Protein AF-A0A0L7K496-F1 (afdb_monomer_lite)

pLDDT: mean 84.81, std 13.31, range [35.09, 98.31]

Sequence (394 aa):
MALLSISNDIDETVAIECHTFESPELCNKFLKSTNYNLKILSFNVRSIQCNFDKFAISLQRIDSDVDVIVLTECWLSEDSIIDCLPGYNAFRSVTQMNKSGGVVTYVKSTYTTVVSFPVIKDADSMLVTINENIAVLGIYRSPSTASIEPLINSLDIVLDSLRSISVLLVTGDLNIDICNPSKNQVPDYLCLMASHSLLPAISMPTRSKACYDHIFIKCPSKSSGLVCKSSITDHDIDDPIVTVKQGQLQGSILKLLNDSPYFSFKGIPYAQPPVGDLRFKAPLPPTPWSGIRNATEHGSYCTQYDMNTNQILNGSEDCLFLNVYTKSLHPHAKIPVMVYIHGGAFMSGSGDTDTYGPEFLIQHDVILVTMNYRLEVLGFLCLDTPEVPGNAGM

Foldseek 3Di:
DKKKFFDDDQDDDQDQAEAEDAALQVLLVVVVVDDTDAMEAEEAQQACPVRVVVVVVRVVNNVDPHFKYKYWQRQDDPPDDHDDDPQWDKDKFDDDDDSSGIMMMTGGPPWDWDKDFQDAPQWTWIWIQTPNQAIEIEIYHDLPDDDCVSRLVSVLVVLVVCLRRAKYKYWYFRVDFLLCCVDPCSVVSVVSCVVSVWDWSDPQPLAQRTNRTTITIRHSGHMYMYRYDGPSDQRDNVQDWDADPQGIEGWGWDAAPVRQTKTKFAQAAQFPQCDDLNFLAATHGDHRDPDYHYRHDHHWAAFAQDPVVRDGDPTDSRFWIKMKMASDPPPPDPAAEAEDEDDDPLGDDFQDCVPPNCNVVRVDHHMYMYTHFHGDCRQAPDPCDPGNNGRSRD

Structure (mmCIF, N/CA/C/O backbone):
data_AF-A0A0L7K496-F1
#
_entry.id   AF-A0A0L7K496-F1
#
loop_
_atom_site.group_PDB
_atom_site.id
_atom_site.type_symbol
_atom_site.label_atom_id
_atom_site.label_alt_id
_atom_site.label_comp_id
_atom_site.label_asym_id
_atom_site.label_entity_id
_atom_site.label_seq_id
_atom_site.pdbx_PDB_ins_code
_atom_site.Cartn_x
_atom_site.Cartn_y
_atom_site.Cartn_z
_atom_site.occupancy
_atom_site.B_iso_or_equiv
_atom_site.auth_seq_id
_atom_site.auth_comp_id
_atom_site.auth_asym_id
_atom_site.auth_atom_id
_atom_site.pdbx_PDB_model_num
ATOM 1 N N . MET A 1 1 ? -7.859 -4.265 8.421 1.00 49.25 1 MET A N 1
ATOM 2 C CA . MET A 1 1 ? -8.958 -3.912 9.349 1.00 49.25 1 MET A CA 1
ATOM 3 C C . MET A 1 1 ? -8.599 -4.397 10.736 1.00 49.25 1 MET A C 1
ATOM 5 O O . MET A 1 1 ? -8.204 -5.549 10.875 1.00 49.25 1 MET A O 1
ATOM 9 N N . ALA A 1 2 ? -8.742 -3.549 11.742 1.00 49.16 2 ALA A N 1
ATOM 10 C CA . ALA A 1 2 ? -8.391 -3.866 13.115 1.00 49.16 2 ALA A CA 1
ATOM 11 C C . ALA A 1 2 ? -9.584 -3.578 14.037 1.00 49.16 2 ALA A C 1
ATOM 13 O O . ALA A 1 2 ? -10.164 -2.503 13.957 1.00 49.16 2 ALA A O 1
ATOM 14 N N . LEU A 1 3 ? -9.988 -4.524 14.881 1.00 50.53 3 LEU A N 1
ATOM 15 C CA . LEU A 1 3 ? -11.113 -4.376 15.804 1.00 50.53 3 LEU A CA 1
ATOM 16 C C . LEU A 1 3 ? -10.629 -4.616 17.240 1.00 50.53 3 LEU A C 1
ATOM 18 O O . LEU A 1 3 ? -9.829 -5.510 17.489 1.00 50.53 3 LEU A O 1
ATOM 22 N N . LEU A 1 4 ? -11.106 -3.815 18.185 1.00 47.22 4 LEU A N 1
ATOM 23 C CA . LEU A 1 4 ? -10.797 -3.916 19.606 1.00 47.22 4 LEU A CA 1
ATOM 24 C C . LEU A 1 4 ? -12.086 -4.122 20.397 1.00 47.22 4 LEU A C 1
ATOM 26 O O . LEU A 1 4 ? -13.086 -3.453 20.132 1.00 47.22 4 LEU A O 1
ATOM 30 N N . SER A 1 5 ? -12.045 -4.993 21.400 1.00 50.50 5 SER A N 1
ATOM 31 C CA . SER A 1 5 ? -13.168 -5.230 22.304 1.00 50.50 5 SER A CA 1
ATOM 32 C C . SER A 1 5 ? -12.735 -5.250 23.777 1.00 50.50 5 SER A C 1
ATOM 34 O O . SER A 1 5 ? -11.666 -5.768 24.095 1.00 50.50 5 SER A O 1
ATOM 36 N N . ILE A 1 6 ? -13.540 -4.669 24.679 1.00 55.00 6 ILE A N 1
ATOM 37 C CA . ILE A 1 6 ? -13.213 -4.497 26.118 1.00 55.00 6 ILE A CA 1
ATOM 38 C C . ILE A 1 6 ? -14.268 -5.176 27.012 1.00 55.00 6 ILE A C 1
ATOM 40 O O . ILE A 1 6 ? -15.461 -4.974 26.784 1.00 55.00 6 ILE A O 1
ATOM 44 N N . SER A 1 7 ? -13.865 -5.975 28.014 1.00 47.59 7 SER A N 1
ATOM 45 C CA . SER A 1 7 ? -14.756 -6.665 28.979 1.00 47.59 7 SER A CA 1
ATOM 46 C C . SER A 1 7 ? -14.462 -6.251 30.426 1.00 47.59 7 SER A C 1
ATOM 48 O O . SER A 1 7 ? -13.314 -6.003 30.771 1.00 47.59 7 SER A O 1
ATOM 50 N N . ASN A 1 8 ? -15.488 -6.208 31.287 1.00 45.75 8 ASN A N 1
ATOM 51 C CA . ASN A 1 8 ? -15.400 -5.665 32.658 1.00 45.75 8 ASN A CA 1
ATOM 52 C C . ASN A 1 8 ? -15.035 -6.687 33.759 1.00 45.75 8 ASN A C 1
ATOM 54 O O . ASN A 1 8 ? -15.217 -6.371 34.933 1.00 45.75 8 ASN A O 1
ATOM 58 N N . ASP A 1 9 ? -14.559 -7.893 33.442 1.00 40.94 9 ASP A N 1
ATOM 59 C CA . ASP A 1 9 ? -14.262 -8.892 34.483 1.00 40.94 9 ASP A CA 1
ATOM 60 C C . ASP A 1 9 ? -13.019 -8.488 35.305 1.00 40.94 9 ASP A C 1
ATOM 62 O O . ASP A 1 9 ? -11.981 -8.135 34.745 1.00 40.94 9 ASP A O 1
ATOM 66 N N . ILE A 1 10 ? -13.170 -8.467 36.638 1.00 42.53 10 ILE A N 1
ATOM 67 C CA . ILE A 1 10 ? -12.255 -7.826 37.611 1.00 42.53 10 ILE A CA 1
ATOM 68 C C . ILE A 1 10 ? -11.128 -8.750 38.101 1.00 42.53 10 ILE A C 1
ATOM 70 O O . ILE A 1 10 ? -10.194 -8.280 38.747 1.00 42.53 10 ILE A O 1
ATOM 74 N N . ASP A 1 11 ? -11.141 -10.032 37.757 1.00 35.09 11 ASP A N 1
ATOM 75 C CA . ASP A 1 11 ? -10.096 -10.959 38.183 1.00 35.09 11 ASP A CA 1
ATOM 76 C C . ASP A 1 11 ? -9.189 -11.326 37.001 1.00 35.09 11 ASP A C 1
ATOM 78 O O . ASP A 1 11 ? -9.657 -11.853 35.997 1.00 35.09 11 ASP A O 1
ATOM 82 N N . GLU A 1 12 ? -7.887 -11.071 37.180 1.00 35.47 12 GLU A N 1
ATOM 83 C CA . GLU A 1 12 ? -6.728 -11.439 36.343 1.00 35.47 12 GLU A CA 1
ATOM 84 C C . GLU A 1 12 ? -6.065 -10.308 35.526 1.00 35.47 12 GLU A C 1
ATOM 86 O O . GLU A 1 12 ? -6.676 -9.369 35.025 1.00 35.47 12 GLU A O 1
ATOM 91 N N . THR A 1 13 ? -4.732 -10.400 35.458 1.00 36.22 13 THR A N 1
ATOM 92 C CA . THR A 1 13 ? -3.770 -9.511 34.781 1.00 36.22 13 THR A CA 1
ATOM 93 C C . THR A 1 13 ? -4.243 -8.991 33.420 1.00 36.22 13 THR A C 1
ATOM 95 O O . THR A 1 13 ? -4.781 -9.767 32.635 1.00 36.22 13 THR A O 1
ATOM 98 N N . VAL A 1 14 ? -3.952 -7.715 33.108 1.00 48.44 14 VAL A N 1
ATOM 99 C CA . VAL A 1 14 ? -4.203 -7.060 31.804 1.00 48.44 14 VAL A CA 1
ATOM 100 C C . VAL A 1 14 ? -3.526 -7.852 30.678 1.00 48.44 14 VAL A C 1
ATOM 102 O O . VAL A 1 14 ? -2.377 -7.607 30.319 1.00 48.44 14 VAL A O 1
ATOM 105 N N . ALA A 1 15 ? -4.228 -8.847 30.147 1.00 46.66 15 ALA A N 1
ATOM 106 C CA . ALA A 1 15 ? -3.791 -9.662 29.028 1.00 46.66 15 ALA A CA 1
ATOM 107 C C . ALA A 1 15 ? -4.508 -9.158 27.779 1.00 46.66 15 ALA A C 1
ATOM 109 O O . ALA A 1 15 ? -5.725 -9.300 27.652 1.00 46.66 15 ALA A O 1
ATOM 110 N N . ILE A 1 16 ? -3.743 -8.552 26.872 1.00 59.59 16 ILE A N 1
ATOM 111 C CA . ILE A 1 16 ? -4.217 -8.249 25.528 1.00 59.59 16 ILE A CA 1
ATOM 112 C C . ILE A 1 16 ? -3.948 -9.479 24.669 1.00 59.59 16 ILE A C 1
ATOM 114 O O . ILE A 1 16 ? -2.803 -9.796 24.350 1.00 59.59 16 ILE A O 1
ATOM 118 N N . GLU A 1 17 ? -5.013 -10.174 24.295 1.00 63.59 17 GLU A N 1
ATOM 119 C CA . GLU A 1 17 ? -4.938 -11.254 23.316 1.00 63.59 17 GLU A CA 1
ATOM 120 C C . GLU A 1 17 ? -5.113 -10.672 21.909 1.00 63.59 17 GLU A C 1
ATOM 122 O O . GLU A 1 17 ? -6.062 -9.924 21.666 1.00 63.59 17 GLU A O 1
ATOM 127 N N . CYS A 1 18 ? -4.203 -11.007 20.988 1.00 65.06 18 CYS A N 1
ATOM 128 C CA . CYS A 1 18 ? -4.288 -10.611 19.584 1.00 65.06 18 CYS A CA 1
ATOM 129 C C . CYS A 1 18 ? -4.649 -11.826 18.721 1.00 65.06 18 CYS A C 1
ATOM 131 O O . CYS A 1 18 ? -3.923 -12.821 18.726 1.00 65.06 18 CYS A O 1
ATOM 133 N N . HIS A 1 19 ? -5.747 -11.739 17.969 1.00 70.50 19 HIS A N 1
ATOM 134 C CA . HIS A 1 19 ? -6.219 -12.807 17.081 1.00 70.50 19 HIS A CA 1
ATOM 135 C C . HIS A 1 19 ? -6.264 -12.329 15.627 1.00 70.50 19 HIS A C 1
ATOM 137 O O . HIS A 1 19 ? -6.521 -11.155 15.357 1.00 70.50 19 HIS A O 1
ATOM 143 N N . THR A 1 20 ? -6.043 -13.231 14.670 1.00 63.84 20 THR A N 1
ATOM 144 C CA . THR A 1 20 ? -6.114 -12.924 13.232 1.00 63.84 20 THR A CA 1
ATOM 145 C C . THR A 1 20 ? -7.184 -13.772 12.556 1.00 63.84 20 THR A C 1
ATOM 147 O O . THR A 1 20 ? -7.223 -14.986 12.740 1.00 63.84 20 THR A O 1
ATOM 150 N N . PHE A 1 21 ? -8.029 -13.137 11.742 1.00 69.50 21 PHE A N 1
ATOM 151 C CA . PHE A 1 21 ? -9.102 -13.793 11.000 1.00 69.50 21 PHE A CA 1
ATOM 152 C C . PHE A 1 21 ? -8.978 -13.555 9.498 1.00 69.50 21 PHE A C 1
ATOM 154 O O . PHE A 1 21 ? -8.729 -12.440 9.034 1.00 69.50 21 PHE A O 1
ATOM 161 N N . GLU A 1 22 ? -9.204 -14.620 8.730 1.00 66.12 22 GLU A N 1
ATOM 162 C CA . GLU A 1 22 ? -9.150 -14.589 7.265 1.00 66.12 22 GLU A CA 1
ATOM 163 C C . GLU A 1 22 ? -10.358 -13.899 6.627 1.00 66.12 22 GLU A C 1
ATOM 165 O O . GLU A 1 22 ? -10.301 -13.529 5.459 1.00 66.12 22 GLU A O 1
ATOM 170 N N . SER A 1 23 ? -11.447 -13.716 7.375 1.00 68.44 23 SER A N 1
ATOM 171 C CA . SER A 1 23 ? -12.658 -13.072 6.877 1.00 68.44 23 SER A CA 1
ATOM 172 C C . SER A 1 23 ? -13.456 -12.373 7.987 1.00 68.44 23 SER A C 1
ATOM 174 O O . SER A 1 23 ? -13.396 -12.798 9.151 1.00 68.44 23 SER A O 1
ATOM 176 N N . PRO A 1 24 ? -14.239 -11.330 7.641 1.00 71.31 24 PRO A N 1
ATOM 177 C CA . PRO A 1 24 ? -15.139 -10.649 8.573 1.00 71.31 24 PRO A CA 1
ATOM 178 C C . PRO A 1 24 ? -16.128 -11.581 9.285 1.00 71.31 24 PRO A C 1
ATOM 180 O O . PRO A 1 24 ? -16.419 -11.385 10.464 1.00 71.31 24 PRO A O 1
ATOM 183 N N . GLU A 1 25 ? -16.601 -12.634 8.615 1.00 74.56 25 GLU A N 1
ATOM 184 C CA . GLU A 1 25 ? -17.563 -13.591 9.173 1.00 74.56 25 GLU A CA 1
ATOM 185 C C . GLU A 1 25 ? -16.979 -14.394 10.343 1.00 74.56 25 GLU A C 1
ATOM 187 O O . GLU A 1 25 ? -17.661 -14.652 11.339 1.00 74.56 25 GLU A O 1
ATOM 192 N N . LEU A 1 26 ? -15.704 -14.785 10.243 1.00 73.25 26 LEU A N 1
ATOM 193 C CA . LEU A 1 26 ? -15.011 -15.496 11.320 1.00 73.25 26 LEU A CA 1
ATOM 194 C C . LEU A 1 26 ? -14.768 -14.580 12.521 1.00 73.25 26 LEU A C 1
ATOM 196 O O . LEU A 1 26 ? -14.953 -15.008 13.661 1.00 73.25 26 LEU A O 1
ATOM 200 N N . CYS A 1 27 ? -14.432 -13.314 12.257 1.00 73.50 27 CYS A N 1
ATOM 201 C CA . CYS A 1 27 ? -14.308 -12.287 13.288 1.00 73.50 27 CYS A CA 1
ATOM 202 C C . CYS A 1 27 ? -15.636 -12.100 14.044 1.00 73.50 27 CYS A C 1
ATOM 204 O O . CYS A 1 27 ? -15.662 -12.133 15.275 1.00 73.50 27 CYS A O 1
ATOM 206 N N . ASN A 1 28 ? -16.762 -12.021 13.325 1.00 75.19 28 ASN A N 1
ATOM 207 C CA . ASN A 1 28 ? -18.093 -11.934 13.931 1.00 75.19 28 ASN A CA 1
ATOM 208 C C . ASN A 1 28 ? -18.390 -13.115 14.870 1.00 75.19 28 ASN A C 1
ATOM 210 O O . ASN A 1 28 ? -18.868 -12.941 15.992 1.00 75.19 28 ASN A O 1
ATOM 214 N N . LYS A 1 29 ? -18.072 -14.341 14.437 1.00 75.81 29 LYS A N 1
ATOM 215 C CA . LYS A 1 29 ? -18.296 -15.541 15.253 1.00 75.81 29 LYS A CA 1
ATOM 216 C C . LYS A 1 29 ? -17.554 -15.471 16.591 1.00 75.81 29 LYS A C 1
ATOM 218 O O . LYS A 1 29 ? -18.125 -15.859 17.609 1.00 75.81 29 LYS A O 1
ATOM 223 N N . PHE A 1 30 ? -16.324 -14.954 16.592 1.00 75.56 30 PHE A N 1
ATOM 224 C CA . PHE A 1 30 ? -15.564 -14.712 17.818 1.00 75.56 30 PHE A CA 1
ATOM 225 C C . PHE A 1 30 ? -16.256 -13.662 18.696 1.00 75.56 30 PHE A C 1
ATOM 227 O O . PHE A 1 30 ? -16.566 -13.946 19.850 1.00 75.56 30 PHE A O 1
ATOM 234 N N . LEU A 1 31 ? -16.617 -12.507 18.129 1.00 74.62 31 LEU A N 1
ATOM 235 C CA . LEU A 1 31 ? -17.273 -11.414 18.859 1.00 74.62 31 LEU A CA 1
ATOM 236 C C . LEU A 1 31 ? -18.608 -11.806 19.498 1.00 74.62 31 LEU A C 1
ATOM 238 O O . LEU A 1 31 ? -18.932 -11.308 20.572 1.00 74.62 31 LEU A O 1
ATOM 242 N N . LYS A 1 32 ? -19.395 -12.675 18.852 1.00 73.38 32 LYS A N 1
ATOM 243 C CA . LYS A 1 32 ? -20.665 -13.187 19.397 1.00 73.38 32 LYS A CA 1
ATOM 244 C C . LYS A 1 32 ? -20.470 -14.175 20.544 1.00 73.38 32 LYS A C 1
ATOM 246 O O . LYS A 1 32 ? -21.365 -14.323 21.369 1.00 73.38 32 LYS A O 1
ATOM 251 N N . SER A 1 33 ? -19.330 -14.862 20.589 1.00 64.94 33 SER A N 1
ATOM 252 C CA . SER A 1 33 ? -19.015 -15.827 21.650 1.00 64.94 33 SER A CA 1
ATOM 253 C C . SER A 1 33 ? -18.525 -15.175 22.947 1.00 64.94 33 SER A C 1
ATOM 255 O O . SER A 1 33 ? -18.394 -15.844 23.968 1.00 64.94 33 SER A O 1
ATOM 257 N N . THR A 1 34 ? -18.285 -13.867 22.914 1.00 63.12 34 THR A N 1
ATOM 258 C CA . THR A 1 34 ? -17.634 -13.092 23.972 1.00 63.12 34 THR A CA 1
ATOM 259 C C . THR A 1 34 ? -18.497 -11.906 24.401 1.00 63.12 34 THR A C 1
ATOM 261 O O . THR A 1 34 ? -19.076 -11.227 23.554 1.00 63.12 34 THR A O 1
ATOM 264 N N . ASN A 1 35 ? -18.562 -11.609 25.700 1.00 67.12 35 ASN A N 1
ATOM 265 C CA . ASN A 1 35 ? -19.370 -10.506 26.224 1.00 67.12 35 ASN A CA 1
ATOM 266 C C . ASN A 1 35 ? -18.511 -9.247 26.449 1.00 67.12 35 ASN A C 1
ATOM 268 O O . ASN A 1 35 ? -17.926 -9.063 27.515 1.00 67.12 35 ASN A O 1
ATOM 272 N N . TYR A 1 36 ? -18.400 -8.401 25.422 1.00 69.19 36 TYR A N 1
ATOM 273 C CA . TYR A 1 36 ? -17.636 -7.149 25.470 1.00 69.19 36 TYR A CA 1
ATOM 274 C C . TYR A 1 36 ? -18.560 -5.924 25.495 1.00 69.19 36 TYR A C 1
ATOM 276 O O . TYR A 1 36 ? -19.548 -5.879 24.763 1.00 69.19 36 TYR A O 1
ATOM 284 N N . ASN A 1 37 ? -18.191 -4.915 26.286 1.00 75.88 37 ASN A N 1
ATOM 285 C CA . ASN A 1 37 ? -18.982 -3.710 26.558 1.00 75.88 37 ASN A CA 1
ATOM 286 C C . ASN A 1 37 ? -18.673 -2.524 25.633 1.00 75.88 37 ASN A C 1
ATOM 288 O O . ASN A 1 37 ? -19.462 -1.585 25.578 1.00 75.88 37 ASN A O 1
ATOM 292 N N . LEU A 1 38 ? -17.523 -2.534 24.954 1.00 83.81 38 LEU A N 1
ATOM 293 C CA . LEU A 1 38 ? -17.143 -1.508 23.983 1.00 83.81 38 LEU A CA 1
ATOM 294 C C . LEU A 1 38 ? -16.412 -2.163 22.813 1.00 83.81 38 LEU A C 1
ATOM 296 O O . LEU A 1 38 ? -15.443 -2.895 23.034 1.00 83.81 38 LEU A O 1
ATOM 300 N N . LYS A 1 39 ? -16.868 -1.894 21.589 1.00 88.12 39 LYS A N 1
ATOM 301 C CA . LYS A 1 39 ? -16.290 -2.391 20.336 1.00 88.12 39 LYS A CA 1
ATOM 302 C C . LYS A 1 39 ? -15.831 -1.223 19.473 1.00 88.12 39 LYS A C 1
ATOM 304 O O . LYS A 1 39 ? -16.628 -0.348 19.139 1.00 88.12 39 LYS A O 1
ATOM 309 N N . ILE A 1 40 ? -14.559 -1.226 19.088 1.00 89.25 40 ILE A N 1
ATOM 310 C CA . ILE A 1 40 ? -13.951 -0.155 18.293 1.00 89.25 40 ILE A CA 1
ATOM 311 C C . ILE A 1 40 ? -13.330 -0.741 17.033 1.00 89.25 40 ILE A C 1
ATOM 313 O O . ILE A 1 40 ? -12.526 -1.663 17.118 1.00 89.25 40 ILE A O 1
ATOM 317 N N . LEU A 1 41 ? -13.678 -0.192 15.874 1.00 90.81 41 LEU A N 1
ATOM 318 C CA . LEU A 1 41 ? -13.147 -0.572 14.569 1.00 90.81 41 LEU A CA 1
ATOM 319 C C . LEU A 1 41 ? -12.193 0.502 14.060 1.00 90.81 41 LEU A C 1
ATOM 321 O O . LEU A 1 41 ? -12.569 1.662 13.979 1.00 90.81 41 LEU A O 1
ATOM 325 N N . SER A 1 42 ? -10.987 0.112 13.672 1.00 90.62 42 SER A N 1
ATOM 326 C CA . SER A 1 42 ? -10.028 0.947 12.955 1.00 90.62 42 SER A CA 1
ATOM 327 C C . SER A 1 42 ? -9.818 0.406 11.543 1.00 90.62 42 SER A C 1
ATOM 329 O O . SER A 1 42 ? -9.619 -0.802 11.335 1.00 90.62 42 SER A O 1
ATOM 331 N N . PHE A 1 43 ? -9.927 1.287 10.552 1.00 89.25 43 PHE A N 1
ATOM 332 C CA . PHE A 1 43 ? -9.944 0.900 9.151 1.00 89.25 43 PHE A CA 1
ATOM 333 C C . PHE A 1 43 ? -9.318 1.966 8.247 1.00 89.25 43 PHE A C 1
ATOM 335 O O . PHE A 1 43 ? -9.891 3.033 8.045 1.00 89.25 43 PHE A O 1
ATOM 342 N N . ASN A 1 44 ? -8.178 1.660 7.631 1.00 87.81 44 ASN A N 1
ATOM 343 C CA . ASN A 1 44 ? -7.688 2.457 6.513 1.00 87.81 44 ASN A CA 1
ATOM 344 C C . ASN A 1 44 ? -8.641 2.267 5.311 1.00 87.81 44 ASN A C 1
ATOM 346 O O . ASN A 1 44 ? -8.848 1.140 4.866 1.00 87.81 44 ASN A O 1
ATOM 350 N N . VAL A 1 45 ? -9.266 3.349 4.827 1.00 84.94 45 VAL A N 1
ATOM 351 C CA . VAL A 1 45 ? -10.299 3.298 3.770 1.00 84.94 45 VAL A CA 1
ATOM 352 C C . VAL A 1 45 ? -9.796 3.733 2.387 1.00 84.94 45 VAL A C 1
ATOM 354 O O . VAL A 1 45 ? -10.475 3.462 1.397 1.00 84.94 45 VAL A O 1
ATOM 357 N N . ARG A 1 46 ? -8.625 4.383 2.306 1.00 80.25 46 ARG A N 1
ATOM 358 C CA . ARG A 1 46 ? -8.029 4.948 1.078 1.00 80.25 46 ARG A CA 1
ATOM 359 C C . ARG A 1 46 ? -9.039 5.682 0.190 1.00 80.25 46 ARG A C 1
ATOM 361 O O . ARG A 1 46 ? -9.501 5.144 -0.811 1.00 80.25 46 ARG A O 1
ATOM 368 N N . SER A 1 47 ? -9.358 6.925 0.532 1.00 84.31 47 SER A N 1
ATOM 369 C CA . SER A 1 47 ? -10.483 7.702 -0.011 1.00 84.31 47 SER A CA 1
ATOM 370 C C . SER A 1 47 ? -11.842 7.203 0.457 1.00 84.31 47 SER A C 1
ATOM 372 O O . SER A 1 47 ? -12.389 6.216 -0.038 1.00 84.31 47 SER A O 1
ATOM 374 N N . ILE A 1 48 ? -12.439 7.962 1.374 1.00 84.69 48 ILE A N 1
ATOM 375 C CA . ILE A 1 48 ? -13.791 7.670 1.839 1.00 84.69 48 ILE A CA 1
ATOM 376 C C . ILE A 1 48 ? -14.807 7.790 0.695 1.00 84.69 48 ILE A C 1
ATOM 378 O O . ILE A 1 48 ? -15.649 6.917 0.547 1.00 84.69 48 ILE A O 1
ATOM 382 N N . GLN A 1 49 ? -14.665 8.789 -0.182 1.00 81.75 49 GLN A N 1
ATOM 383 C CA . GLN A 1 49 ? -15.596 9.033 -1.292 1.00 81.75 49 GLN A CA 1
ATOM 384 C C . GLN A 1 49 ? -15.643 7.873 -2.294 1.00 81.75 49 GLN A C 1
ATOM 386 O O . GLN A 1 49 ? -16.707 7.528 -2.796 1.00 81.75 49 GLN A O 1
ATOM 391 N N . CYS A 1 50 ? -14.497 7.252 -2.583 1.00 80.31 50 CYS A N 1
ATOM 392 C CA . CYS A 1 50 ? -14.425 6.160 -3.553 1.00 80.31 50 CYS A CA 1
ATOM 393 C C . CYS A 1 50 ? -14.812 4.798 -2.962 1.00 80.31 50 CYS A C 1
ATOM 395 O O . CYS A 1 50 ? -15.215 3.901 -3.704 1.00 80.31 50 CYS A O 1
ATOM 397 N N . ASN A 1 51 ? -14.639 4.609 -1.650 1.00 83.88 51 ASN A N 1
ATOM 398 C CA . ASN A 1 51 ? -14.717 3.290 -1.021 1.00 83.88 51 ASN A CA 1
ATOM 399 C C . ASN A 1 51 ? -15.786 3.166 0.077 1.00 83.88 51 ASN A C 1
ATOM 401 O O . ASN A 1 51 ? -15.884 2.095 0.680 1.00 83.88 51 ASN A O 1
ATOM 405 N N . PHE A 1 52 ? -16.617 4.189 0.312 1.00 85.06 52 PHE A N 1
ATOM 406 C CA . PHE A 1 52 ? -17.649 4.163 1.356 1.00 85.06 52 PHE A CA 1
ATOM 407 C C . PHE A 1 52 ? -18.615 2.980 1.218 1.00 85.06 52 PHE A C 1
ATOM 409 O O . PHE A 1 52 ? -18.799 2.242 2.181 1.00 85.06 52 PHE A O 1
ATOM 416 N N . ASP A 1 53 ? -19.164 2.729 0.025 1.00 82.31 53 ASP A N 1
ATOM 417 C CA . ASP A 1 53 ? -20.112 1.624 -0.197 1.00 82.31 53 ASP A CA 1
ATOM 418 C C . ASP A 1 53 ? -19.496 0.264 0.136 1.00 82.31 53 ASP A C 1
ATOM 420 O O . ASP A 1 53 ? -20.098 -0.576 0.811 1.00 82.31 53 ASP A O 1
ATOM 424 N N . LYS A 1 54 ? -18.249 0.052 -0.295 1.00 82.12 54 LYS A N 1
ATOM 425 C CA . LYS A 1 54 ? -17.511 -1.170 0.025 1.00 82.12 54 LYS A CA 1
ATOM 426 C C . LYS A 1 54 ? -17.311 -1.279 1.533 1.00 82.12 54 LYS A C 1
ATOM 428 O O . LYS A 1 54 ? -17.545 -2.346 2.104 1.00 82.12 54 LYS A O 1
ATOM 433 N N . PHE A 1 55 ? -16.889 -0.190 2.176 1.00 86.38 55 PHE A N 1
ATOM 434 C CA . PHE A 1 55 ? -16.687 -0.139 3.621 1.00 86.38 55 PHE A CA 1
ATOM 435 C C . PHE A 1 55 ? -17.985 -0.471 4.369 1.00 86.38 55 PHE A C 1
ATOM 437 O O . PHE A 1 55 ? -17.966 -1.331 5.248 1.00 86.38 55 PHE A O 1
ATOM 444 N N . ALA A 1 56 ? -19.115 0.111 3.965 1.00 85.19 56 ALA A N 1
ATOM 445 C CA . ALA A 1 56 ? -20.427 -0.157 4.541 1.00 85.19 56 ALA A CA 1
ATOM 446 C C . ALA A 1 56 ? -20.821 -1.639 4.410 1.00 85.19 56 ALA A C 1
ATOM 448 O O . ALA A 1 56 ? -21.274 -2.242 5.383 1.00 85.19 56 ALA A O 1
ATOM 449 N N . ILE A 1 57 ? -20.571 -2.264 3.253 1.00 82.62 57 ILE A N 1
ATOM 450 C CA . ILE A 1 57 ? -20.780 -3.710 3.059 1.00 82.62 57 ILE A CA 1
ATOM 451 C C . ILE A 1 57 ? -19.886 -4.524 4.005 1.00 82.62 57 ILE A C 1
ATOM 453 O O . ILE A 1 57 ? -20.345 -5.488 4.615 1.00 82.62 57 ILE A O 1
ATOM 457 N N . SER A 1 58 ? -18.613 -4.152 4.166 1.00 81.19 58 SER A N 1
ATOM 458 C CA . SER A 1 58 ? -17.723 -4.854 5.101 1.00 81.19 58 SER A CA 1
ATOM 459 C C . SER A 1 58 ? -18.162 -4.700 6.549 1.00 81.19 58 SER A C 1
ATOM 461 O O . SER A 1 58 ? -18.160 -5.686 7.280 1.00 81.19 58 SER A O 1
ATOM 463 N N . LEU A 1 59 ? -18.599 -3.508 6.954 1.00 85.50 59 LEU A N 1
ATOM 464 C CA . LEU A 1 59 ? -19.149 -3.268 8.285 1.00 85.50 59 LEU A CA 1
ATOM 465 C C . LEU A 1 59 ? -20.374 -4.159 8.547 1.00 85.50 59 LEU A C 1
ATOM 467 O O . LEU A 1 59 ? -20.454 -4.789 9.600 1.00 85.50 59 LEU A O 1
ATOM 471 N N . GLN A 1 60 ? -21.273 -4.293 7.565 1.00 82.62 60 GLN A N 1
ATOM 472 C CA . GLN A 1 60 ? -22.421 -5.203 7.651 1.00 82.62 60 GLN A CA 1
ATOM 473 C C . GLN A 1 60 ? -22.007 -6.673 7.789 1.00 82.62 60 GLN A C 1
ATOM 475 O O . GLN A 1 60 ? -22.656 -7.413 8.518 1.00 82.62 60 GLN A O 1
ATOM 480 N N . ARG A 1 61 ? -20.921 -7.109 7.138 1.00 79.69 61 ARG A N 1
ATOM 481 C CA . ARG A 1 61 ? -20.423 -8.497 7.222 1.00 79.69 61 ARG A CA 1
ATOM 482 C C . ARG A 1 61 ? -19.798 -8.844 8.570 1.00 79.69 61 ARG A C 1
ATOM 484 O O . ARG A 1 61 ? -19.888 -9.992 9.002 1.00 79.69 61 ARG A O 1
ATOM 491 N N . ILE A 1 62 ? -19.176 -7.871 9.239 1.00 74.75 62 ILE A N 1
ATOM 492 C CA . ILE A 1 62 ? -18.707 -8.052 10.620 1.00 74.75 62 ILE A CA 1
ATOM 493 C C . ILE A 1 62 ? -19.913 -8.246 11.552 1.00 74.75 62 ILE A C 1
ATOM 495 O O . ILE A 1 62 ? -19.746 -8.864 12.596 1.00 74.75 62 ILE A O 1
ATOM 499 N N . ASP A 1 63 ? -21.111 -7.763 11.172 1.00 65.31 63 ASP A N 1
ATOM 500 C CA . ASP A 1 63 ? -22.394 -7.980 11.868 1.00 65.31 63 ASP A CA 1
ATOM 501 C C . ASP A 1 63 ? -22.233 -7.860 13.392 1.00 65.31 63 ASP A C 1
ATOM 503 O O . ASP A 1 63 ? -22.620 -8.703 14.204 1.00 65.31 63 ASP A O 1
ATOM 507 N N . SER A 1 64 ? -21.549 -6.783 13.765 1.00 60.22 64 SER A N 1
ATOM 508 C CA . SER A 1 64 ? -21.298 -6.432 15.144 1.00 60.22 64 SER A CA 1
ATOM 509 C C . SER A 1 64 ? -21.748 -5.000 15.347 1.00 60.22 64 SER A C 1
ATOM 511 O O . SER A 1 64 ? -21.492 -4.124 14.525 1.00 60.22 64 SER A O 1
ATOM 513 N N . ASP A 1 65 ? -22.461 -4.792 16.443 1.00 78.12 65 ASP A N 1
ATOM 514 C CA . ASP A 1 65 ? -22.939 -3.500 16.905 1.00 78.12 65 ASP A CA 1
ATOM 515 C C . ASP A 1 65 ? -21.738 -2.645 17.371 1.00 78.12 65 ASP A C 1
ATOM 517 O O . ASP A 1 65 ? -21.515 -2.482 18.568 1.00 78.12 65 ASP A O 1
ATOM 521 N N . VAL A 1 66 ? -20.889 -2.194 16.435 1.00 88.88 66 VAL A N 1
ATOM 522 C CA . VAL A 1 66 ? -19.631 -1.467 16.702 1.00 88.88 66 VAL A CA 1
ATOM 523 C C . VAL A 1 66 ? -19.934 -0.087 17.271 1.00 88.88 66 VAL A C 1
ATOM 525 O O . VAL A 1 66 ? -20.662 0.682 16.656 1.00 88.88 66 VAL A O 1
ATOM 528 N N . ASP A 1 67 ? -19.354 0.274 18.407 1.00 90.94 67 ASP A N 1
ATOM 529 C CA . ASP A 1 67 ? -19.653 1.539 19.086 1.00 90.94 67 ASP A CA 1
ATOM 530 C C . ASP A 1 67 ? -18.928 2.735 18.466 1.00 90.94 67 ASP A C 1
ATOM 532 O O . ASP A 1 67 ? -19.503 3.820 18.342 1.00 90.94 67 ASP A O 1
ATOM 536 N N . VAL A 1 68 ? -17.672 2.524 18.060 1.00 93.25 68 VAL A N 1
ATOM 537 C CA . VAL A 1 68 ? -16.802 3.553 17.479 1.00 93.25 68 VAL A CA 1
ATOM 538 C C . VAL A 1 68 ? -16.088 3.005 16.252 1.00 93.25 68 VAL A C 1
ATOM 540 O O . VAL A 1 68 ? -15.516 1.921 16.294 1.00 93.25 68 VAL A O 1
ATOM 543 N N . ILE A 1 69 ? -16.073 3.767 15.167 1.00 94.25 69 ILE A N 1
ATOM 544 C CA . ILE A 1 69 ? -15.372 3.431 13.928 1.00 94.25 69 ILE A CA 1
ATOM 545 C C . ILE A 1 69 ? -14.420 4.579 13.619 1.00 94.25 69 ILE A C 1
ATOM 547 O O . ILE A 1 69 ? -14.865 5.712 13.498 1.00 94.25 69 ILE A O 1
ATOM 551 N N . VAL A 1 70 ? -13.134 4.293 13.465 1.00 94.75 70 VAL A N 1
ATOM 552 C CA . VAL A 1 70 ? -12.095 5.238 13.055 1.00 94.75 70 VAL A CA 1
ATOM 553 C C . VAL A 1 70 ? -11.619 4.847 11.662 1.00 94.75 70 VAL A C 1
ATOM 555 O O . VAL A 1 70 ? -11.114 3.745 11.455 1.00 94.75 70 VAL A O 1
ATOM 558 N N . LEU A 1 71 ? -11.788 5.752 10.707 1.00 93.19 71 LEU A N 1
ATOM 559 C CA . LEU A 1 71 ? -11.295 5.630 9.346 1.00 93.19 71 LEU A CA 1
ATOM 560 C C . LEU A 1 71 ? -10.063 6.510 9.151 1.00 93.19 71 LEU A C 1
ATOM 562 O O . LEU A 1 71 ? -10.067 7.679 9.541 1.00 93.19 71 LEU A O 1
ATOM 566 N N . THR A 1 72 ? -9.031 5.967 8.514 1.00 91.81 72 THR A N 1
ATOM 567 C CA . THR A 1 72 ? -7.791 6.680 8.165 1.00 91.81 72 THR A CA 1
ATOM 568 C C . THR A 1 72 ? -7.552 6.682 6.658 1.00 91.81 72 THR A C 1
ATOM 570 O O . THR A 1 72 ? -8.223 5.962 5.917 1.00 91.81 72 THR A O 1
ATOM 573 N N . GLU A 1 73 ? -6.637 7.545 6.199 1.00 88.06 73 GLU A N 1
ATOM 574 C CA . GLU A 1 73 ? -6.359 7.776 4.773 1.00 88.06 73 GLU A CA 1
ATOM 575 C C . GLU A 1 73 ? -7.638 8.165 3.996 1.00 88.06 73 GLU A C 1
ATOM 577 O O . GLU A 1 73 ? -7.927 7.677 2.904 1.00 88.06 73 GLU A O 1
ATOM 582 N N . CYS A 1 74 ? -8.462 9.040 4.583 1.00 86.81 74 CYS A N 1
ATOM 583 C CA . CYS A 1 74 ? -9.794 9.353 4.049 1.00 86.81 74 CYS A CA 1
ATOM 584 C C . CYS A 1 74 ? -9.787 10.270 2.812 1.00 86.81 74 CYS A C 1
ATOM 586 O O . CYS A 1 74 ? -10.817 10.369 2.147 1.00 86.81 74 CYS A O 1
ATOM 588 N N . TRP A 1 75 ? -8.655 10.908 2.496 1.00 84.94 75 TRP A N 1
ATOM 589 C CA . TRP A 1 75 ? -8.468 11.864 1.392 1.00 84.94 75 TRP A CA 1
ATOM 590 C C . TRP A 1 75 ? -9.468 13.023 1.457 1.00 84.94 75 TRP A C 1
ATOM 592 O O . TRP A 1 75 ? -10.201 13.305 0.509 1.00 84.94 75 TRP A O 1
ATOM 602 N N . LEU A 1 76 ? -9.536 13.662 2.625 1.00 83.00 76 LEU A N 1
ATOM 603 C CA . LEU A 1 76 ? -10.483 14.741 2.879 1.00 83.00 76 LEU A CA 1
ATOM 604 C C . LEU A 1 76 ? -10.038 16.055 2.215 1.00 83.00 76 LEU A C 1
ATOM 606 O O . LEU A 1 76 ? -8.862 16.412 2.192 1.00 83.00 76 LEU A O 1
ATOM 610 N N . SER A 1 77 ? -11.021 16.800 1.724 1.00 75.06 77 SER A N 1
ATOM 611 C CA . SER A 1 77 ? -10.940 18.185 1.250 1.00 75.06 77 SER A CA 1
ATOM 612 C C . SER A 1 77 ? -11.895 19.076 2.055 1.00 75.06 77 SER A C 1
ATOM 614 O O . SER A 1 77 ? -12.790 18.566 2.735 1.00 75.06 77 SER A O 1
ATOM 616 N N . GLU A 1 78 ? -11.755 20.404 1.967 1.00 67.75 78 GLU A N 1
ATOM 617 C CA . GLU A 1 78 ? -12.642 21.352 2.672 1.00 67.75 78 GLU A CA 1
ATOM 618 C C . GLU A 1 78 ? -14.135 21.069 2.394 1.00 67.75 78 GLU A C 1
ATOM 620 O O . GLU A 1 78 ? -14.942 20.993 3.331 1.00 67.75 78 GLU A O 1
ATOM 625 N N . ASP A 1 79 ? -14.463 20.758 1.136 1.00 66.06 79 ASP A N 1
ATOM 626 C CA . ASP A 1 79 ? -15.817 20.460 0.646 1.00 66.06 79 ASP A CA 1
ATOM 627 C C . ASP A 1 79 ? -16.246 18.990 0.799 1.00 66.06 79 ASP A C 1
ATOM 629 O O . ASP A 1 79 ? -17.324 18.607 0.347 1.00 66.06 79 ASP A O 1
ATOM 633 N N . SER A 1 80 ? -15.420 18.128 1.401 1.00 67.19 80 SER A N 1
ATOM 634 C CA . SER A 1 80 ? -15.737 16.699 1.498 1.00 67.19 80 SER A CA 1
ATOM 635 C C . SER A 1 80 ? -16.983 16.444 2.343 1.00 67.19 80 SER A C 1
ATOM 637 O O . SER A 1 80 ? -16.947 16.541 3.571 1.00 67.19 80 SER A O 1
ATOM 639 N N . ILE A 1 81 ? -18.077 16.068 1.687 1.00 70.56 81 ILE A N 1
ATOM 640 C CA . ILE A 1 81 ? -19.274 15.551 2.348 1.00 70.56 81 ILE A CA 1
ATOM 641 C C . ILE A 1 81 ? -18.943 14.154 2.875 1.00 70.56 81 ILE A C 1
ATOM 643 O O . ILE A 1 81 ? -18.343 13.346 2.169 1.00 70.56 81 ILE A O 1
ATOM 647 N N . ILE A 1 82 ? -19.295 13.898 4.132 1.00 77.81 82 ILE A N 1
ATOM 648 C CA . ILE A 1 82 ? -19.120 12.589 4.756 1.00 77.81 82 ILE A CA 1
ATOM 649 C C . ILE A 1 82 ? -20.478 11.930 4.816 1.00 77.81 82 ILE A C 1
ATOM 651 O O . ILE A 1 82 ? -21.404 12.468 5.428 1.00 77.81 82 ILE A O 1
ATOM 655 N N . ASP A 1 83 ? -20.574 10.778 4.167 1.00 75.44 83 ASP A N 1
ATOM 656 C CA . ASP A 1 83 ? -21.796 9.999 4.127 1.00 75.44 83 ASP A CA 1
ATOM 657 C C . ASP A 1 83 ? -22.202 9.554 5.534 1.00 75.44 83 ASP A C 1
ATOM 659 O O . ASP A 1 83 ? -21.391 9.129 6.360 1.00 75.44 83 ASP A O 1
ATOM 663 N N . CYS A 1 84 ? -23.491 9.685 5.835 1.00 76.94 84 CYS A N 1
ATOM 664 C CA . CYS A 1 84 ? -24.014 9.325 7.142 1.00 76.94 84 CYS A CA 1
ATOM 665 C C . CYS A 1 84 ? -24.174 7.805 7.252 1.00 76.94 84 CYS A C 1
ATOM 667 O O . CYS A 1 84 ? -24.881 7.186 6.458 1.00 76.94 84 CYS A O 1
ATOM 669 N N . LEU A 1 85 ? -23.602 7.214 8.301 1.00 86.25 85 LEU A N 1
ATOM 670 C CA . LEU A 1 85 ? -23.964 5.867 8.733 1.00 86.25 85 LEU A CA 1
ATOM 671 C C . LEU A 1 85 ? -25.202 5.948 9.642 1.00 86.25 85 LEU A C 1
ATOM 673 O O . LEU A 1 85 ? -25.169 6.675 10.641 1.00 86.25 85 LEU A O 1
ATOM 677 N N . PRO A 1 86 ? -26.296 5.223 9.343 1.00 86.94 86 PRO A N 1
ATOM 678 C CA . PRO A 1 86 ? -27.490 5.235 10.183 1.00 86.94 86 PRO A CA 1
ATOM 679 C C . PRO A 1 86 ? -27.171 4.861 11.636 1.00 86.94 86 PRO A C 1
ATOM 681 O O . PRO A 1 86 ? -26.562 3.827 11.892 1.00 86.94 86 PRO A O 1
ATOM 684 N N . GLY A 1 87 ? -27.593 5.699 12.588 1.00 88.38 87 GLY A N 1
ATOM 685 C CA . GLY A 1 87 ? -27.345 5.484 14.019 1.00 88.38 87 GLY A CA 1
ATOM 686 C C . GLY A 1 87 ? -25.982 5.967 14.527 1.00 88.38 87 GLY A C 1
ATOM 687 O O . GLY A 1 87 ? -25.675 5.742 15.696 1.00 88.38 87 GLY A O 1
ATOM 688 N N . TYR A 1 88 ? -25.183 6.652 13.700 1.00 93.12 88 TYR A N 1
ATOM 689 C CA . TYR A 1 88 ? -23.890 7.216 14.092 1.00 93.12 88 TYR A CA 1
ATOM 690 C C . TYR A 1 88 ? -23.832 8.733 13.897 1.00 93.12 88 TYR A C 1
ATOM 692 O O . TYR A 1 88 ? -24.338 9.279 12.919 1.00 93.12 88 TYR A O 1
ATOM 700 N N . ASN A 1 89 ? -23.126 9.397 14.806 1.00 92.62 89 ASN A N 1
ATOM 701 C CA . ASN A 1 89 ? -22.610 10.745 14.623 1.00 92.62 89 ASN A CA 1
ATOM 702 C C . ASN A 1 89 ? -21.247 10.651 13.927 1.00 92.62 89 ASN A C 1
ATOM 704 O O . ASN A 1 89 ? -20.383 9.898 14.379 1.00 92.62 89 ASN A O 1
ATOM 708 N N . ALA A 1 90 ? -21.059 11.399 12.840 1.00 92.69 90 ALA A N 1
ATOM 709 C CA . ALA A 1 90 ? -19.829 11.405 12.052 1.00 92.69 90 ALA A CA 1
ATOM 710 C C . ALA A 1 90 ? -19.011 12.678 12.310 1.00 92.69 90 ALA A C 1
ATOM 712 O O . ALA A 1 90 ? -19.552 13.785 12.316 1.00 92.69 90 ALA A O 1
ATOM 713 N N . PHE A 1 91 ? -17.700 12.521 12.473 1.00 92.56 91 PHE A N 1
ATOM 714 C CA . PHE A 1 91 ? -16.755 13.609 12.720 1.00 92.56 91 PHE A CA 1
ATOM 715 C C . PHE A 1 91 ? -15.547 13.492 11.795 1.00 92.56 91 PHE A C 1
ATOM 717 O O . PHE A 1 91 ? -15.155 12.384 11.431 1.00 92.56 91 PHE A O 1
ATOM 724 N N . ARG A 1 92 ? -14.934 14.626 11.440 1.00 90.50 92 ARG A N 1
ATOM 725 C CA . ARG A 1 92 ? -13.745 14.672 10.579 1.00 90.50 92 ARG A CA 1
ATOM 726 C C . ARG A 1 92 ? -12.649 15.548 11.130 1.00 90.50 92 ARG A C 1
ATOM 728 O O . ARG A 1 92 ? -12.935 16.625 11.647 1.00 90.50 92 ARG A O 1
ATOM 735 N N . SER A 1 93 ? -11.410 15.113 10.941 1.00 87.88 93 SER A N 1
ATOM 736 C CA . SER A 1 93 ? -10.233 15.935 11.194 1.00 87.88 93 SER A CA 1
ATOM 737 C C . SER A 1 93 ? -10.203 17.149 10.268 1.00 87.88 93 SER A C 1
ATOM 739 O O . SER A 1 93 ? -10.586 17.064 9.098 1.00 87.88 93 SER A O 1
ATOM 741 N N . VAL A 1 94 ? -9.649 18.251 10.760 1.00 77.88 94 VAL A N 1
ATOM 742 C CA . VAL A 1 94 ? -9.246 19.380 9.920 1.00 77.88 94 VAL A CA 1
ATOM 743 C C . VAL A 1 94 ? -7.896 19.021 9.296 1.00 77.88 94 VAL A C 1
ATOM 745 O O . VAL A 1 94 ? -6.911 18.887 10.019 1.00 77.88 94 VAL A O 1
ATOM 748 N N . THR A 1 95 ? -7.856 18.794 7.981 1.00 63.97 95 THR A N 1
ATOM 749 C CA . THR A 1 95 ? -6.635 18.383 7.265 1.00 63.97 95 THR A CA 1
ATOM 750 C C . THR A 1 95 ? -5.572 19.469 7.333 1.00 63.97 95 THR A C 1
ATOM 752 O O . THR A 1 95 ? -5.852 20.613 6.973 1.00 63.97 95 THR A O 1
ATOM 755 N N . GLN A 1 96 ? -4.353 19.119 7.753 1.00 57.00 96 GLN A N 1
ATOM 756 C CA . GLN A 1 96 ? -3.285 20.109 7.942 1.00 57.00 96 GLN A CA 1
ATOM 757 C C . GLN A 1 96 ? -2.232 20.126 6.826 1.00 57.00 96 GLN A C 1
ATOM 759 O O . GLN A 1 96 ? -1.532 21.129 6.701 1.00 57.00 96 GLN A O 1
ATOM 764 N N . MET A 1 97 ? -2.079 19.053 6.031 1.00 55.12 97 MET A N 1
ATOM 765 C CA . MET A 1 97 ? -0.879 18.913 5.181 1.00 55.12 97 MET A CA 1
ATOM 766 C C . MET A 1 97 ? -1.100 18.413 3.746 1.00 55.12 97 MET A C 1
ATOM 768 O O . MET A 1 97 ? -0.554 19.025 2.832 1.00 55.12 97 MET A O 1
ATOM 772 N N . ASN A 1 98 ? -1.873 17.343 3.504 1.00 59.88 98 ASN A N 1
ATOM 773 C CA . ASN A 1 98 ? -1.871 16.641 2.206 1.00 59.88 98 ASN A CA 1
ATOM 774 C C . ASN A 1 98 ? -3.277 16.258 1.709 1.00 59.88 98 ASN A C 1
ATOM 776 O O . ASN A 1 98 ? -4.148 15.912 2.499 1.00 59.88 98 ASN A O 1
ATOM 780 N N . LYS A 1 99 ? -3.465 16.211 0.377 1.00 62.34 99 LYS A N 1
ATOM 781 C CA . LYS A 1 99 ? -4.723 15.780 -0.279 1.00 62.34 99 LYS A CA 1
ATOM 782 C C . LYS A 1 99 ? -5.121 14.324 0.015 1.00 62.34 99 LYS A C 1
ATOM 784 O O . LYS A 1 99 ? -6.282 13.974 -0.144 1.00 62.34 99 LYS A O 1
ATOM 789 N N . SER A 1 100 ? -4.167 13.483 0.418 1.00 67.62 100 SER A N 1
ATOM 790 C CA . SER A 1 100 ? -4.388 12.079 0.799 1.00 67.62 100 SER A CA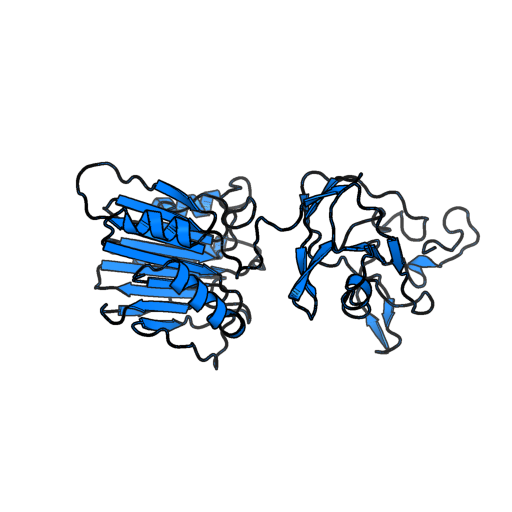 1
ATOM 791 C C . SER A 1 100 ? -4.595 11.880 2.308 1.00 67.62 100 SER A C 1
ATOM 793 O O . SER A 1 100 ? -4.634 10.750 2.789 1.00 67.62 100 SER A O 1
ATOM 795 N N . GLY A 1 101 ? -4.689 12.971 3.069 1.00 78.44 101 GLY A N 1
ATOM 796 C CA . GLY A 1 101 ? -4.834 12.961 4.519 1.00 78.44 101 GLY A CA 1
ATOM 797 C C . GLY A 1 101 ? -6.261 12.757 5.015 1.00 78.44 101 GLY A C 1
ATOM 798 O O . GLY A 1 101 ? -7.217 12.675 4.243 1.00 78.44 101 GLY A O 1
ATOM 799 N N . GLY A 1 102 ? -6.403 12.719 6.333 1.00 87.50 102 GLY A N 1
ATOM 800 C CA . GLY A 1 102 ? -7.692 12.794 7.004 1.00 87.50 102 GLY A CA 1
ATOM 801 C C . GLY A 1 102 ? -8.079 11.559 7.810 1.00 87.50 102 GLY A C 1
ATOM 802 O O . GLY A 1 102 ? -7.857 10.412 7.413 1.00 87.50 102 GLY A O 1
ATOM 803 N N . VAL A 1 103 ? -8.723 11.847 8.936 1.00 92.56 103 VAL A N 1
ATOM 804 C CA . VAL A 1 103 ? -9.318 10.888 9.861 1.00 92.56 103 VAL A CA 1
ATOM 805 C C . VAL A 1 103 ? -10.812 11.181 9.957 1.00 92.56 103 VAL A C 1
ATOM 807 O O . VAL A 1 103 ? -11.211 12.330 10.166 1.00 92.56 103 VAL A O 1
ATOM 810 N N . VAL A 1 104 ? -11.640 10.149 9.827 1.00 93.81 104 VAL A N 1
ATOM 811 C CA . VAL A 1 104 ? -13.091 10.230 10.044 1.00 93.81 104 VAL A CA 1
ATOM 812 C C . VAL A 1 104 ? -13.468 9.273 11.161 1.00 93.81 104 VAL A C 1
ATOM 814 O O . VAL A 1 104 ? -13.087 8.112 11.122 1.00 93.81 104 VAL A O 1
ATOM 817 N N . THR A 1 105 ? -14.239 9.733 12.140 1.00 95.00 105 THR A N 1
ATOM 818 C CA . THR A 1 105 ? -14.687 8.901 13.259 1.00 95.00 105 THR A CA 1
ATOM 819 C C . THR A 1 105 ? -16.200 8.912 13.330 1.00 95.00 105 THR A C 1
ATOM 821 O O . THR A 1 105 ? -16.813 9.976 13.412 1.00 95.00 105 THR A O 1
ATOM 824 N N . TYR A 1 106 ? -16.794 7.725 13.335 1.00 94.44 106 TYR A N 1
ATOM 825 C CA . TYR A 1 106 ? -18.208 7.510 13.603 1.00 94.44 106 TYR A CA 1
ATOM 826 C C . TYR A 1 106 ? -18.376 6.994 15.028 1.00 94.44 106 TYR A C 1
ATOM 828 O O . TYR A 1 106 ? -17.697 6.052 15.431 1.00 94.44 106 TYR A O 1
ATOM 836 N N . VAL A 1 107 ? -19.301 7.577 15.784 1.00 94.19 107 VAL A N 1
ATOM 837 C CA . VAL A 1 107 ? -19.676 7.101 17.125 1.00 94.19 107 VAL A CA 1
ATOM 838 C C . VAL A 1 107 ? -21.177 6.897 17.170 1.00 94.19 107 VAL A C 1
ATOM 840 O O . VAL A 1 107 ? -21.908 7.761 16.687 1.00 94.19 107 VAL A O 1
ATOM 843 N N . LYS A 1 108 ? -21.658 5.788 17.743 1.00 92.62 108 LYS A N 1
ATOM 844 C CA . LYS A 1 108 ? -23.105 5.571 17.898 1.00 92.62 108 LYS A CA 1
ATOM 845 C C . LYS A 1 108 ? -23.774 6.773 18.559 1.00 92.62 108 LYS A C 1
ATOM 847 O O . LYS A 1 108 ? -23.289 7.297 19.563 1.00 92.62 108 LYS A O 1
ATOM 852 N N . SER A 1 109 ? -24.932 7.165 18.039 1.00 90.94 109 SER A N 1
ATOM 853 C CA . SER A 1 109 ? -25.669 8.356 18.473 1.00 90.94 109 SER A CA 1
ATOM 854 C C . SER A 1 109 ? -26.176 8.289 19.918 1.00 90.94 109 SER A C 1
ATOM 856 O O . SER A 1 109 ? -26.625 9.295 20.456 1.00 90.94 109 SER A O 1
ATOM 858 N N . THR A 1 110 ? -26.125 7.113 20.550 1.00 90.69 110 THR A N 1
ATOM 859 C CA . THR A 1 110 ? -26.470 6.895 21.963 1.00 90.69 110 THR A CA 1
ATOM 860 C C . THR A 1 110 ? -25.409 7.405 22.937 1.00 90.69 110 THR A C 1
ATOM 862 O O . THR A 1 110 ? -25.699 7.533 24.124 1.00 90.69 110 THR A O 1
ATOM 865 N N . TYR A 1 111 ? -24.186 7.666 22.470 1.00 91.00 111 TYR A N 1
ATOM 866 C CA . TYR A 1 111 ? -23.094 8.160 23.303 1.00 91.00 111 TYR A CA 1
ATOM 867 C C . TYR A 1 111 ? -23.015 9.685 23.305 1.00 91.00 111 TYR A C 1
ATOM 869 O O . TYR A 1 111 ? -23.189 10.337 22.275 1.00 91.00 111 TYR A O 1
ATOM 877 N N . THR A 1 112 ? -22.654 10.251 24.457 1.00 92.06 112 THR A N 1
ATOM 878 C CA . THR A 1 112 ? -22.299 11.669 24.556 1.00 92.06 112 THR A CA 1
ATOM 879 C C . THR A 1 112 ? -20.841 11.843 24.152 1.00 92.06 112 THR A C 1
ATOM 881 O O . THR A 1 112 ? -19.950 11.260 24.775 1.00 92.06 112 THR A O 1
ATOM 884 N N . THR A 1 113 ? -20.598 12.650 23.117 1.00 94.88 113 THR A N 1
ATOM 885 C CA . THR A 1 113 ? -19.271 12.829 22.515 1.00 94.88 113 THR A CA 1
ATOM 886 C C . THR A 1 113 ? -18.802 14.276 22.558 1.00 94.88 113 THR A C 1
ATOM 888 O O . THR A 1 113 ? -19.550 15.181 22.189 1.00 94.88 113 THR A O 1
ATOM 891 N N . VAL A 1 114 ? -17.534 14.483 22.906 1.00 95.06 114 VAL A N 1
ATOM 892 C CA . VAL A 1 114 ? -16.815 15.753 22.744 1.00 95.06 114 VAL A CA 1
ATOM 893 C C . VAL A 1 114 ? -15.665 15.524 21.773 1.00 95.06 114 VAL A C 1
ATOM 895 O O . VAL A 1 114 ? -14.908 14.571 21.935 1.00 95.06 114 VAL A O 1
ATOM 898 N N . VAL A 1 115 ? -15.532 16.383 20.764 1.00 94.56 115 VAL A N 1
ATOM 899 C CA . VAL A 1 115 ? -14.501 16.250 19.726 1.00 94.56 115 VAL A CA 1
ATOM 900 C C . VAL A 1 115 ? -13.512 17.399 19.821 1.00 94.56 115 VAL A C 1
ATOM 902 O O . VAL A 1 115 ? -13.904 18.553 19.990 1.00 94.56 115 VAL A O 1
ATOM 905 N N . SER A 1 116 ? -12.228 17.084 19.694 1.00 94.19 116 SER A N 1
ATOM 906 C CA . SER A 1 116 ? -11.156 18.067 19.581 1.00 94.19 116 SER A CA 1
ATOM 907 C C . SER A 1 116 ? -10.106 17.626 18.559 1.00 94.19 116 SER A C 1
ATOM 909 O O . SER A 1 116 ? -10.056 16.472 18.132 1.00 94.19 116 SER A O 1
ATOM 911 N N . PHE A 1 117 ? -9.275 18.575 18.133 1.00 93.50 117 PHE A N 1
ATOM 912 C CA . PHE A 1 117 ? -8.289 18.383 17.068 1.00 93.50 117 PHE A CA 1
ATOM 913 C C . PHE A 1 117 ? -6.897 18.715 17.608 1.00 93.50 117 PHE A C 1
ATOM 915 O O . PHE A 1 117 ? -6.427 19.842 17.431 1.00 93.50 117 PHE A O 1
ATOM 922 N N . PRO A 1 118 ? -6.259 17.791 18.348 1.00 93.06 118 PRO A N 1
ATOM 923 C CA . PRO A 1 118 ? -4.917 18.031 18.851 1.00 93.06 118 PRO A CA 1
ATOM 924 C C . PRO A 1 118 ? -3.933 18.234 17.691 1.00 93.06 118 PRO A C 1
ATOM 926 O O . PRO A 1 118 ? -4.065 17.655 16.614 1.00 93.06 118 PRO A O 1
ATOM 929 N N . VAL A 1 119 ? -2.935 19.090 17.898 1.00 91.06 119 VAL A N 1
ATOM 930 C CA . VAL A 1 119 ? -1.909 19.343 16.882 1.00 91.06 119 VAL A CA 1
ATOM 931 C C . VAL A 1 119 ? -0.801 18.316 17.053 1.00 91.06 119 VAL A C 1
ATOM 933 O O . VAL A 1 119 ? -0.021 18.390 18.000 1.00 91.06 119 VAL A O 1
ATOM 936 N N . ILE A 1 120 ? -0.729 17.375 16.117 1.00 91.88 120 ILE A N 1
ATOM 937 C CA . ILE 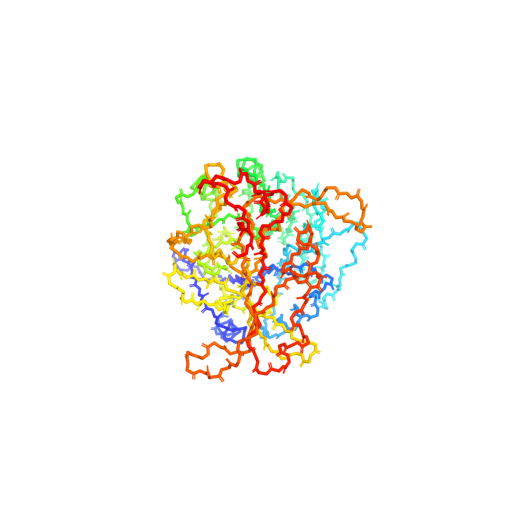A 1 120 ? 0.336 16.381 16.027 1.00 91.88 120 ILE A CA 1
ATOM 938 C C . ILE A 1 120 ? 1.136 16.691 14.763 1.00 91.88 120 ILE A C 1
ATOM 940 O O . ILE A 1 120 ? 0.578 16.826 13.678 1.00 91.88 120 ILE A O 1
ATOM 944 N N . LYS A 1 121 ? 2.451 16.862 14.898 1.00 89.75 121 LYS A N 1
ATOM 945 C CA . LYS A 1 121 ? 3.305 17.185 13.753 1.00 89.75 121 LYS A CA 1
ATOM 946 C C . LYS A 1 121 ? 3.365 16.007 12.788 1.00 89.75 121 LYS A C 1
ATOM 948 O O . LYS A 1 121 ? 3.425 14.854 13.203 1.00 89.75 121 LYS A O 1
ATOM 953 N N . ASP A 1 122 ? 3.382 16.336 11.501 1.00 87.62 122 ASP A N 1
ATOM 954 C CA . ASP A 1 122 ? 3.445 15.407 10.370 1.00 87.62 122 ASP A CA 1
ATOM 955 C C . ASP A 1 122 ? 2.277 14.407 10.271 1.00 87.62 122 ASP A C 1
ATOM 957 O O . ASP A 1 122 ? 2.357 13.436 9.515 1.00 87.62 122 ASP A O 1
ATOM 961 N N . ALA A 1 123 ? 1.180 14.643 10.997 1.00 90.06 123 ALA A N 1
ATOM 962 C CA . ALA A 1 123 ? 0.011 13.775 10.999 1.00 90.06 123 ALA A CA 1
ATOM 963 C C . ALA A 1 123 ? -1.303 14.564 11.080 1.00 90.06 123 ALA A C 1
ATOM 965 O O . ALA A 1 123 ? -1.388 15.602 11.733 1.00 90.06 123 ALA A O 1
ATOM 966 N N . ASP A 1 124 ? -2.351 14.026 10.464 1.00 91.38 124 ASP A N 1
ATOM 967 C CA . ASP A 1 124 ? -3.719 14.436 10.759 1.00 91.38 124 ASP A CA 1
ATOM 968 C C . ASP A 1 124 ? -4.186 13.699 12.011 1.00 91.38 124 ASP A C 1
ATOM 970 O O . ASP A 1 124 ? -3.911 12.508 12.183 1.00 91.38 124 ASP A O 1
ATOM 974 N N . SER A 1 125 ? -4.908 14.389 12.891 1.00 93.00 125 SER A N 1
ATOM 975 C CA . SER A 1 125 ? -5.423 13.755 14.098 1.00 93.00 125 SER A CA 1
ATOM 976 C C . SER A 1 125 ? -6.796 14.264 14.504 1.00 93.00 125 SER A C 1
ATOM 978 O O . SER A 1 125 ? -7.213 15.374 14.159 1.00 93.00 125 SER A O 1
ATOM 980 N N . MET A 1 126 ? -7.515 13.420 15.235 1.00 94.38 126 MET A N 1
ATOM 981 C CA . MET A 1 126 ? -8.803 13.751 15.821 1.00 94.38 126 MET A CA 1
ATOM 982 C C . MET A 1 126 ? -8.988 12.979 17.121 1.00 94.38 126 MET A C 1
ATOM 984 O O . MET A 1 126 ? -8.803 11.763 17.164 1.00 94.38 126 MET A O 1
ATOM 988 N N . LEU A 1 127 ? -9.381 13.692 18.170 1.00 96.25 127 LEU A N 1
ATOM 989 C CA . LEU A 1 127 ? -9.685 13.125 19.472 1.00 96.25 127 LEU A CA 1
ATOM 990 C C . LEU A 1 127 ? -11.193 13.154 19.695 1.00 96.25 127 LEU A C 1
ATOM 992 O O . LEU A 1 127 ? -11.822 14.208 19.607 1.00 96.25 127 LEU A O 1
ATOM 996 N N . VAL A 1 128 ? -11.760 11.999 20.023 1.00 96.25 128 VAL A N 1
ATOM 997 C CA . VAL A 1 128 ? -13.165 11.871 20.407 1.00 96.25 128 VAL A CA 1
ATOM 998 C C . VAL A 1 128 ? -13.243 11.330 21.827 1.00 96.25 128 VAL A C 1
ATOM 1000 O O . VAL A 1 128 ? -12.841 10.198 22.091 1.00 96.25 128 VAL A O 1
ATOM 1003 N N . THR A 1 129 ? -13.768 12.138 22.742 1.00 95.19 129 THR A N 1
ATOM 1004 C CA . THR A 1 129 ? -14.022 11.756 24.132 1.00 95.19 129 THR A CA 1
ATOM 1005 C C . THR A 1 129 ? -15.474 11.321 24.284 1.00 95.19 129 THR A C 1
ATOM 1007 O O . THR A 1 129 ? -16.386 12.058 23.916 1.00 95.19 129 THR A O 1
ATOM 1010 N N . ILE A 1 130 ? -15.690 10.133 24.840 1.00 93.00 130 ILE A N 1
ATOM 1011 C CA . ILE A 1 130 ? -16.986 9.486 25.033 1.00 93.00 130 ILE A CA 1
ATOM 1012 C C . ILE A 1 130 ? -17.254 9.361 26.532 1.00 93.00 130 ILE A C 1
ATOM 1014 O O . ILE A 1 130 ? -16.434 8.804 27.266 1.00 93.00 130 ILE A O 1
ATOM 1018 N N . ASN A 1 131 ? -18.413 9.850 26.985 1.00 86.62 131 ASN A N 1
ATOM 1019 C CA . ASN A 1 131 ? -18.854 9.766 28.386 1.00 86.62 131 ASN A CA 1
ATOM 1020 C C . ASN A 1 131 ? -17.776 10.217 29.403 1.00 86.62 131 ASN A C 1
ATOM 1022 O O . ASN A 1 131 ? -17.646 9.624 30.472 1.00 86.62 131 ASN A O 1
ATOM 1026 N N . GLU A 1 132 ? -16.967 11.218 29.032 1.00 81.94 132 GLU A N 1
ATOM 1027 C CA . GLU A 1 132 ? -15.877 11.845 29.813 1.00 81.94 132 GLU A CA 1
ATOM 1028 C C . GLU A 1 132 ? -14.664 10.958 30.164 1.00 81.94 132 GLU A C 1
ATOM 1030 O O . GLU A 1 132 ? -13.569 11.482 30.351 1.00 81.94 132 GLU A O 1
ATOM 1035 N N . ASN A 1 133 ? -14.814 9.632 30.194 1.00 86.12 133 ASN A N 1
ATOM 1036 C CA . ASN A 1 133 ? -13.791 8.709 30.704 1.00 86.12 133 ASN A CA 1
ATOM 1037 C C . ASN A 1 133 ? -13.116 7.839 29.635 1.00 86.12 133 ASN A C 1
ATOM 1039 O O . ASN A 1 133 ? -12.139 7.148 29.944 1.00 86.12 133 ASN A O 1
ATOM 1043 N N . ILE A 1 134 ? -13.634 7.853 28.404 1.00 92.56 134 ILE A N 1
ATOM 1044 C CA . ILE A 1 134 ? -13.084 7.119 27.263 1.00 92.56 134 ILE A CA 1
ATOM 1045 C C . ILE A 1 134 ? -12.616 8.139 26.230 1.00 92.56 134 ILE A C 1
ATOM 1047 O O . ILE A 1 134 ? -13.390 9.009 25.847 1.00 92.56 134 ILE A O 1
ATOM 1051 N N . ALA A 1 135 ? -11.385 8.028 25.747 1.00 95.50 135 ALA A N 1
ATOM 1052 C CA . ALA A 1 135 ? -10.877 8.875 24.676 1.00 95.50 135 ALA A CA 1
ATOM 1053 C C . ALA A 1 135 ? -10.308 8.028 23.536 1.00 95.50 135 ALA A C 1
ATOM 1055 O O . ALA A 1 135 ? -9.547 7.089 23.766 1.00 95.50 135 ALA A O 1
ATOM 1056 N N . VAL A 1 136 ? -10.682 8.372 22.305 1.00 96.44 136 VAL A N 1
ATOM 1057 C CA . VAL A 1 136 ? -10.231 7.716 21.077 1.00 96.44 136 VAL A CA 1
ATOM 1058 C C . VAL A 1 136 ? -9.496 8.739 20.222 1.00 96.44 136 VAL A C 1
ATOM 1060 O O . VAL A 1 136 ? -10.108 9.656 19.676 1.00 96.44 136 VAL A O 1
ATOM 1063 N N . LEU A 1 137 ? -8.177 8.586 20.130 1.00 96.94 137 LEU A N 1
ATOM 1064 C CA . LEU A 1 137 ? -7.290 9.405 19.315 1.00 96.94 137 LEU A CA 1
ATOM 1065 C C . LEU A 1 137 ? -7.007 8.684 17.992 1.00 96.94 137 LEU A C 1
ATOM 1067 O O . LEU A 1 137 ? -6.250 7.713 17.955 1.00 96.94 137 LEU A O 1
ATOM 1071 N N . GLY A 1 138 ? -7.629 9.162 16.917 1.00 96.00 138 GLY A N 1
ATOM 1072 C CA . GLY A 1 138 ? -7.363 8.721 15.552 1.00 96.00 138 GLY A CA 1
ATOM 1073 C C . GLY A 1 138 ? -6.225 9.529 14.930 1.00 96.00 138 GLY A C 1
ATOM 1074 O O . GLY A 1 138 ? -6.249 10.758 15.011 1.00 96.00 138 GLY A O 1
ATOM 1075 N N . ILE A 1 139 ? -5.243 8.864 14.319 1.00 94.56 139 ILE A N 1
ATOM 1076 C CA . ILE A 1 139 ? -4.059 9.495 13.715 1.00 94.56 139 ILE A CA 1
ATOM 1077 C C . ILE A 1 139 ? -3.815 8.925 12.316 1.00 94.56 139 ILE A C 1
ATOM 1079 O O . ILE A 1 139 ? -3.817 7.713 12.125 1.00 94.56 139 ILE A O 1
ATOM 1083 N N . TYR A 1 140 ? -3.544 9.791 11.343 1.00 92.81 140 TYR A N 1
ATOM 1084 C CA . TYR A 1 140 ? -3.017 9.398 10.039 1.00 92.81 140 TYR A CA 1
ATOM 1085 C C . TYR A 1 140 ? -1.714 10.145 9.750 1.00 92.81 140 TYR A C 1
ATOM 1087 O O . TYR A 1 140 ? -1.697 11.374 9.746 1.00 92.81 140 TYR A O 1
ATOM 1095 N N . ARG A 1 141 ? -0.625 9.421 9.475 1.00 89.56 141 ARG A N 1
ATOM 1096 C CA . ARG A 1 141 ? 0.678 9.996 9.103 1.00 89.56 141 ARG A CA 1
ATOM 1097 C C . ARG A 1 141 ? 1.080 9.513 7.718 1.00 89.56 141 ARG A C 1
ATOM 1099 O O . ARG A 1 141 ? 1.183 8.316 7.487 1.00 89.56 141 ARG A O 1
ATOM 1106 N N . SER A 1 142 ? 1.372 10.450 6.817 1.00 83.25 142 SER A N 1
ATOM 1107 C CA . SER A 1 142 ? 1.818 10.145 5.451 1.00 83.25 142 SER A CA 1
ATOM 1108 C C . SER A 1 142 ? 3.182 9.432 5.440 1.00 83.25 142 SER A C 1
ATOM 1110 O O . SER A 1 142 ? 4.081 9.853 6.177 1.00 83.25 142 SER A O 1
ATOM 1112 N N . PRO A 1 143 ? 3.415 8.449 4.547 1.00 78.31 143 PRO A N 1
ATOM 1113 C CA . PRO A 1 143 ? 4.713 7.781 4.411 1.00 78.31 143 PRO A CA 1
ATOM 1114 C C . PRO A 1 143 ? 5.822 8.704 3.879 1.00 78.31 143 PRO A C 1
ATOM 1116 O O . PRO A 1 143 ? 7.002 8.397 4.017 1.00 78.31 143 PRO A O 1
ATOM 1119 N N . SER A 1 144 ? 5.470 9.856 3.296 1.00 67.19 144 SER A N 1
ATOM 1120 C CA . SER A 1 144 ? 6.411 10.836 2.728 1.00 67.19 144 SER A CA 1
ATOM 1121 C C . SER A 1 144 ? 7.250 11.599 3.766 1.00 67.19 144 SER A C 1
ATOM 1123 O O . SER A 1 144 ? 8.017 12.491 3.409 1.00 67.19 144 SER A O 1
ATOM 1125 N N . THR A 1 145 ? 7.072 11.315 5.055 1.00 66.56 145 THR A N 1
ATOM 1126 C CA . THR A 1 145 ? 7.657 12.077 6.163 1.00 66.56 145 THR A CA 1
ATOM 1127 C C . THR A 1 145 ? 8.956 11.418 6.639 1.00 66.56 145 THR A C 1
ATOM 1129 O O . THR A 1 145 ? 8.973 10.279 7.107 1.00 66.56 145 THR A O 1
ATOM 1132 N N . ALA A 1 146 ? 10.073 12.141 6.496 1.00 64.31 146 ALA A N 1
ATOM 1133 C CA . ALA A 1 146 ? 11.422 11.577 6.617 1.00 64.31 146 ALA A CA 1
ATOM 1134 C C . ALA A 1 146 ? 11.865 11.239 8.056 1.00 64.31 146 ALA A C 1
ATOM 1136 O O . ALA A 1 146 ? 12.730 10.384 8.231 1.00 64.31 146 ALA A O 1
ATOM 1137 N N . SER A 1 147 ? 11.298 11.893 9.077 1.00 81.75 147 SER A N 1
ATOM 1138 C CA . SER A 1 147 ? 11.633 11.677 10.495 1.00 81.75 147 SER A CA 1
ATOM 1139 C C . SER A 1 147 ? 10.377 11.402 11.324 1.00 81.75 147 SER A C 1
ATOM 1141 O O . SER A 1 147 ? 9.294 11.899 11.005 1.00 81.75 147 SER A O 1
ATOM 1143 N N . ILE A 1 148 ? 10.516 10.592 12.378 1.00 86.94 148 ILE A N 1
ATOM 1144 C CA . ILE A 1 148 ? 9.442 10.269 13.333 1.00 86.94 148 ILE A CA 1
ATOM 1145 C C . ILE A 1 148 ? 9.553 11.162 14.587 1.00 86.94 148 ILE A C 1
ATOM 1147 O O . ILE A 1 148 ? 8.593 11.328 15.331 1.00 86.94 148 ILE A O 1
ATOM 1151 N N . GLU A 1 149 ? 10.691 11.819 14.807 1.00 89.19 149 GLU A N 1
ATOM 1152 C CA . GLU A 1 149 ? 10.944 12.652 15.991 1.00 89.19 149 GLU A CA 1
ATOM 1153 C C . GLU A 1 149 ? 9.927 13.798 16.208 1.00 89.19 149 GLU A C 1
ATOM 1155 O O . GLU A 1 149 ? 9.448 13.951 17.336 1.00 89.19 149 GLU A O 1
ATOM 1160 N N . PRO A 1 150 ? 9.507 14.579 15.184 1.00 90.06 150 PRO A N 1
ATOM 1161 C CA . PRO A 1 150 ? 8.488 15.615 15.381 1.00 90.06 150 PRO A CA 1
ATOM 1162 C C . PRO A 1 150 ? 7.141 15.039 15.837 1.00 90.06 150 PRO A C 1
ATOM 1164 O O . PRO A 1 150 ? 6.459 15.641 16.674 1.00 90.06 150 PRO A O 1
ATOM 1167 N N . LEU A 1 151 ? 6.780 13.863 15.312 1.00 91.81 151 LEU A N 1
ATOM 1168 C CA . LEU A 1 151 ? 5.588 13.125 15.713 1.00 91.81 151 LEU A CA 1
ATOM 1169 C C . LEU A 1 151 ? 5.689 12.717 17.185 1.00 91.81 151 LEU A C 1
ATOM 1171 O O . LEU A 1 151 ? 4.783 13.034 17.944 1.00 91.81 151 LEU A O 1
ATOM 1175 N N . ILE A 1 152 ? 6.788 12.075 17.599 1.00 93.19 152 ILE A N 1
ATOM 1176 C CA . ILE A 1 152 ? 7.001 11.613 18.984 1.00 93.19 152 ILE A CA 1
ATOM 1177 C C . ILE A 1 152 ? 6.850 12.778 19.967 1.00 93.19 152 ILE A C 1
ATOM 1179 O O . ILE A 1 152 ? 6.043 12.698 20.888 1.00 93.19 152 ILE A O 1
ATOM 1183 N N . ASN A 1 153 ? 7.551 13.889 19.730 1.00 93.94 153 ASN A N 1
ATOM 1184 C CA . ASN A 1 153 ? 7.538 15.040 20.638 1.00 93.94 153 ASN A CA 1
ATOM 1185 C C . ASN A 1 153 ? 6.152 15.693 20.756 1.00 93.94 153 ASN A C 1
ATOM 1187 O O . ASN A 1 153 ? 5.751 16.120 21.835 1.00 93.94 153 ASN A O 1
ATOM 1191 N N . SER A 1 154 ? 5.415 15.801 19.647 1.00 95.19 154 SER A N 1
ATOM 1192 C CA . SER A 1 154 ? 4.067 16.386 19.671 1.00 95.19 154 SER A CA 1
ATOM 1193 C C . SER A 1 154 ? 3.016 15.426 20.230 1.00 95.19 154 SER A C 1
ATOM 1195 O O . SER A 1 154 ? 2.114 15.866 20.941 1.00 95.19 154 SER A O 1
ATOM 1197 N N . LEU A 1 155 ? 3.156 14.124 19.972 1.00 95.88 155 LEU A N 1
ATOM 1198 C CA . LEU A 1 155 ? 2.295 13.089 20.531 1.00 95.88 155 LEU A CA 1
ATOM 1199 C C . LEU A 1 155 ? 2.452 12.998 22.053 1.00 95.88 155 LEU A C 1
ATOM 1201 O O . LEU A 1 155 ? 1.443 12.898 22.739 1.00 95.88 155 LEU A O 1
ATOM 1205 N N . ASP A 1 156 ? 3.672 13.109 22.584 1.00 96.75 156 ASP A N 1
ATOM 1206 C CA . ASP A 1 156 ? 3.939 13.099 24.030 1.00 96.75 156 ASP A CA 1
ATOM 1207 C C . ASP A 1 156 ? 3.140 14.177 24.778 1.00 96.75 156 ASP A C 1
ATOM 1209 O O . ASP A 1 156 ? 2.421 13.882 25.730 1.00 96.75 156 ASP A O 1
ATOM 1213 N N . ILE A 1 157 ? 3.150 15.411 24.259 1.00 96.56 157 ILE A N 1
ATOM 1214 C CA . ILE A 1 157 ? 2.386 16.540 24.815 1.00 96.56 157 ILE A CA 1
ATOM 1215 C C . ILE A 1 157 ? 0.881 16.236 24.833 1.00 96.56 157 ILE A C 1
ATOM 1217 O O . ILE A 1 157 ? 0.184 16.533 25.808 1.00 96.56 157 ILE A O 1
ATOM 1221 N N . VAL A 1 158 ? 0.362 15.647 23.750 1.00 96.44 158 VAL A N 1
ATOM 1222 C CA . VAL A 1 158 ? -1.056 15.280 23.647 1.00 96.44 158 VAL A CA 1
ATOM 1223 C C . VAL A 1 158 ? -1.391 14.174 24.645 1.00 96.44 158 VAL A C 1
ATOM 1225 O O . VAL A 1 158 ? -2.386 14.291 25.359 1.00 96.44 158 VAL A O 1
ATOM 1228 N N . LEU A 1 159 ? -0.567 13.132 24.747 1.00 96.75 159 LEU A N 1
ATOM 1229 C CA . LEU A 1 159 ? -0.786 12.019 25.671 1.00 96.75 159 LEU A CA 1
ATOM 1230 C C . LEU A 1 159 ? -0.712 12.459 27.139 1.00 96.75 159 LEU A C 1
ATOM 1232 O O . LEU A 1 159 ? -1.560 12.050 27.936 1.00 96.75 159 LEU A O 1
ATOM 1236 N N . ASP A 1 160 ? 0.201 13.369 27.486 1.00 96.12 160 ASP A N 1
ATOM 1237 C CA . ASP A 1 160 ? 0.283 13.950 28.829 1.00 96.12 160 ASP A CA 1
ATOM 1238 C C . ASP A 1 160 ? -1.006 14.691 29.213 1.00 96.12 160 ASP A C 1
ATOM 1240 O O . ASP A 1 160 ? -1.486 14.564 30.345 1.00 96.12 160 ASP A O 1
ATOM 1244 N N . SER A 1 161 ? -1.632 15.395 28.262 1.00 95.12 161 SER A N 1
ATOM 1245 C CA . SER A 1 161 ? -2.926 16.058 28.488 1.00 95.12 161 SER A CA 1
ATOM 1246 C C . SER A 1 161 ? -4.082 15.077 28.743 1.00 95.12 161 SER A C 1
ATOM 1248 O O . SER A 1 161 ? -5.095 15.454 29.330 1.00 95.12 161 SER A O 1
ATOM 1250 N N . LEU A 1 162 ? -3.918 13.806 28.356 1.00 94.44 162 LEU A N 1
ATOM 1251 C CA . LEU A 1 162 ? -4.911 12.735 28.487 1.00 94.44 162 LEU A CA 1
ATOM 1252 C C . LEU A 1 162 ? -4.606 11.774 29.644 1.00 94.44 162 LEU A C 1
ATOM 1254 O O . LEU A 1 162 ? -5.271 10.747 29.793 1.00 94.44 162 LEU A O 1
ATOM 1258 N N . ARG A 1 163 ? -3.635 12.097 30.508 1.00 91.81 163 ARG A N 1
ATOM 1259 C CA . ARG A 1 163 ? -3.203 11.215 31.604 1.00 91.81 163 ARG A CA 1
ATOM 1260 C C . ARG A 1 163 ? -4.339 10.825 32.560 1.00 91.81 163 ARG A C 1
ATOM 1262 O O . ARG A 1 163 ? -4.336 9.699 33.063 1.00 91.81 163 ARG A O 1
ATOM 1269 N N . SER A 1 164 ? -5.304 11.718 32.796 1.00 91.06 164 SER A N 1
ATOM 1270 C CA . SER A 1 164 ? -6.465 11.483 33.672 1.00 91.06 164 SER A CA 1
ATOM 1271 C C . SER A 1 164 ? -7.528 10.559 33.070 1.00 91.06 164 SER A C 1
ATOM 1273 O O . SER A 1 164 ? -8.353 10.027 33.811 1.00 91.06 164 SER A O 1
ATOM 1275 N N . ILE A 1 165 ? -7.510 10.336 31.752 1.00 91.69 165 ILE A N 1
ATOM 1276 C CA . ILE A 1 165 ? -8.474 9.471 31.073 1.00 91.69 165 ILE A CA 1
ATOM 1277 C C . ILE A 1 165 ? -8.233 8.013 31.477 1.00 91.69 165 ILE A C 1
ATOM 1279 O O . ILE A 1 165 ? -7.098 7.519 31.458 1.00 91.69 165 ILE A O 1
ATOM 1283 N N . SER A 1 166 ? -9.319 7.327 31.844 1.00 88.25 166 SER A N 1
ATOM 1284 C CA . SER A 1 166 ? -9.282 5.938 32.317 1.00 88.25 166 SER A CA 1
ATOM 1285 C C . SER A 1 166 ? -9.079 4.948 31.173 1.00 88.25 166 SER A C 1
ATOM 1287 O O . SER A 1 166 ? -8.268 4.032 31.299 1.00 88.25 166 SER A O 1
ATOM 1289 N N . VAL A 1 167 ? -9.788 5.146 30.055 1.00 91.12 167 VAL A N 1
ATOM 1290 C CA . VAL A 1 167 ? -9.651 4.326 28.845 1.00 91.12 167 VAL A CA 1
ATOM 1291 C C . VAL A 1 167 ? -9.185 5.207 27.694 1.00 91.12 167 VAL A C 1
ATOM 1293 O O . VAL A 1 167 ? -9.953 6.021 27.188 1.00 91.12 167 VAL A O 1
ATOM 1296 N N . LEU A 1 168 ? -7.931 5.053 27.280 1.00 94.44 168 LEU A N 1
ATOM 1297 C CA . LEU A 1 168 ? -7.358 5.794 26.157 1.00 94.44 168 LEU A CA 1
ATOM 1298 C C . LEU A 1 168 ? -6.997 4.824 25.037 1.00 94.44 168 LEU A C 1
ATOM 1300 O O . LEU A 1 168 ? -6.259 3.864 25.259 1.00 94.44 168 LEU A O 1
ATOM 1304 N N . LEU A 1 169 ? -7.504 5.104 23.841 1.00 94.44 169 LEU A N 1
ATOM 1305 C CA . LEU A 1 169 ? -7.153 4.406 22.616 1.00 94.44 169 LEU A CA 1
ATOM 1306 C C . LEU A 1 169 ? -6.399 5.348 21.683 1.00 94.44 169 LEU A C 1
ATOM 1308 O O . LEU A 1 169 ? -6.890 6.430 21.374 1.00 94.44 169 LEU A O 1
ATOM 1312 N N . VAL A 1 170 ? -5.255 4.902 21.179 1.00 95.69 170 VAL A N 1
ATOM 1313 C CA . VAL A 1 170 ? -4.548 5.546 20.070 1.00 95.69 170 VAL A CA 1
ATOM 1314 C C . VAL A 1 170 ? -4.586 4.598 18.886 1.00 95.69 170 VAL A C 1
ATOM 1316 O O . VAL A 1 170 ? -4.131 3.457 18.991 1.00 95.69 170 VAL A O 1
ATOM 1319 N N . THR A 1 171 ? -5.151 5.040 17.766 1.00 94.75 171 THR A N 1
ATOM 1320 C CA . THR A 1 171 ? -5.295 4.191 16.586 1.00 94.75 171 THR A CA 1
ATOM 1321 C C . THR A 1 171 ? -5.130 4.940 15.273 1.00 94.75 171 THR A C 1
ATOM 1323 O O . THR A 1 171 ? -5.396 6.136 15.188 1.00 94.75 171 THR A O 1
ATOM 1326 N N . GLY A 1 172 ? -4.718 4.217 14.237 1.00 91.75 172 GLY A N 1
ATOM 1327 C CA . GLY A 1 172 ? -4.766 4.670 12.857 1.00 91.75 172 GLY A CA 1
ATOM 1328 C C . GLY A 1 172 ? -3.586 4.158 12.046 1.00 91.75 172 GLY A C 1
ATOM 1329 O O . GLY A 1 172 ? -2.896 3.240 12.485 1.00 91.75 172 GLY A O 1
ATOM 1330 N N . ASP A 1 173 ? -3.355 4.759 10.882 1.00 89.75 173 ASP A N 1
ATOM 1331 C CA . ASP A 1 173 ? -2.232 4.420 10.008 1.00 89.75 173 ASP A CA 1
ATOM 1332 C C . ASP A 1 173 ? -1.115 5.448 10.194 1.00 89.75 173 ASP A C 1
ATOM 1334 O O . ASP A 1 173 ? -1.196 6.588 9.726 1.00 89.75 173 ASP A O 1
ATOM 1338 N N . LEU A 1 174 ? -0.085 5.051 10.942 1.00 88.69 174 LEU A N 1
ATOM 1339 C CA . LEU A 1 174 ? 1.037 5.926 11.265 1.00 88.69 174 LEU A CA 1
ATOM 1340 C C . LEU A 1 174 ? 2.219 5.746 10.301 1.00 88.69 174 LEU A C 1
ATOM 1342 O O . LEU A 1 174 ? 3.192 6.505 10.384 1.00 88.69 174 LEU A O 1
ATOM 1346 N N . ASN A 1 175 ? 2.164 4.754 9.404 1.00 86.38 175 ASN A N 1
ATOM 1347 C CA . ASN A 1 175 ? 3.280 4.382 8.533 1.00 86.38 175 ASN A CA 1
ATOM 1348 C C . ASN A 1 175 ? 4.614 4.169 9.299 1.00 86.38 175 ASN A C 1
ATOM 1350 O O . ASN A 1 175 ? 5.691 4.533 8.821 1.00 86.38 175 ASN A O 1
ATOM 1354 N N . ILE A 1 176 ? 4.553 3.580 10.501 1.00 87.25 176 ILE A N 1
ATOM 1355 C CA . ILE A 1 176 ? 5.710 3.183 11.326 1.00 87.25 176 ILE A CA 1
ATOM 1356 C C . ILE A 1 176 ? 5.685 1.659 11.464 1.00 87.25 176 ILE A C 1
ATOM 1358 O O . ILE A 1 176 ? 4.731 1.134 12.002 1.00 87.25 176 ILE A O 1
ATOM 1362 N N . ASP A 1 177 ? 6.706 0.939 10.995 1.00 86.31 177 ASP A N 1
ATOM 1363 C CA . ASP A 1 177 ? 6.704 -0.534 11.040 1.00 86.31 177 ASP A CA 1
ATOM 1364 C C . ASP A 1 177 ? 7.162 -1.072 12.407 1.00 86.31 177 ASP A C 1
ATOM 1366 O O . ASP A 1 177 ? 8.362 -1.245 12.641 1.00 86.31 177 ASP A O 1
ATOM 1370 N N . ILE A 1 178 ? 6.220 -1.381 13.302 1.00 85.06 178 ILE A N 1
ATOM 1371 C CA . ILE A 1 178 ? 6.554 -1.927 14.632 1.00 85.06 178 ILE A CA 1
ATOM 1372 C C . ILE A 1 178 ? 7.009 -3.396 14.601 1.00 85.06 178 ILE A C 1
ATOM 1374 O O . ILE A 1 178 ? 7.587 -3.872 15.579 1.00 85.06 178 ILE A O 1
ATOM 1378 N N . CYS A 1 179 ? 6.822 -4.116 13.486 1.00 80.81 179 CYS A N 1
ATOM 1379 C CA . CYS A 1 179 ? 7.360 -5.472 13.319 1.00 80.81 179 CYS A CA 1
ATOM 1380 C C . CYS A 1 179 ? 8.866 -5.473 13.007 1.00 80.81 179 CYS A C 1
ATOM 1382 O O . CYS A 1 179 ? 9.511 -6.520 13.102 1.00 80.81 179 CYS A O 1
ATOM 1384 N N . ASN A 1 180 ? 9.449 -4.318 12.668 1.00 78.56 180 ASN A N 1
ATOM 1385 C CA . ASN A 1 180 ? 10.876 -4.165 12.410 1.00 78.56 180 ASN A CA 1
ATOM 1386 C C . ASN A 1 180 ? 11.527 -3.145 13.367 1.00 78.56 180 ASN A C 1
ATOM 1388 O O . ASN A 1 180 ? 11.904 -2.046 12.949 1.00 78.56 180 ASN A O 1
ATOM 1392 N N . PRO A 1 181 ? 11.738 -3.512 14.646 1.00 68.38 181 PRO A N 1
ATOM 1393 C CA . PRO A 1 181 ? 12.230 -2.591 15.674 1.00 68.38 181 PRO A CA 1
ATOM 1394 C C . PRO A 1 181 ? 13.677 -2.122 15.450 1.00 68.38 181 PRO A C 1
ATOM 1396 O O . PRO A 1 181 ? 14.146 -1.229 16.146 1.00 68.38 181 PRO A O 1
ATOM 1399 N N . SER A 1 182 ? 14.397 -2.716 14.490 1.00 65.25 182 SER A N 1
ATOM 1400 C CA . SER A 1 182 ? 15.766 -2.320 14.136 1.00 65.25 182 SER A CA 1
ATOM 1401 C C . SER A 1 182 ? 15.844 -1.069 13.252 1.00 65.25 182 SER A C 1
ATOM 1403 O O . SER A 1 182 ? 16.931 -0.518 13.075 1.00 65.25 182 SER A O 1
ATOM 1405 N N . LYS A 1 183 ? 14.717 -0.601 12.696 1.00 69.25 183 LYS A N 1
ATOM 1406 C CA . LYS A 1 183 ? 14.665 0.641 11.917 1.00 69.25 183 LYS A CA 1
ATOM 1407 C C . LYS A 1 183 ? 14.541 1.866 12.827 1.00 69.25 183 LYS A C 1
ATOM 1409 O O . LYS A 1 183 ? 13.803 1.855 13.809 1.00 69.25 183 LYS A O 1
ATOM 1414 N N . ASN A 1 184 ? 15.275 2.917 12.452 1.00 62.19 184 ASN A N 1
ATOM 1415 C CA . ASN A 1 184 ? 15.431 4.187 13.167 1.00 62.19 184 ASN A CA 1
ATOM 1416 C C . ASN A 1 184 ? 14.156 4.654 13.894 1.00 62.19 184 ASN A C 1
ATOM 1418 O O . ASN A 1 184 ? 13.116 4.832 13.266 1.00 62.19 184 ASN A O 1
ATOM 1422 N N . GLN A 1 185 ? 14.294 4.914 15.200 1.00 76.62 185 GLN A N 1
ATOM 1423 C CA . GLN A 1 185 ? 13.310 5.558 16.089 1.00 76.62 185 GLN A CA 1
ATOM 1424 C C . GLN A 1 185 ? 12.032 4.757 16.412 1.00 76.62 185 GLN A C 1
ATOM 1426 O O . GLN A 1 185 ? 11.212 5.227 17.199 1.00 76.62 185 GLN A O 1
ATOM 1431 N N . VAL A 1 186 ? 11.871 3.525 15.907 1.00 86.31 186 VAL A N 1
ATOM 1432 C CA . VAL A 1 186 ? 10.788 2.625 16.358 1.00 86.31 186 VAL A CA 1
ATOM 1433 C C . VAL A 1 186 ? 10.874 2.334 17.867 1.00 86.31 186 VAL A C 1
ATOM 1435 O O . VAL A 1 186 ? 9.838 2.411 18.530 1.00 86.31 186 VAL A O 1
ATOM 1438 N N . PRO A 1 187 ? 12.059 2.061 18.460 1.00 89.44 187 PRO A N 1
ATOM 1439 C CA . PRO A 1 187 ? 12.167 1.881 19.908 1.00 89.44 187 PRO A CA 1
ATOM 1440 C C . PRO A 1 187 ? 11.727 3.115 20.699 1.00 89.44 187 PRO A C 1
ATOM 1442 O O . PRO A 1 187 ? 11.025 2.966 21.692 1.00 89.44 187 PRO A O 1
ATOM 1445 N N . ASP A 1 188 ? 12.072 4.321 20.240 1.00 90.56 188 ASP A N 1
ATOM 1446 C CA . ASP A 1 188 ? 11.690 5.573 20.905 1.00 90.56 188 ASP A CA 1
ATOM 1447 C C . ASP A 1 188 ? 10.169 5.771 20.875 1.00 90.56 188 ASP A C 1
ATOM 1449 O O . ASP A 1 188 ? 9.565 6.111 21.892 1.00 90.56 188 ASP A O 1
ATOM 1453 N N . TYR A 1 189 ? 9.534 5.471 19.737 1.00 92.31 189 TYR A N 1
ATOM 1454 C CA . TYR A 1 189 ? 8.077 5.468 19.605 1.00 92.31 189 TYR A CA 1
ATOM 1455 C C . TYR A 1 189 ? 7.414 4.462 20.559 1.00 92.31 189 TYR A C 1
ATOM 1457 O O . TYR A 1 189 ? 6.478 4.814 21.275 1.00 92.31 189 TYR A O 1
ATOM 1465 N N . LEU A 1 190 ? 7.906 3.222 20.622 1.00 91.62 190 LEU A N 1
ATOM 1466 C CA . LEU A 1 190 ? 7.359 2.204 21.526 1.00 91.62 190 LEU A CA 1
ATOM 1467 C C . LEU A 1 190 ? 7.571 2.570 23.004 1.00 91.62 190 LEU A C 1
ATOM 1469 O O . LEU A 1 190 ? 6.668 2.368 23.816 1.00 91.62 190 LEU A O 1
ATOM 1473 N N . CYS A 1 191 ? 8.728 3.144 23.347 1.00 92.19 191 CYS A N 1
ATOM 1474 C CA . CYS A 1 191 ? 9.018 3.660 24.683 1.00 92.19 191 CYS A CA 1
ATOM 1475 C C . CYS A 1 191 ? 8.074 4.803 25.072 1.00 92.19 191 CYS A C 1
ATOM 1477 O O . CYS A 1 191 ? 7.596 4.816 26.205 1.00 92.19 191 CYS A O 1
ATOM 1479 N N . LEU A 1 192 ? 7.767 5.720 24.146 1.00 94.81 192 LEU A N 1
ATOM 1480 C CA . LE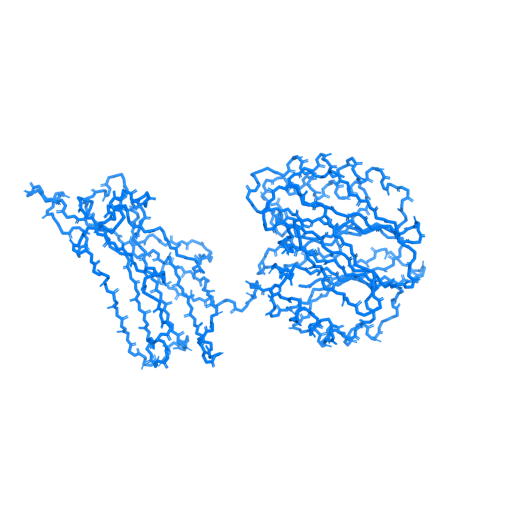U A 1 192 ? 6.775 6.774 24.359 1.00 94.81 192 LEU A CA 1
ATOM 1481 C C . LEU A 1 192 ? 5.391 6.183 24.660 1.00 94.81 192 LEU A C 1
ATOM 1483 O O . LEU A 1 192 ? 4.752 6.562 25.634 1.00 94.81 192 LEU A O 1
ATOM 1487 N N . MET A 1 193 ? 4.911 5.234 23.854 1.00 94.56 193 MET A N 1
ATOM 1488 C CA . MET A 1 193 ? 3.600 4.624 24.109 1.00 94.56 193 MET A CA 1
ATOM 1489 C C . MET A 1 193 ? 3.581 3.940 25.488 1.00 94.56 193 MET A C 1
ATOM 1491 O O . MET A 1 193 ? 2.679 4.164 26.300 1.00 94.56 193 MET A O 1
ATOM 1495 N N . ALA A 1 194 ? 4.630 3.180 25.806 1.00 93.06 194 ALA A N 1
ATOM 1496 C CA . ALA A 1 194 ? 4.751 2.496 27.088 1.00 93.06 194 ALA A CA 1
ATOM 1497 C C . ALA A 1 194 ? 4.820 3.461 28.289 1.00 93.06 194 ALA A C 1
ATOM 1499 O O . ALA A 1 194 ? 4.220 3.167 29.325 1.00 93.06 194 ALA A O 1
ATOM 1500 N N . SER A 1 195 ? 5.492 4.616 28.172 1.00 94.25 195 SER A N 1
ATOM 1501 C CA . SER A 1 195 ? 5.586 5.605 29.261 1.00 94.25 195 SER A CA 1
ATOM 1502 C C . SER A 1 195 ? 4.219 6.189 29.645 1.00 94.25 195 SER A C 1
ATOM 1504 O O . SER A 1 195 ? 3.993 6.513 30.812 1.00 94.25 195 SER A O 1
ATOM 1506 N N . HIS A 1 196 ? 3.273 6.213 28.702 1.00 94.50 196 HIS A N 1
ATOM 1507 C CA . HIS A 1 196 ? 1.874 6.610 28.909 1.00 94.50 196 HIS A CA 1
ATOM 1508 C C . HIS A 1 196 ? 0.935 5.444 29.249 1.00 94.50 196 HIS A C 1
ATOM 1510 O O . HIS A 1 196 ? -0.287 5.600 29.239 1.00 94.50 196 HIS A O 1
ATOM 1516 N N . SER A 1 197 ? 1.485 4.276 29.603 1.00 91.88 197 SER A N 1
ATOM 1517 C CA . SER A 1 197 ? 0.727 3.048 29.906 1.00 91.88 197 SER A CA 1
ATOM 1518 C C . SER A 1 197 ? -0.132 2.545 28.739 1.00 91.88 197 SER A C 1
ATOM 1520 O O . SER A 1 197 ? -1.155 1.893 28.954 1.00 91.88 197 SER A O 1
ATOM 1522 N N . LEU A 1 198 ? 0.268 2.856 27.505 1.00 92.06 198 LEU A N 1
ATOM 1523 C CA . LEU A 1 198 ? -0.373 2.367 26.293 1.00 92.06 198 LEU A CA 1
ATOM 1524 C C . LEU A 1 198 ? 0.334 1.096 25.823 1.00 92.06 198 LEU A C 1
ATOM 1526 O O . LEU A 1 198 ? 1.506 1.117 25.448 1.00 92.06 198 LEU A O 1
ATOM 1530 N N . LEU A 1 199 ? -0.396 -0.014 25.820 1.00 89.00 199 LEU A N 1
ATOM 1531 C CA . LEU A 1 199 ? 0.092 -1.300 25.332 1.00 89.00 199 LEU A CA 1
ATOM 1532 C C . LEU A 1 199 ? -0.449 -1.566 23.923 1.00 89.00 199 LEU A C 1
ATOM 1534 O O . LEU A 1 199 ? -1.594 -1.202 23.638 1.00 89.00 199 LEU A O 1
ATOM 1538 N N . PRO A 1 200 ? 0.334 -2.193 23.028 1.00 87.50 200 PRO A N 1
ATOM 1539 C CA . PRO A 1 200 ? -0.148 -2.536 21.699 1.00 87.50 200 PRO A CA 1
ATOM 1540 C C . PRO A 1 200 ? -1.269 -3.568 21.823 1.00 87.50 200 PRO A C 1
ATOM 1542 O O . PRO A 1 200 ? -1.048 -4.697 22.256 1.00 87.50 200 PRO A O 1
ATOM 1545 N N . ALA A 1 201 ? -2.478 -3.182 21.419 1.00 84.44 201 ALA A N 1
ATOM 1546 C CA . ALA A 1 201 ? -3.582 -4.115 21.270 1.00 84.44 201 ALA A CA 1
ATOM 1547 C C . ALA A 1 201 ? -3.362 -5.059 20.080 1.00 84.44 201 ALA A C 1
ATOM 1549 O O . ALA A 1 201 ? -3.848 -6.189 20.056 1.00 84.44 201 ALA A O 1
ATOM 1550 N N . ILE A 1 202 ? -2.627 -4.571 19.079 1.00 79.75 202 ILE A N 1
ATOM 1551 C CA . ILE A 1 202 ? -2.246 -5.303 17.879 1.00 79.75 202 ILE A CA 1
ATOM 1552 C C . ILE A 1 202 ? -0.754 -5.097 17.658 1.00 79.75 202 ILE A C 1
ATOM 1554 O O . ILE A 1 202 ? -0.276 -3.969 17.580 1.00 79.75 202 ILE A O 1
ATOM 1558 N N . SER A 1 203 ? -0.033 -6.207 17.555 1.00 74.69 203 SER A N 1
ATOM 1559 C CA . SER A 1 203 ? 1.397 -6.263 17.228 1.00 74.69 203 SER A CA 1
ATOM 1560 C C . SER A 1 203 ? 1.688 -7.181 16.036 1.00 74.69 203 SER A C 1
ATOM 1562 O O . SER A 1 203 ? 2.845 -7.413 15.687 1.00 74.69 203 SER A O 1
ATOM 1564 N N . MET A 1 204 ? 0.633 -7.721 15.422 1.00 72.81 204 MET A N 1
ATOM 1565 C CA . MET A 1 204 ? 0.715 -8.601 14.261 1.00 72.81 204 MET A CA 1
ATOM 1566 C C . MET A 1 204 ? 0.744 -7.787 12.964 1.00 72.81 204 MET A C 1
ATOM 1568 O O . MET A 1 204 ? 0.228 -6.665 12.943 1.00 72.81 204 MET A O 1
ATOM 1572 N N . PRO A 1 205 ? 1.298 -8.341 11.871 1.00 70.56 205 PRO A N 1
ATOM 1573 C CA . PRO A 1 205 ? 1.317 -7.662 10.586 1.00 70.56 205 PRO A CA 1
ATOM 1574 C C . PRO A 1 205 ? -0.086 -7.254 10.133 1.00 70.56 205 PRO A C 1
ATOM 1576 O O . PRO A 1 205 ? -0.987 -8.085 10.011 1.00 70.56 205 PRO A O 1
ATOM 1579 N N . THR A 1 206 ? -0.248 -5.965 9.861 1.00 71.75 206 THR A N 1
ATOM 1580 C CA . THR A 1 206 ? -1.455 -5.382 9.264 1.00 71.75 206 THR A CA 1
ATOM 1581 C C . THR A 1 206 ? -1.289 -5.179 7.757 1.00 71.75 206 THR A C 1
ATOM 1583 O O . THR A 1 206 ? -2.283 -5.108 7.040 1.00 71.75 206 THR A O 1
ATOM 1586 N N . ARG A 1 207 ? -0.040 -5.217 7.260 1.00 69.00 207 ARG A N 1
ATOM 1587 C CA . ARG A 1 207 ? 0.320 -5.169 5.838 1.00 69.00 207 ARG A CA 1
ATOM 1588 C C . ARG A 1 207 ? 1.468 -6.130 5.523 1.00 69.00 207 ARG A C 1
ATOM 1590 O O . ARG A 1 207 ? 2.628 -5.851 5.821 1.00 69.00 207 ARG A O 1
ATOM 1597 N N . SER A 1 208 ? 1.181 -7.250 4.858 1.00 68.25 208 SER A N 1
ATOM 1598 C CA . SER A 1 208 ? 2.183 -8.286 4.539 1.00 68.25 208 SER A CA 1
ATOM 1599 C C . SER A 1 208 ? 2.959 -8.773 5.781 1.00 68.25 208 SER A C 1
ATOM 1601 O O . SER A 1 208 ? 2.443 -9.583 6.544 1.00 68.25 208 SER A O 1
ATOM 1603 N N . LYS A 1 209 ? 4.195 -8.293 5.992 1.00 71.00 209 LYS A N 1
ATOM 1604 C CA . LYS A 1 209 ? 5.041 -8.585 7.168 1.00 71.00 209 LYS A CA 1
ATOM 1605 C C . LYS A 1 209 ? 5.239 -7.377 8.093 1.00 71.00 209 LYS A C 1
ATOM 1607 O O . LYS A 1 209 ? 5.889 -7.523 9.122 1.00 71.00 209 LYS A O 1
ATOM 1612 N N . ALA A 1 210 ? 4.719 -6.214 7.709 1.00 76.06 210 ALA A N 1
ATOM 1613 C CA . ALA A 1 210 ? 4.820 -4.969 8.452 1.00 76.06 210 ALA A CA 1
ATOM 1614 C C . ALA A 1 210 ? 3.530 -4.697 9.231 1.00 76.06 210 ALA A C 1
ATOM 1616 O O . ALA A 1 210 ? 2.437 -5.115 8.832 1.00 76.06 210 ALA A O 1
ATOM 1617 N N . CYS A 1 211 ? 3.654 -3.967 10.332 1.00 83.25 211 CYS A N 1
ATOM 1618 C CA . CYS A 1 211 ? 2.517 -3.468 11.097 1.00 83.25 211 CYS A CA 1
ATOM 1619 C C . CYS A 1 211 ? 2.559 -1.941 11.064 1.00 83.25 211 CYS A C 1
ATOM 1621 O O . CYS A 1 211 ? 3.406 -1.362 11.732 1.00 83.25 211 CYS A O 1
ATOM 1623 N N . TYR A 1 212 ? 1.706 -1.334 10.229 1.00 85.25 212 TYR A N 1
ATOM 1624 C CA . TYR A 1 212 ? 1.598 0.124 10.042 1.00 85.25 212 TYR A CA 1
ATOM 1625 C C . TYR A 1 212 ? 0.313 0.697 10.647 1.00 85.25 212 TYR A C 1
ATOM 1627 O O . TYR A 1 212 ? 0.314 1.811 11.173 1.00 85.25 212 TYR A O 1
ATOM 1635 N N . ASP A 1 213 ? -0.772 -0.083 10.601 1.00 87.06 213 ASP A N 1
ATOM 1636 C CA . ASP A 1 213 ? -1.998 0.216 11.333 1.00 87.06 213 ASP A CA 1
ATOM 1637 C C . ASP A 1 213 ? -1.829 -0.151 12.802 1.00 87.06 213 ASP A C 1
ATOM 1639 O O . ASP A 1 213 ? -1.645 -1.322 13.151 1.00 87.06 213 ASP A O 1
ATOM 1643 N N . HIS A 1 214 ? -1.903 0.848 13.670 1.00 89.62 214 HIS A N 1
ATOM 1644 C CA . HIS A 1 214 ? -1.686 0.672 15.095 1.00 89.62 214 HIS A CA 1
ATOM 1645 C C . HIS A 1 214 ? -3.003 0.723 15.861 1.00 89.62 214 HIS A C 1
ATOM 1647 O O . HIS A 1 214 ? -3.907 1.511 15.563 1.00 89.62 214 HIS A O 1
ATOM 1653 N N . ILE A 1 215 ? -3.072 -0.083 16.918 1.00 90.81 215 ILE A N 1
ATOM 1654 C CA . ILE A 1 215 ? -4.019 0.097 18.012 1.00 90.81 215 ILE A CA 1
ATOM 1655 C C . ILE A 1 215 ? -3.234 -0.053 19.308 1.00 90.81 215 ILE A C 1
ATOM 1657 O O . ILE A 1 215 ? -2.722 -1.130 19.600 1.00 90.81 215 ILE A O 1
ATOM 1661 N N . PHE A 1 216 ? -3.163 1.018 20.086 1.00 92.62 216 PHE A N 1
ATOM 1662 C CA . PHE A 1 216 ? -2.592 1.033 21.424 1.00 92.62 216 PHE A CA 1
ATOM 1663 C C . PHE A 1 216 ? -3.660 1.418 22.435 1.00 92.62 216 PHE A C 1
ATOM 1665 O O . PHE A 1 216 ? -4.403 2.373 22.212 1.00 92.62 216 PHE A O 1
ATOM 1672 N N . ILE A 1 217 ? -3.723 0.694 23.547 1.00 91.81 217 ILE A N 1
ATOM 1673 C CA . ILE A 1 217 ? -4.758 0.863 24.561 1.00 91.81 217 ILE A CA 1
ATOM 1674 C C . ILE A 1 217 ? -4.163 0.990 25.962 1.00 91.81 217 ILE A C 1
ATOM 1676 O O . ILE A 1 217 ? -3.272 0.245 26.362 1.00 91.81 217 ILE A O 1
ATOM 1680 N N . LYS A 1 218 ? -4.711 1.941 26.714 1.00 92.19 218 LYS A N 1
ATOM 1681 C CA . LYS A 1 218 ? -4.604 2.063 28.163 1.00 92.19 218 LYS A CA 1
ATOM 1682 C C . LYS A 1 218 ? -5.992 1.751 28.693 1.00 92.19 218 LYS A C 1
ATOM 1684 O O . LYS A 1 218 ? -6.931 2.496 28.418 1.00 92.19 218 LYS A O 1
ATOM 1689 N N . CYS A 1 219 ? -6.141 0.640 29.400 1.00 86.56 219 CYS A N 1
ATOM 1690 C CA . CYS A 1 219 ? -7.421 0.215 29.953 1.00 86.56 219 CYS A CA 1
ATOM 1691 C C . CYS A 1 219 ? -7.187 -0.553 31.260 1.00 86.56 219 CYS A C 1
ATOM 1693 O O . CYS A 1 219 ? -6.269 -1.372 31.312 1.00 86.56 219 CYS A O 1
ATOM 1695 N N . PRO A 1 220 ? -7.997 -0.314 32.307 1.00 80.81 220 PRO A N 1
ATOM 1696 C CA . PRO A 1 220 ? -7.921 -1.075 33.551 1.00 80.81 220 PRO A CA 1
ATOM 1697 C C . PRO A 1 220 ? -8.535 -2.481 33.443 1.00 80.81 220 PRO A C 1
ATOM 1699 O O . PRO A 1 220 ? -8.461 -3.242 34.402 1.00 80.81 220 PRO A O 1
ATOM 1702 N N . SER A 1 221 ? -9.166 -2.821 32.316 1.00 79.88 221 SER A N 1
ATOM 1703 C CA . SER A 1 221 ? -9.935 -4.055 32.129 1.00 79.88 221 SER A CA 1
ATOM 1704 C C . SER A 1 221 ? -9.386 -4.904 30.978 1.00 79.88 221 SER A C 1
ATOM 1706 O O . SER A 1 221 ? -8.578 -4.433 30.171 1.00 79.88 221 SER A O 1
ATOM 1708 N N . LYS A 1 222 ? -9.820 -6.169 30.890 1.00 79.31 222 LYS A N 1
ATOM 1709 C CA . LYS A 1 222 ? -9.381 -7.079 29.826 1.00 79.31 222 LYS A CA 1
ATOM 1710 C C . LYS A 1 222 ? -9.808 -6.537 28.458 1.00 79.31 222 LYS A C 1
ATOM 1712 O O . LYS A 1 222 ? -10.943 -6.097 28.265 1.00 79.31 222 LYS A O 1
ATOM 1717 N N . SER A 1 223 ? -8.887 -6.580 27.501 1.00 80.50 223 SER A N 1
ATOM 1718 C CA . SER A 1 223 ? -9.143 -6.175 26.120 1.00 80.50 223 SER A CA 1
ATOM 1719 C C . SER A 1 223 ? -8.589 -7.202 25.141 1.00 80.50 223 SER A C 1
ATOM 1721 O O . SER A 1 223 ? -7.688 -7.976 25.464 1.00 80.50 223 SER A O 1
ATOM 1723 N N . SER A 1 224 ? -9.163 -7.258 23.945 1.00 81.06 224 SER A N 1
ATOM 1724 C CA . SER A 1 224 ? -8.726 -8.173 22.891 1.00 81.06 224 SER A CA 1
ATOM 1725 C C . SER A 1 224 ? -8.627 -7.424 21.571 1.00 81.06 224 SER A C 1
ATOM 1727 O O . SER A 1 224 ? -9.561 -6.724 21.178 1.00 81.06 224 SER A O 1
ATOM 1729 N N . GLY A 1 225 ? -7.477 -7.553 20.913 1.00 82.38 225 GLY A N 1
ATOM 1730 C CA . GLY A 1 225 ? -7.218 -7.003 19.590 1.00 82.38 225 GLY A CA 1
ATOM 1731 C C . GLY A 1 225 ? -7.463 -8.053 18.514 1.00 82.38 225 GLY A C 1
ATOM 1732 O O . GLY A 1 225 ? -7.103 -9.220 18.651 1.00 82.38 225 GLY A O 1
ATOM 1733 N N . LEU A 1 226 ? -8.084 -7.644 17.420 1.00 80.88 226 LEU A N 1
ATOM 1734 C CA . LEU A 1 226 ? -8.490 -8.519 16.332 1.00 80.88 226 LEU A CA 1
ATOM 1735 C C . LEU A 1 226 ? -8.003 -7.905 15.025 1.00 80.88 226 LEU A C 1
ATOM 1737 O O . LEU A 1 226 ? -8.311 -6.755 14.725 1.00 80.88 226 LEU A O 1
ATOM 1741 N N . VAL A 1 227 ? -7.268 -8.669 14.225 1.00 79.62 227 VAL A N 1
ATOM 1742 C CA . VAL A 1 227 ? -6.887 -8.280 12.864 1.00 79.62 227 VAL A CA 1
ATOM 1743 C C . VAL A 1 227 ? -7.733 -9.079 11.890 1.00 79.62 227 VAL A C 1
ATOM 1745 O O . VAL A 1 227 ? -7.677 -10.306 11.862 1.00 79.62 227 VAL A O 1
ATOM 1748 N N . CYS A 1 228 ? -8.523 -8.383 11.080 1.00 74.88 228 CYS A N 1
ATOM 1749 C CA . CYS A 1 228 ? -9.345 -8.986 10.044 1.00 74.88 228 CYS A CA 1
ATOM 1750 C C . CYS A 1 228 ? -8.825 -8.589 8.660 1.00 74.88 228 CYS A C 1
ATOM 1752 O O . CYS A 1 228 ? -8.569 -7.408 8.386 1.00 74.88 228 CYS A O 1
ATOM 1754 N N . LYS A 1 229 ? -8.713 -9.575 7.767 1.00 68.75 229 LYS A N 1
ATOM 1755 C CA . LYS A 1 229 ? -8.465 -9.320 6.344 1.00 68.75 229 LYS A CA 1
ATOM 1756 C C . LYS A 1 229 ? -9.692 -8.653 5.705 1.00 68.75 229 LYS A C 1
ATOM 1758 O O . LYS A 1 229 ? -10.828 -8.977 6.056 1.00 68.75 229 LYS A O 1
ATOM 1763 N N . SER A 1 230 ? -9.469 -7.701 4.800 1.00 66.38 230 SER A N 1
ATOM 1764 C CA . SER A 1 230 ? -10.523 -7.001 4.054 1.00 66.38 230 SER A CA 1
ATOM 1765 C C . SER A 1 230 ? -10.072 -6.750 2.620 1.00 66.38 230 SER A C 1
ATOM 1767 O O . SER A 1 230 ? -8.961 -6.286 2.409 1.00 66.38 230 SER A O 1
ATOM 1769 N N . SER A 1 231 ? -10.967 -6.991 1.661 1.00 57.34 231 SER A N 1
ATOM 1770 C CA . SER A 1 231 ? -10.735 -6.848 0.216 1.00 57.34 231 SER A CA 1
ATOM 1771 C C . SER A 1 231 ? -10.878 -5.408 -0.305 1.00 57.34 231 SER A C 1
ATOM 1773 O O . SER A 1 231 ? -11.051 -5.192 -1.503 1.00 57.34 231 SER A O 1
ATOM 1775 N N . ILE A 1 232 ? -10.977 -4.423 0.590 1.00 58.38 232 ILE A N 1
ATOM 1776 C CA . ILE A 1 232 ? -11.217 -3.007 0.246 1.00 58.38 232 ILE A CA 1
ATOM 1777 C C . ILE A 1 232 ? -9.911 -2.223 0.258 1.00 58.38 232 ILE A C 1
ATOM 1779 O O . ILE A 1 232 ? -9.749 -1.293 -0.525 1.00 58.38 232 ILE A O 1
ATOM 1783 N N . THR A 1 233 ? -8.987 -2.611 1.132 1.00 55.38 233 THR A N 1
ATOM 1784 C CA . THR A 1 233 ? -7.624 -2.094 1.138 1.00 55.38 233 THR A CA 1
ATOM 1785 C C . THR A 1 233 ? -6.821 -2.861 0.097 1.00 55.38 233 THR A C 1
ATOM 1787 O O . THR A 1 233 ? -6.827 -4.087 0.124 1.00 55.38 233 THR A O 1
ATOM 1790 N N . ASP A 1 234 ? -6.085 -2.173 -0.770 1.00 47.12 234 ASP A N 1
ATOM 1791 C CA . ASP A 1 234 ? -5.115 -2.726 -1.734 1.00 47.12 234 ASP A CA 1
ATOM 1792 C C . ASP A 1 234 ? -3.849 -3.283 -1.050 1.00 47.12 234 ASP A C 1
ATOM 1794 O O . ASP A 1 234 ? -2.735 -3.221 -1.562 1.00 47.12 234 ASP A O 1
ATOM 1798 N N . HIS A 1 235 ? -4.001 -3.776 0.173 1.00 52.38 235 HIS A N 1
ATOM 1799 C CA . HIS A 1 235 ? -2.936 -4.309 1.013 1.00 52.38 235 HIS A CA 1
ATOM 1800 C C . HIS A 1 235 ? -3.103 -5.814 1.204 1.00 52.38 235 HIS A C 1
ATOM 1802 O O . HIS A 1 235 ? -2.706 -6.369 2.232 1.00 52.38 235 HIS A O 1
ATOM 1808 N N . ASP A 1 236 ? -3.691 -6.461 0.196 1.00 44.53 236 ASP A N 1
ATOM 1809 C CA . ASP A 1 236 ? -3.887 -7.895 0.164 1.00 44.53 236 ASP A CA 1
ATOM 1810 C C . ASP A 1 236 ? -2.550 -8.617 0.370 1.00 44.53 236 ASP A C 1
ATOM 1812 O O . ASP A 1 236 ? -1.558 -8.435 -0.334 1.00 44.53 236 ASP A O 1
ATOM 1816 N N . ILE A 1 237 ? -2.569 -9.516 1.352 1.00 43.28 237 ILE A N 1
ATOM 1817 C CA . ILE A 1 237 ? -1.579 -10.583 1.551 1.00 43.28 237 ILE A CA 1
ATOM 1818 C C . ILE A 1 237 ? -1.597 -11.572 0.356 1.00 43.28 237 ILE A C 1
ATOM 1820 O O . ILE A 1 237 ? -0.762 -12.471 0.291 1.00 43.28 237 ILE A O 1
ATOM 1824 N N . ASP A 1 238 ? -2.509 -11.372 -0.603 1.00 54.78 238 ASP A N 1
ATOM 1825 C CA . ASP A 1 238 ? -2.701 -12.176 -1.811 1.00 54.78 238 ASP A CA 1
ATOM 1826 C C . ASP A 1 238 ? -2.001 -11.596 -3.054 1.00 54.78 238 ASP A C 1
ATOM 1828 O O . ASP A 1 238 ? -2.091 -12.187 -4.134 1.00 54.78 238 ASP A O 1
ATOM 1832 N N . ASP A 1 239 ? -1.273 -10.478 -2.925 1.00 69.69 239 ASP A N 1
ATOM 1833 C CA . ASP A 1 239 ? -0.414 -9.990 -4.004 1.00 69.69 239 ASP A CA 1
ATOM 1834 C C . ASP A 1 239 ? 0.567 -11.102 -4.418 1.00 69.69 239 ASP A C 1
ATOM 1836 O O . ASP A 1 239 ? 1.320 -11.629 -3.585 1.00 69.69 239 ASP A O 1
ATOM 1840 N N . PRO A 1 240 ? 0.548 -11.527 -5.692 1.00 83.56 240 PRO A N 1
ATOM 1841 C CA . PRO A 1 240 ? 1.212 -12.747 -6.108 1.00 83.56 240 PRO A CA 1
ATOM 1842 C C . PRO A 1 240 ? 2.722 -12.620 -5.932 1.00 83.56 240 PRO A C 1
ATOM 1844 O O . PRO A 1 240 ? 3.355 -11.715 -6.480 1.00 83.56 240 PRO A O 1
ATOM 1847 N N . ILE A 1 241 ? 3.316 -13.581 -5.222 1.00 89.00 241 ILE A N 1
ATOM 1848 C CA . ILE A 1 241 ? 4.769 -13.718 -5.147 1.00 89.00 241 ILE A CA 1
ATOM 1849 C C . ILE A 1 241 ? 5.223 -14.758 -6.164 1.00 89.00 241 ILE A C 1
ATOM 1851 O O . ILE A 1 241 ? 4.808 -15.917 -6.113 1.00 89.00 241 ILE A O 1
ATOM 1855 N N . VAL A 1 242 ? 6.123 -14.360 -7.059 1.00 91.88 242 VAL A N 1
ATOM 1856 C CA . VAL A 1 242 ? 6.745 -15.258 -8.038 1.00 91.88 242 VAL A CA 1
ATOM 1857 C C . VAL A 1 242 ? 8.257 -15.279 -7.866 1.00 91.88 242 VAL A C 1
ATOM 1859 O O . VAL A 1 242 ? 8.882 -14.274 -7.523 1.00 91.88 242 VAL A O 1
ATOM 1862 N N . THR A 1 243 ? 8.859 -16.439 -8.113 1.00 92.31 243 THR A N 1
ATOM 1863 C CA . THR A 1 243 ? 10.313 -16.614 -8.072 1.00 92.31 243 THR A CA 1
ATOM 1864 C C . THR A 1 243 ? 10.868 -16.556 -9.489 1.00 92.31 243 THR A C 1
ATOM 1866 O O . THR A 1 243 ? 10.499 -17.365 -10.339 1.00 92.31 243 THR A O 1
ATOM 1869 N N . VAL A 1 244 ? 11.787 -15.622 -9.728 1.00 93.31 244 VAL A N 1
ATOM 1870 C CA . VAL A 1 244 ? 12.585 -15.516 -10.956 1.00 93.31 244 VAL A CA 1
ATOM 1871 C C . VAL A 1 244 ? 14.047 -15.851 -10.658 1.00 93.31 244 VAL A C 1
ATOM 1873 O O . VAL A 1 244 ? 14.445 -15.999 -9.504 1.00 93.31 244 VAL A O 1
ATOM 1876 N N . LYS A 1 245 ? 14.884 -15.963 -11.697 1.00 93.56 245 LYS A N 1
ATOM 1877 C CA . LYS A 1 245 ? 16.305 -16.331 -11.549 1.00 93.56 245 LYS A CA 1
ATOM 1878 C C . LYS A 1 245 ? 17.076 -15.390 -10.609 1.00 93.56 245 LYS A C 1
ATOM 1880 O O . LYS A 1 245 ? 18.019 -15.824 -9.956 1.00 93.56 245 LYS A O 1
ATOM 1885 N N . GLN A 1 246 ? 16.695 -14.116 -10.563 1.00 92.62 246 GLN A N 1
ATOM 1886 C CA . GLN A 1 246 ? 17.361 -13.072 -9.783 1.00 92.62 246 GLN A CA 1
ATOM 1887 C C . GLN A 1 246 ? 16.844 -12.935 -8.341 1.00 92.62 246 GLN A C 1
ATOM 1889 O O . GLN A 1 246 ? 17.532 -12.329 -7.524 1.00 92.62 246 GLN A O 1
ATOM 1894 N N . GLY A 1 247 ? 15.664 -13.470 -8.015 1.00 91.88 247 GLY A N 1
ATOM 1895 C CA . GLY A 1 247 ? 15.046 -13.297 -6.699 1.00 91.88 247 GLY A CA 1
ATOM 1896 C C . GLY A 1 247 ? 13.527 -13.457 -6.724 1.00 91.88 247 GLY A C 1
ATOM 1897 O O . GLY A 1 247 ? 12.958 -13.996 -7.673 1.00 91.88 247 GLY A O 1
ATOM 1898 N N . GLN A 1 248 ? 12.859 -12.993 -5.668 1.00 90.44 248 GLN A N 1
ATOM 1899 C CA . GLN A 1 248 ? 11.396 -13.014 -5.565 1.00 90.44 248 GLN A CA 1
ATOM 1900 C C . GLN A 1 248 ? 10.802 -11.650 -5.931 1.00 90.44 248 GLN A C 1
ATOM 1902 O O . GLN A 1 248 ? 11.384 -10.615 -5.599 1.00 90.44 248 GLN A O 1
ATOM 1907 N N . LEU A 1 249 ? 9.648 -11.657 -6.595 1.00 92.81 249 LEU A N 1
ATOM 1908 C CA . LEU A 1 249 ? 8.887 -10.473 -7.001 1.00 92.81 249 LEU A CA 1
ATOM 1909 C C . LEU A 1 249 ? 7.494 -10.521 -6.376 1.00 92.81 249 LEU A C 1
ATOM 1911 O O . LEU A 1 249 ? 6.879 -11.584 -6.388 1.00 92.81 249 LEU A O 1
ATOM 1915 N N . GLN A 1 250 ? 6.999 -9.384 -5.891 1.00 90.75 250 GLN A N 1
ATOM 1916 C CA . GLN A 1 250 ? 5.608 -9.187 -5.475 1.00 90.75 250 GLN A CA 1
ATOM 1917 C C . GLN A 1 250 ? 4.886 -8.340 -6.524 1.00 90.75 250 GLN A C 1
ATOM 1919 O O . GLN A 1 250 ? 5.255 -7.186 -6.722 1.00 90.75 250 GLN A O 1
ATOM 1924 N N . GLY A 1 251 ? 3.912 -8.924 -7.221 1.00 90.06 251 GLY A N 1
ATOM 1925 C CA . GLY A 1 251 ? 3.062 -8.218 -8.187 1.00 90.06 251 GLY A CA 1
ATOM 1926 C C . GLY A 1 251 ? 1.726 -7.798 -7.584 1.00 90.06 251 GLY A C 1
ATOM 1927 O O . GLY A 1 251 ? 1.541 -7.895 -6.380 1.00 90.06 251 GLY A O 1
ATOM 1928 N N . SER A 1 252 ? 0.784 -7.394 -8.434 1.00 87.44 252 SER A N 1
ATOM 1929 C CA . SER A 1 252 ? -0.593 -7.045 -8.057 1.00 87.44 252 SER A CA 1
ATOM 1930 C C . SER A 1 252 ? -1.621 -7.895 -8.793 1.00 87.44 252 SER A C 1
ATOM 1932 O O . SER A 1 252 ? -1.397 -8.304 -9.938 1.00 87.44 252 SER A O 1
ATOM 1934 N N . ILE A 1 253 ? -2.780 -8.105 -8.168 1.00 87.31 253 ILE A N 1
ATOM 1935 C CA . ILE A 1 253 ? -3.984 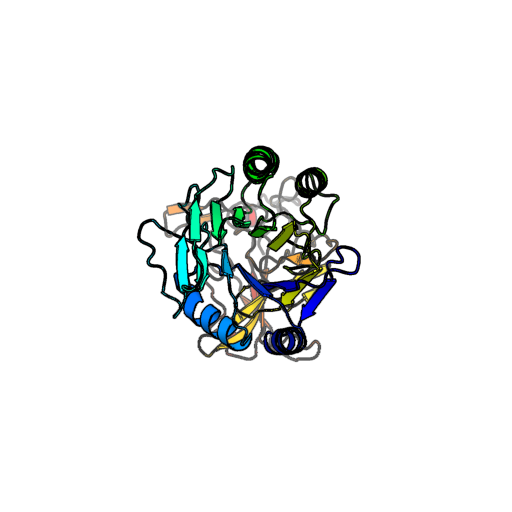-8.616 -8.837 1.00 87.31 253 ILE A CA 1
ATOM 1936 C C . ILE A 1 253 ? -4.849 -7.425 -9.250 1.00 87.31 253 ILE A C 1
ATOM 1938 O O . ILE A 1 253 ? -5.350 -6.681 -8.413 1.00 87.31 253 ILE A O 1
ATOM 1942 N N . LEU A 1 254 ? -5.032 -7.241 -10.552 1.00 85.69 254 LEU A N 1
ATOM 1943 C CA . LEU A 1 254 ? -5.836 -6.170 -11.132 1.00 85.69 254 LEU A CA 1
ATOM 1944 C C . LEU A 1 254 ? -7.059 -6.754 -11.843 1.00 85.69 254 LEU A C 1
ATOM 1946 O O . LEU A 1 254 ? -7.135 -7.957 -12.093 1.00 85.69 254 LEU A O 1
ATOM 1950 N N . LYS A 1 255 ? -8.039 -5.906 -12.159 1.00 85.56 255 LYS A N 1
ATOM 1951 C CA . LYS A 1 255 ? -9.274 -6.317 -12.836 1.00 85.56 255 LYS A CA 1
ATOM 1952 C C . LYS A 1 255 ? -9.350 -5.732 -14.233 1.00 85.56 255 LYS A C 1
ATOM 1954 O O . LYS A 1 255 ? -9.065 -4.557 -14.441 1.00 85.56 255 LYS A O 1
ATOM 1959 N N . LEU A 1 256 ? -9.766 -6.565 -15.177 1.00 85.38 256 LEU A N 1
ATOM 1960 C CA . LEU A 1 256 ? -10.175 -6.133 -16.506 1.00 85.38 256 LEU A CA 1
ATOM 1961 C C . LEU A 1 256 ? -11.547 -5.440 -16.453 1.00 85.38 256 LEU A C 1
ATOM 1963 O O . LEU A 1 256 ? -12.272 -5.542 -15.467 1.00 85.38 256 LEU A O 1
ATOM 1967 N N . LEU A 1 257 ? -11.942 -4.795 -17.556 1.00 81.00 257 LEU A N 1
ATOM 1968 C CA . LEU A 1 257 ? -13.251 -4.132 -17.696 1.00 81.00 257 LEU A CA 1
ATOM 1969 C C . LEU A 1 257 ? -14.455 -5.071 -17.490 1.00 81.00 257 LEU A C 1
ATOM 1971 O O . LEU A 1 257 ? -15.555 -4.610 -17.216 1.00 81.00 257 LEU A O 1
ATOM 1975 N N . ASN A 1 258 ? -14.256 -6.381 -17.643 1.00 82.00 258 ASN A N 1
ATOM 1976 C CA . ASN A 1 258 ? -15.264 -7.418 -17.412 1.00 82.00 258 ASN A CA 1
ATOM 1977 C C . ASN A 1 258 ? -15.157 -8.056 -16.011 1.00 82.00 258 ASN A C 1
ATOM 1979 O O . ASN A 1 258 ? -15.595 -9.191 -15.829 1.00 82.00 258 ASN A O 1
ATOM 1983 N N . ASP A 1 259 ? -14.489 -7.381 -15.072 1.00 78.94 259 ASP A N 1
ATOM 1984 C CA . ASP A 1 259 ? -14.192 -7.825 -13.704 1.00 78.94 259 ASP A CA 1
ATOM 1985 C C . ASP A 1 259 ? -13.322 -9.088 -13.574 1.00 78.94 259 ASP A C 1
ATOM 1987 O O . ASP A 1 259 ? -13.036 -9.523 -12.454 1.00 78.94 259 ASP A O 1
ATOM 1991 N N . SER A 1 260 ? -12.845 -9.673 -14.681 1.00 83.25 260 SER A N 1
ATOM 1992 C CA . SER A 1 260 ? -11.949 -10.830 -14.600 1.00 83.25 260 SER A CA 1
ATOM 1993 C C . SER A 1 260 ? -10.562 -10.420 -14.084 1.00 83.25 260 SER A C 1
ATOM 1995 O O . SER A 1 260 ? -10.022 -9.396 -14.520 1.00 83.25 260 SER A O 1
ATOM 1997 N N . PRO A 1 261 ? -9.979 -11.187 -13.144 1.00 89.19 261 PRO A N 1
ATOM 1998 C CA . PRO A 1 261 ? -8.692 -10.847 -12.561 1.00 89.19 261 PRO A CA 1
ATOM 1999 C C . PRO A 1 261 ? -7.547 -11.146 -13.532 1.00 89.19 261 PRO A C 1
ATOM 2001 O O . PRO A 1 261 ? -7.596 -12.101 -14.311 1.00 89.19 261 PRO A O 1
ATOM 2004 N N . TYR A 1 262 ? -6.484 -10.358 -13.437 1.00 93.00 262 TYR A N 1
ATOM 2005 C CA . TYR A 1 262 ? -5.195 -10.636 -14.052 1.00 93.00 262 TYR A CA 1
ATOM 2006 C C . TYR A 1 262 ? -4.059 -10.227 -13.117 1.00 93.00 262 TYR A C 1
ATOM 2008 O O . TYR A 1 262 ? -4.202 -9.351 -12.267 1.00 93.00 262 TYR A O 1
ATOM 2016 N N . PHE A 1 263 ? -2.915 -10.875 -13.279 1.00 94.62 263 PHE A N 1
ATOM 2017 C CA . PHE A 1 263 ? -1.703 -10.609 -12.524 1.00 94.62 263 PHE A CA 1
ATOM 2018 C C . PHE A 1 263 ? -0.827 -9.613 -13.279 1.00 94.62 263 PHE A C 1
ATOM 2020 O O . PHE A 1 263 ? -0.654 -9.720 -14.496 1.00 94.62 263 PHE A O 1
ATOM 2027 N N . SER A 1 264 ? -0.261 -8.662 -12.544 1.00 95.75 264 SER A N 1
ATOM 2028 C CA . SER A 1 264 ? 0.592 -7.594 -13.055 1.00 95.75 264 SER A CA 1
ATOM 2029 C C . SER A 1 264 ? 1.889 -7.536 -12.257 1.00 95.75 264 SER A C 1
ATOM 2031 O O . SER A 1 264 ? 1.851 -7.381 -11.042 1.00 95.75 264 SER A O 1
ATOM 2033 N N . PHE A 1 265 ? 3.028 -7.580 -12.940 1.00 97.62 265 PHE A N 1
ATOM 2034 C CA . PHE A 1 265 ? 4.348 -7.355 -12.355 1.00 97.62 265 PHE A CA 1
ATOM 2035 C C . PHE A 1 265 ? 5.059 -6.277 -13.165 1.00 97.62 265 PHE A C 1
ATOM 2037 O O . PHE A 1 265 ? 5.265 -6.445 -14.360 1.00 97.62 265 PHE A O 1
ATOM 2044 N N . LYS A 1 266 ? 5.417 -5.163 -12.543 1.00 96.50 266 LYS A N 1
ATOM 2045 C CA . LYS A 1 266 ? 5.968 -3.973 -13.191 1.00 96.50 266 LYS A CA 1
ATOM 2046 C C . LYS A 1 266 ? 7.352 -3.638 -12.636 1.00 96.50 266 LYS A C 1
ATOM 2048 O O . LYS A 1 266 ? 7.728 -4.122 -11.569 1.00 96.50 266 LYS A O 1
ATOM 2053 N N . GLY A 1 267 ? 8.131 -2.851 -13.376 1.00 96.50 267 GLY A N 1
ATOM 2054 C CA . GLY A 1 267 ? 9.420 -2.346 -12.890 1.00 96.50 267 GLY A CA 1
ATOM 2055 C C . GLY A 1 267 ? 10.464 -3.440 -12.620 1.00 96.50 267 GLY A C 1
ATOM 2056 O O . GLY A 1 267 ? 11.319 -3.291 -11.740 1.00 96.50 267 GLY A O 1
ATOM 2057 N N . ILE A 1 268 ? 10.400 -4.563 -13.344 1.00 98.12 268 ILE A N 1
ATOM 2058 C CA . ILE A 1 268 ? 11.317 -5.691 -13.151 1.00 98.12 268 ILE A CA 1
ATOM 2059 C C . ILE A 1 268 ? 12.638 -5.384 -13.869 1.00 98.12 268 ILE A C 1
ATOM 2061 O O . ILE A 1 268 ? 12.631 -5.243 -15.093 1.00 98.12 268 ILE A O 1
ATOM 2065 N N . PRO A 1 269 ? 13.783 -5.303 -13.166 1.00 97.38 269 PRO A N 1
ATOM 2066 C CA . PRO A 1 269 ? 15.062 -5.028 -13.808 1.00 97.38 269 PRO A CA 1
ATOM 2067 C C . PRO A 1 269 ? 15.505 -6.235 -14.632 1.00 97.38 269 PRO A C 1
ATOM 2069 O O . PRO A 1 269 ? 15.663 -7.340 -14.102 1.00 97.38 269 PRO A O 1
ATOM 2072 N N . TYR A 1 270 ? 15.743 -6.021 -15.924 1.00 97.56 270 TYR A N 1
ATOM 2073 C CA . TYR A 1 270 ? 16.253 -7.067 -16.815 1.00 97.56 270 TYR A CA 1
ATOM 2074 C C . TYR A 1 270 ? 17.745 -6.912 -17.128 1.00 97.56 270 TYR A C 1
ATOM 2076 O O . TYR A 1 270 ? 18.331 -7.802 -17.744 1.00 97.56 270 TYR A O 1
ATOM 2084 N N . ALA A 1 271 ? 18.363 -5.817 -16.683 1.00 97.50 271 ALA A N 1
ATOM 2085 C CA . ALA A 1 271 ? 19.785 -5.524 -16.807 1.00 97.50 271 ALA A CA 1
ATOM 2086 C C . ALA A 1 271 ? 20.276 -4.692 -15.610 1.00 97.50 271 ALA A C 1
ATOM 2088 O O . ALA A 1 271 ? 19.477 -4.200 -14.812 1.00 97.50 271 ALA A O 1
ATOM 2089 N N . GLN A 1 272 ? 21.594 -4.552 -15.462 1.00 97.31 272 GLN A N 1
ATOM 2090 C CA . GLN A 1 272 ? 22.166 -3.580 -14.527 1.00 97.31 272 GLN A CA 1
ATOM 2091 C C . GLN A 1 272 ? 21.870 -2.141 -14.975 1.00 97.31 272 GLN A C 1
ATOM 2093 O O . GLN A 1 272 ? 21.863 -1.886 -16.183 1.00 97.31 272 GLN A O 1
ATOM 2098 N N . PRO A 1 273 ? 21.697 -1.198 -14.027 1.00 97.12 273 PRO A N 1
ATOM 2099 C CA . PRO A 1 273 ? 21.549 0.216 -14.346 1.00 97.12 273 PRO A CA 1
ATOM 2100 C C . PRO A 1 273 ? 22.724 0.703 -15.213 1.00 97.12 273 PRO A C 1
ATOM 2102 O O . PRO A 1 273 ? 23.876 0.580 -14.787 1.00 97.12 273 PRO A O 1
ATOM 2105 N N . PRO A 1 274 ? 22.486 1.256 -16.416 1.00 96.44 274 PRO A N 1
ATOM 2106 C CA . PRO A 1 274 ? 23.536 1.678 -17.344 1.00 96.44 274 PRO A CA 1
ATOM 2107 C C . PRO A 1 274 ? 24.118 3.053 -16.965 1.00 96.44 274 PRO A C 1
ATOM 2109 O O . PRO A 1 274 ? 24.231 3.949 -17.797 1.00 96.44 274 PRO A O 1
ATOM 2112 N N . VAL A 1 275 ? 24.475 3.222 -15.692 1.00 96.62 275 VAL A N 1
ATOM 2113 C CA . VAL A 1 275 ? 24.990 4.468 -15.109 1.00 96.62 275 VAL A CA 1
ATOM 2114 C C . VAL A 1 275 ? 26.509 4.421 -14.941 1.00 96.62 275 VAL A C 1
ATOM 2116 O O . VAL A 1 275 ? 27.118 3.350 -14.894 1.00 96.62 275 VAL A O 1
ATOM 2119 N N . GLY A 1 276 ? 27.138 5.594 -14.832 1.00 95.62 276 GLY A N 1
ATOM 2120 C CA . GLY A 1 276 ? 28.588 5.702 -14.640 1.00 95.62 276 GLY A CA 1
ATOM 2121 C C . GLY A 1 276 ? 29.362 5.031 -15.776 1.00 95.62 276 GLY A C 1
ATOM 2122 O O . GLY A 1 276 ? 29.124 5.322 -16.947 1.00 95.62 276 GLY A O 1
ATOM 2123 N N . ASP A 1 277 ? 30.251 4.096 -15.436 1.00 95.88 277 ASP A N 1
ATOM 2124 C CA . ASP A 1 277 ? 31.094 3.387 -16.408 1.00 95.88 277 ASP A CA 1
ATOM 2125 C C . ASP A 1 277 ? 30.319 2.460 -17.356 1.00 95.88 277 ASP A C 1
ATOM 2127 O O . ASP A 1 277 ? 30.900 1.981 -18.332 1.00 95.88 277 ASP A O 1
ATOM 2131 N N . LEU A 1 278 ? 29.039 2.180 -17.082 1.00 97.00 278 LEU A N 1
ATOM 2132 C CA . LEU A 1 278 ? 28.162 1.384 -17.949 1.00 97.00 278 LEU A CA 1
ATOM 2133 C C . LEU A 1 278 ? 27.401 2.233 -18.977 1.00 97.00 278 LEU A C 1
ATOM 2135 O O . LEU A 1 278 ? 26.755 1.679 -19.873 1.00 97.00 278 LEU A O 1
ATOM 2139 N N . ARG A 1 279 ? 27.494 3.565 -18.890 1.00 96.88 279 ARG A N 1
ATOM 2140 C CA . ARG A 1 279 ? 26.863 4.471 -19.855 1.00 96.88 279 ARG A CA 1
ATOM 2141 C C . ARG A 1 279 ? 27.402 4.194 -21.264 1.00 96.88 279 ARG A C 1
ATOM 2143 O O . ARG A 1 279 ? 28.600 3.992 -21.444 1.00 96.88 279 ARG A O 1
ATOM 2150 N N . PHE A 1 280 ? 26.508 4.163 -22.256 1.00 96.81 280 PHE A N 1
ATOM 2151 C CA . PHE A 1 280 ? 26.771 3.841 -23.675 1.00 96.81 280 PHE A CA 1
ATOM 2152 C C . PHE A 1 280 ? 27.246 2.409 -23.995 1.00 96.81 280 PHE A C 1
ATOM 2154 O O . PHE A 1 280 ? 27.263 2.027 -25.163 1.00 96.81 280 PHE A O 1
ATOM 2161 N N . LYS A 1 281 ? 27.595 1.591 -22.995 1.00 95.88 281 LYS A N 1
ATOM 2162 C CA . LYS A 1 281 ? 28.057 0.205 -23.195 1.00 95.88 281 LYS A CA 1
ATOM 2163 C C . LYS A 1 281 ? 26.893 -0.770 -23.307 1.00 95.88 281 LYS A C 1
ATOM 2165 O O . LYS A 1 281 ? 25.793 -0.468 -22.852 1.00 95.88 281 LYS A O 1
ATOM 2170 N N . ALA A 1 282 ? 27.123 -1.964 -23.850 1.00 96.12 282 ALA A N 1
ATOM 2171 C CA . ALA A 1 282 ? 26.130 -3.042 -23.845 1.00 96.12 282 ALA A CA 1
ATOM 2172 C C . ALA A 1 282 ? 25.624 -3.352 -22.413 1.00 96.12 282 ALA A C 1
ATOM 2174 O O . ALA A 1 282 ? 26.407 -3.270 -21.460 1.00 96.12 282 ALA A O 1
ATOM 2175 N N . PRO A 1 283 ? 24.331 -3.687 -22.237 1.00 96.62 283 PRO A N 1
ATOM 2176 C CA . PRO A 1 283 ? 23.770 -3.949 -20.917 1.00 96.62 283 PRO A CA 1
ATOM 2177 C C . PRO A 1 283 ? 24.377 -5.213 -20.299 1.00 96.62 283 PRO A C 1
ATOM 2179 O O . PRO A 1 283 ? 24.560 -6.231 -20.968 1.00 96.62 283 PRO A O 1
ATOM 2182 N N . LEU A 1 284 ? 24.659 -5.162 -18.997 1.00 97.25 284 LEU A N 1
ATOM 2183 C CA . LEU A 1 284 ? 25.095 -6.331 -18.235 1.00 97.25 284 LEU A CA 1
ATOM 2184 C C . LEU A 1 284 ? 23.898 -7.043 -17.590 1.00 97.25 284 LEU A C 1
ATOM 2186 O O . LEU A 1 284 ? 22.905 -6.386 -17.263 1.00 97.25 284 LEU A O 1
ATOM 2190 N N . PRO A 1 285 ? 23.984 -8.366 -17.346 1.00 97.12 285 PRO A N 1
ATOM 2191 C CA . PRO A 1 285 ? 22.934 -9.107 -16.656 1.00 97.12 285 PRO A CA 1
ATOM 2192 C C . PRO A 1 285 ? 22.583 -8.491 -15.292 1.00 97.12 285 PRO A C 1
ATOM 2194 O O . PRO A 1 285 ? 23.489 -8.041 -14.583 1.00 97.12 285 PRO A O 1
ATOM 2197 N N . PRO A 1 286 ? 21.300 -8.510 -14.892 1.00 95.69 286 PRO A N 1
ATOM 2198 C CA . PRO A 1 286 ? 20.836 -7.877 -13.666 1.00 95.69 286 PRO A CA 1
ATOM 2199 C C . PRO A 1 286 ? 21.403 -8.597 -12.443 1.00 95.69 286 PRO A C 1
ATOM 2201 O O . PRO A 1 286 ? 21.500 -9.830 -12.414 1.00 95.69 286 PRO A O 1
ATOM 2204 N N . THR A 1 287 ? 21.756 -7.825 -11.418 1.00 89.50 287 THR A N 1
ATOM 2205 C CA . THR A 1 287 ? 22.255 -8.364 -10.151 1.00 89.50 287 THR A CA 1
ATOM 2206 C C . THR A 1 287 ? 21.111 -9.035 -9.382 1.00 89.50 287 THR A C 1
ATOM 2208 O O . THR A 1 287 ? 20.034 -8.443 -9.271 1.00 89.50 287 THR A O 1
ATOM 2211 N N . PRO A 1 288 ? 21.310 -10.247 -8.829 1.00 91.44 288 PRO A N 1
ATOM 2212 C CA . PRO A 1 288 ? 20.348 -10.847 -7.914 1.00 91.44 288 PRO A CA 1
ATOM 2213 C C . PRO A 1 288 ? 20.086 -9.953 -6.698 1.00 91.44 288 PRO A C 1
ATOM 2215 O O . PRO A 1 288 ? 20.980 -9.240 -6.242 1.00 91.44 288 PRO A O 1
ATOM 2218 N N . TRP A 1 289 ? 18.883 -10.027 -6.138 1.00 86.94 289 TRP A N 1
ATOM 2219 C CA . TRP A 1 289 ? 18.515 -9.299 -4.923 1.00 86.94 289 TRP A CA 1
ATOM 2220 C C . TRP A 1 289 ? 18.113 -10.258 -3.803 1.00 86.94 289 TRP A C 1
ATOM 2222 O O . TRP A 1 289 ? 17.647 -11.372 -4.042 1.00 86.94 289 TRP A O 1
ATOM 2232 N N . SER A 1 290 ? 18.297 -9.818 -2.559 1.00 78.94 290 SER A N 1
ATOM 2233 C CA . SER A 1 290 ? 17.797 -10.520 -1.380 1.00 78.94 290 SER A CA 1
ATOM 2234 C C . SER A 1 290 ? 16.385 -10.046 -1.026 1.00 78.94 290 SER A C 1
ATOM 2236 O O . SER A 1 290 ? 16.018 -8.892 -1.243 1.00 78.94 290 SER A O 1
ATOM 2238 N N . GLY A 1 291 ? 15.583 -10.952 -0.467 1.00 79.75 291 GLY A N 1
ATOM 2239 C CA . GLY A 1 291 ? 14.197 -10.666 -0.104 1.00 79.75 291 GLY A CA 1
ATOM 2240 C C . GLY A 1 291 ? 13.244 -10.605 -1.301 1.00 79.75 291 GLY A C 1
ATOM 2241 O O . GLY A 1 291 ? 13.509 -11.162 -2.368 1.00 79.75 291 GLY A O 1
ATOM 2242 N N . ILE A 1 292 ? 12.101 -9.954 -1.086 1.00 80.31 292 ILE A N 1
ATOM 2243 C CA . ILE A 1 292 ? 11.033 -9.801 -2.076 1.00 80.31 292 ILE A CA 1
ATOM 2244 C C . ILE A 1 292 ? 11.114 -8.382 -2.630 1.00 80.31 292 ILE A C 1
ATOM 2246 O O . ILE A 1 292 ? 11.052 -7.415 -1.872 1.00 80.31 292 ILE A O 1
ATOM 2250 N N . ARG A 1 293 ? 11.268 -8.256 -3.948 1.00 83.44 293 ARG A N 1
ATOM 2251 C CA . ARG A 1 293 ? 11.264 -6.966 -4.635 1.00 83.44 293 ARG A CA 1
ATOM 2252 C C . ARG A 1 293 ? 9.831 -6.581 -4.980 1.00 83.44 293 ARG A C 1
ATOM 2254 O O . ARG A 1 293 ? 9.089 -7.393 -5.531 1.00 83.44 293 ARG A O 1
ATOM 2261 N N . ASN A 1 294 ? 9.475 -5.337 -4.678 1.00 85.62 294 ASN A N 1
ATOM 2262 C CA . ASN A 1 294 ? 8.192 -4.779 -5.071 1.00 85.62 294 ASN A CA 1
ATOM 2263 C C . ASN A 1 294 ? 8.140 -4.603 -6.601 1.00 85.62 294 ASN A C 1
ATOM 2265 O O . ASN A 1 294 ? 9.018 -3.955 -7.171 1.00 85.62 294 ASN A O 1
ATOM 2269 N N . ALA A 1 295 ? 7.134 -5.200 -7.235 1.00 93.56 295 ALA A N 1
ATOM 2270 C CA . ALA A 1 295 ? 6.834 -5.123 -8.659 1.00 93.56 295 ALA A CA 1
ATOM 2271 C C . ALA A 1 295 ? 5.365 -4.713 -8.893 1.00 93.56 295 ALA A C 1
ATOM 2273 O O . ALA A 1 295 ? 4.745 -5.126 -9.873 1.00 93.56 295 ALA A O 1
ATOM 2274 N N . THR A 1 296 ? 4.775 -3.926 -7.990 1.00 86.44 296 THR A N 1
ATOM 2275 C CA . THR A 1 296 ? 3.418 -3.377 -8.155 1.00 86.44 296 THR A CA 1
ATOM 2276 C C . THR A 1 296 ? 3.401 -2.075 -8.967 1.00 86.44 296 THR A C 1
ATOM 2278 O O . THR A 1 296 ? 2.387 -1.728 -9.578 1.00 86.44 296 THR A O 1
ATOM 2281 N N . GLU A 1 297 ? 4.540 -1.385 -9.047 1.00 88.19 297 GLU A N 1
ATOM 2282 C CA . GLU A 1 297 ? 4.709 -0.082 -9.697 1.00 88.19 297 GLU A CA 1
ATOM 2283 C C . GLU A 1 297 ? 5.709 -0.141 -10.858 1.00 88.19 297 GLU A C 1
ATOM 2285 O O . GLU A 1 297 ? 6.574 -1.017 -10.922 1.00 88.19 297 GLU A O 1
ATOM 2290 N N . HIS A 1 298 ? 5.575 0.798 -11.797 1.00 89.44 298 HIS A N 1
ATOM 2291 C CA . HIS A 1 298 ? 6.513 0.935 -12.911 1.00 89.44 298 HIS A CA 1
ATOM 2292 C C . HIS A 1 298 ? 7.886 1.391 -12.424 1.00 89.44 298 HIS A C 1
ATOM 2294 O O . HIS A 1 298 ? 8.011 2.144 -11.458 1.00 89.44 298 HIS A O 1
ATOM 2300 N N . GLY A 1 299 ? 8.925 0.931 -13.121 1.00 89.88 299 GLY A N 1
ATOM 2301 C CA . GLY A 1 299 ? 10.254 1.513 -12.985 1.00 89.88 299 GLY A CA 1
ATOM 2302 C C . GLY A 1 299 ? 10.319 2.875 -13.674 1.00 89.88 299 GLY A C 1
ATOM 2303 O O . GLY A 1 299 ? 9.367 3.312 -14.316 1.00 89.88 299 GLY A O 1
ATOM 2304 N N . SER A 1 300 ? 11.455 3.558 -13.573 1.00 92.94 300 SER A N 1
ATOM 2305 C CA . SER A 1 300 ? 11.636 4.812 -14.302 1.00 92.94 300 SER A CA 1
ATOM 2306 C C . SER A 1 300 ? 11.660 4.577 -15.817 1.00 92.94 300 SER A C 1
ATOM 2308 O O . SER A 1 300 ? 12.296 3.637 -16.300 1.00 92.94 300 SER A O 1
ATOM 2310 N N . TYR A 1 301 ? 11.015 5.465 -16.573 1.00 92.06 301 TYR A N 1
ATOM 2311 C CA . TYR A 1 301 ? 11.205 5.559 -18.018 1.00 92.06 301 TYR A CA 1
ATOM 2312 C C . TYR A 1 301 ? 12.578 6.167 -18.341 1.00 92.06 301 TYR A C 1
ATOM 2314 O O . TYR A 1 301 ? 13.179 6.880 -17.526 1.00 92.06 301 TYR A O 1
ATOM 2322 N N . CYS A 1 302 ? 13.091 5.874 -19.536 1.00 95.06 302 CYS A N 1
ATOM 2323 C CA . CYS A 1 302 ? 14.393 6.374 -19.964 1.00 95.06 302 CYS A CA 1
ATOM 2324 C C . CYS A 1 302 ? 14.358 7.880 -20.221 1.00 95.06 302 CYS A C 1
ATOM 2326 O O . CYS A 1 302 ? 13.366 8.398 -20.738 1.00 95.06 302 CYS A O 1
ATOM 2328 N N . THR A 1 303 ? 15.454 8.570 -19.899 1.00 91.88 303 THR A N 1
ATOM 2329 C CA . THR A 1 303 ? 15.665 9.972 -20.285 1.00 91.88 303 THR A CA 1
ATOM 2330 C C . THR A 1 303 ? 15.399 10.159 -21.776 1.00 91.88 303 THR A C 1
ATOM 2332 O O . THR A 1 303 ? 15.945 9.416 -22.594 1.00 91.88 303 THR A O 1
ATOM 2335 N N . GLN A 1 304 ? 14.550 11.130 -22.112 1.00 92.75 304 GLN A N 1
ATOM 2336 C CA . GLN A 1 304 ? 14.075 11.336 -23.477 1.00 92.75 304 GLN A CA 1
ATOM 2337 C C . GLN A 1 304 ? 13.569 12.761 -23.701 1.00 92.75 304 GLN A C 1
ATOM 2339 O O . GLN A 1 304 ? 13.065 13.417 -22.782 1.00 92.75 304 GLN A O 1
ATOM 2344 N N . TYR A 1 305 ? 13.644 13.213 -24.947 1.00 88.31 305 TYR A N 1
ATOM 2345 C CA . TYR A 1 305 ? 12.891 14.352 -25.439 1.00 88.31 305 TYR A CA 1
ATOM 2346 C C . TYR A 1 305 ? 11.523 13.896 -25.952 1.00 88.31 305 TYR A C 1
ATOM 2348 O O . TYR A 1 305 ? 11.416 13.117 -26.902 1.00 88.31 305 TYR A O 1
ATOM 2356 N N . ASP A 1 306 ? 10.454 14.402 -25.346 1.00 80.25 306 ASP A N 1
ATOM 2357 C CA . ASP A 1 306 ? 9.106 14.143 -25.831 1.00 80.25 306 ASP A CA 1
ATOM 2358 C C . ASP A 1 306 ? 8.775 15.074 -27.001 1.00 80.25 306 ASP A C 1
ATOM 2360 O O . ASP A 1 306 ? 8.513 16.268 -26.838 1.00 80.25 306 ASP A O 1
ATOM 2364 N N . MET A 1 307 ? 8.758 14.491 -28.201 1.00 76.38 307 MET A N 1
ATOM 2365 C CA . MET A 1 307 ? 8.417 15.181 -29.445 1.00 76.38 307 MET A CA 1
ATOM 2366 C C . MET A 1 307 ? 6.968 15.692 -29.489 1.00 76.38 307 MET A C 1
ATOM 2368 O O . MET A 1 307 ? 6.682 16.606 -30.258 1.00 76.38 307 MET A O 1
ATOM 2372 N N . ASN A 1 308 ? 6.048 15.133 -28.695 1.00 75.38 308 ASN A N 1
ATOM 2373 C CA . ASN A 1 308 ? 4.653 15.578 -28.680 1.00 75.38 308 ASN A CA 1
ATOM 2374 C C . ASN A 1 308 ? 4.479 16.862 -27.866 1.00 75.38 308 ASN A C 1
ATOM 2376 O O . ASN A 1 308 ? 3.721 17.750 -28.255 1.00 75.38 308 ASN A O 1
ATOM 2380 N N . THR A 1 309 ? 5.181 16.962 -26.737 1.00 80.75 309 THR A N 1
ATOM 2381 C CA . THR A 1 309 ? 5.118 18.129 -25.844 1.00 80.75 309 THR A CA 1
ATOM 2382 C C . THR A 1 309 ? 6.240 19.138 -26.087 1.00 80.75 309 THR A C 1
ATOM 2384 O O . THR A 1 309 ? 6.183 20.250 -25.561 1.00 80.75 309 THR A O 1
ATOM 2387 N N . ASN A 1 310 ? 7.230 18.792 -26.917 1.00 82.38 310 ASN A N 1
ATOM 2388 C CA . ASN A 1 310 ? 8.466 19.544 -27.140 1.00 82.38 310 ASN A CA 1
ATOM 2389 C C . ASN A 1 310 ? 9.241 19.833 -25.840 1.00 82.38 310 ASN A C 1
ATOM 2391 O O . ASN A 1 310 ? 9.854 20.896 -25.694 1.00 82.38 310 ASN A O 1
ATOM 2395 N N . GLN A 1 311 ? 9.222 18.895 -24.891 1.00 82.94 311 GLN A N 1
ATOM 2396 C CA . GLN A 1 311 ? 9.883 19.029 -23.592 1.00 82.94 311 GLN A CA 1
ATOM 2397 C C . GLN A 1 311 ? 10.851 17.877 -23.336 1.00 82.94 311 GLN A C 1
ATOM 2399 O O . GLN A 1 311 ? 10.621 16.740 -23.736 1.00 82.94 311 GLN A O 1
ATOM 2404 N N . ILE A 1 312 ? 11.940 18.174 -22.626 1.00 80.56 312 ILE A N 1
ATOM 2405 C CA . ILE A 1 312 ? 12.791 17.130 -22.053 1.00 80.56 312 ILE A CA 1
ATOM 2406 C C . ILE A 1 312 ? 12.036 16.548 -20.862 1.00 80.56 312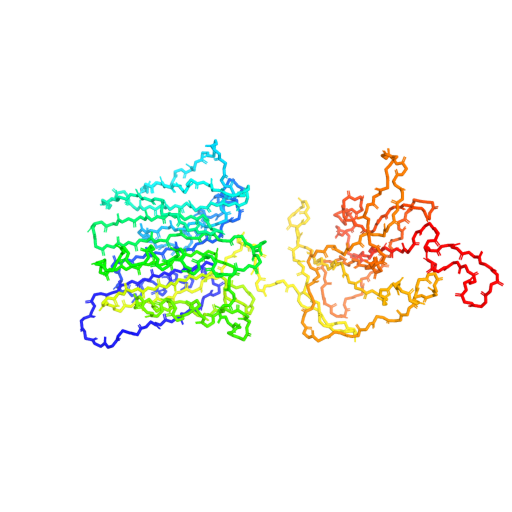 ILE A C 1
ATOM 2408 O O . ILE A 1 312 ? 11.766 17.260 -19.892 1.00 80.56 312 ILE A O 1
ATOM 2412 N N . LEU A 1 313 ? 11.699 15.263 -20.937 1.00 79.38 313 LEU A N 1
ATOM 2413 C CA . LEU A 1 313 ? 11.135 14.543 -19.808 1.00 79.38 313 LEU A CA 1
ATOM 2414 C C . LEU A 1 313 ? 12.286 14.050 -18.934 1.00 79.38 313 LEU A C 1
ATOM 2416 O O . LEU A 1 313 ? 13.163 13.307 -19.385 1.00 79.38 313 LEU A O 1
ATOM 2420 N N . ASN A 1 314 ? 12.279 14.474 -17.670 1.00 74.31 314 ASN A N 1
ATOM 2421 C CA . ASN A 1 314 ? 13.274 14.079 -16.677 1.00 74.31 314 ASN A CA 1
ATOM 2422 C C . ASN A 1 314 ? 13.028 12.631 -16.222 1.00 74.31 314 ASN A C 1
ATOM 2424 O O . ASN A 1 314 ? 12.550 12.388 -15.114 1.00 74.31 314 ASN A O 1
ATOM 2428 N N . GLY A 1 315 ? 13.337 11.684 -17.110 1.00 86.88 315 GLY A N 1
ATOM 2429 C CA . GLY A 1 315 ? 13.435 10.261 -16.804 1.00 86.88 315 GLY A CA 1
ATOM 2430 C C . GLY A 1 315 ? 14.710 9.924 -16.027 1.00 86.88 315 GLY A C 1
ATOM 2431 O O . GLY A 1 315 ? 15.378 10.793 -15.464 1.00 86.88 315 GLY A O 1
ATOM 2432 N N . SER A 1 316 ? 15.059 8.640 -16.012 1.00 94.56 316 SER A N 1
ATOM 2433 C CA . SER A 1 316 ? 16.280 8.131 -15.382 1.00 94.56 316 SER A CA 1
ATOM 2434 C C . SER A 1 316 ? 17.145 7.387 -16.397 1.00 94.56 316 SER A C 1
ATOM 2436 O O . SER A 1 316 ? 16.636 6.807 -17.354 1.00 94.56 316 SER A O 1
ATOM 2438 N N . GLU A 1 317 ? 18.461 7.355 -16.180 1.00 95.00 317 GLU A N 1
ATOM 2439 C CA . GLU A 1 317 ? 19.337 6.406 -16.883 1.00 95.00 317 GLU A CA 1
ATOM 2440 C C . GLU A 1 317 ? 19.164 4.980 -16.351 1.00 95.00 317 GLU A C 1
ATOM 2442 O O . GLU A 1 317 ? 19.318 4.016 -17.100 1.00 95.00 317 GLU A O 1
ATOM 2447 N N . ASP A 1 318 ? 18.809 4.835 -15.071 1.00 96.38 318 ASP A N 1
ATOM 2448 C CA . ASP A 1 318 ? 18.333 3.569 -14.523 1.00 96.38 318 ASP A CA 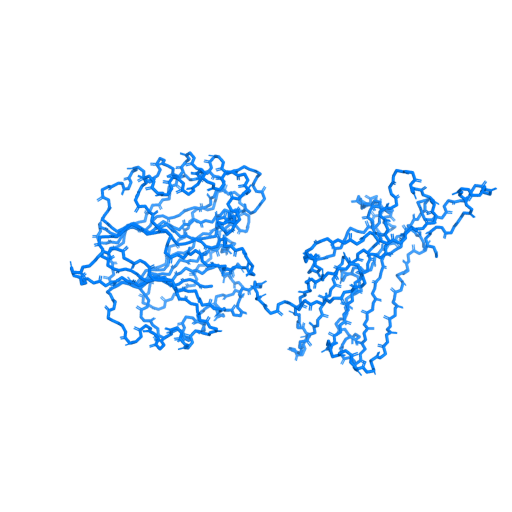1
ATOM 2449 C C . ASP A 1 318 ? 16.891 3.348 -14.985 1.00 96.38 318 ASP A C 1
ATOM 2451 O O . ASP A 1 318 ? 15.947 3.734 -14.300 1.00 96.38 318 ASP A O 1
ATOM 2455 N N . CYS A 1 319 ? 16.741 2.826 -16.204 1.00 96.75 319 CYS A N 1
ATOM 2456 C CA . CYS A 1 319 ? 15.449 2.656 -16.868 1.00 96.75 319 CYS A CA 1
ATOM 2457 C C . CYS A 1 319 ? 15.245 1.279 -17.514 1.00 96.75 319 CYS A C 1
ATOM 2459 O O . CYS A 1 319 ? 14.239 1.066 -18.186 1.00 96.75 319 CYS A O 1
ATOM 2461 N N . LEU A 1 320 ? 16.179 0.335 -17.340 1.00 98.06 320 LEU A N 1
ATOM 2462 C CA . LEU A 1 320 ? 16.147 -0.986 -17.989 1.00 98.06 320 LEU A CA 1
ATOM 2463 C C . LEU A 1 320 ? 15.202 -1.954 -17.261 1.00 98.06 320 LEU A C 1
ATOM 2465 O O . LEU A 1 320 ? 15.616 -2.948 -16.652 1.00 98.06 320 LEU A O 1
ATOM 2469 N N . PHE A 1 321 ? 13.913 -1.633 -17.338 1.00 97.94 321 PHE A N 1
ATOM 2470 C CA . PHE A 1 321 ? 12.825 -2.370 -16.715 1.00 97.94 321 PHE A CA 1
ATOM 2471 C C . PHE A 1 321 ? 11.889 -2.992 -17.750 1.00 97.94 321 PHE A C 1
ATOM 2473 O O . PHE A 1 321 ? 11.707 -2.473 -18.853 1.00 97.94 321 PHE A O 1
ATOM 2480 N N . LEU A 1 322 ? 11.277 -4.109 -17.367 1.00 97.94 322 LEU A N 1
ATOM 2481 C CA . LEU A 1 322 ? 10.173 -4.727 -18.086 1.00 97.94 322 LEU A CA 1
ATOM 2482 C C . LEU A 1 322 ? 8.967 -4.925 -17.172 1.00 97.94 322 LEU A C 1
ATOM 2484 O O . LEU A 1 322 ? 9.091 -4.969 -15.944 1.00 97.94 322 LEU A O 1
ATOM 2488 N N . ASN A 1 323 ? 7.809 -5.086 -17.798 1.00 98.12 323 ASN A N 1
ATOM 2489 C CA . ASN A 1 323 ? 6.534 -5.343 -17.155 1.00 98.12 323 ASN A CA 1
ATOM 2490 C C . ASN A 1 323 ? 5.921 -6.622 -17.742 1.00 98.12 323 ASN A C 1
ATOM 2492 O O . ASN A 1 323 ? 6.065 -6.890 -18.933 1.00 98.12 323 ASN A O 1
ATOM 2496 N N . VAL A 1 324 ? 5.246 -7.419 -16.917 1.00 97.94 324 VAL A N 1
ATOM 2497 C CA . VAL A 1 324 ? 4.643 -8.708 -17.272 1.00 97.94 324 VAL A CA 1
ATOM 2498 C C . VAL A 1 324 ? 3.196 -8.744 -16.800 1.00 97.94 324 VAL A C 1
ATOM 2500 O O . VAL A 1 324 ? 2.906 -8.492 -15.630 1.00 97.94 324 VAL A O 1
ATOM 2503 N N . TYR A 1 325 ? 2.297 -9.129 -17.700 1.00 97.50 325 TYR A N 1
ATOM 2504 C CA . TYR A 1 325 ? 0.867 -9.253 -17.442 1.00 97.50 325 TYR A CA 1
ATOM 2505 C C . TYR A 1 325 ? 0.373 -10.632 -17.889 1.00 97.50 325 TYR A C 1
ATOM 2507 O O . TYR A 1 325 ? 0.746 -11.111 -18.961 1.00 97.50 325 TYR A O 1
ATOM 2515 N N . THR A 1 326 ? -0.450 -11.296 -17.076 1.00 96.00 326 THR A N 1
ATOM 2516 C CA . THR A 1 326 ? -0.969 -12.645 -17.377 1.00 96.00 326 THR A CA 1
ATOM 2517 C C . THR A 1 326 ? -2.239 -12.955 -16.591 1.00 96.00 326 THR A C 1
ATOM 2519 O O . THR A 1 326 ? -2.418 -12.465 -15.482 1.00 96.00 326 THR A O 1
ATOM 2522 N N . LYS A 1 327 ? -3.106 -13.830 -17.112 1.00 92.88 327 LYS A N 1
ATOM 2523 C CA . LYS A 1 327 ? -4.258 -14.386 -16.373 1.00 92.88 327 LYS A CA 1
ATOM 2524 C C . LYS A 1 327 ? -3.932 -15.618 -15.527 1.00 92.88 327 LYS A C 1
ATOM 2526 O O . LYS A 1 327 ? -4.759 -16.052 -14.734 1.00 92.88 327 LYS A O 1
ATOM 2531 N N . SER A 1 328 ? -2.751 -16.211 -15.694 1.00 90.38 328 SER A N 1
ATOM 2532 C CA . SER A 1 328 ? -2.388 -17.457 -15.016 1.00 90.38 328 SER A CA 1
ATOM 2533 C C . SER A 1 328 ? -0.931 -17.457 -14.572 1.00 90.38 328 SER A C 1
ATOM 2535 O O . SER A 1 328 ? -0.030 -17.134 -15.347 1.00 90.38 328 SER A O 1
ATOM 2537 N N . LEU A 1 329 ? -0.721 -17.902 -13.331 1.00 89.75 329 LEU A N 1
ATOM 2538 C CA . LEU A 1 329 ? 0.589 -18.164 -12.726 1.00 89.75 329 LEU A CA 1
ATOM 2539 C C . LEU A 1 329 ? 0.927 -19.659 -12.674 1.00 89.75 329 LEU A C 1
ATOM 2541 O O . LEU A 1 329 ? 1.913 -20.050 -12.053 1.00 89.75 329 LEU A O 1
ATOM 2545 N N . HIS A 1 330 ? 0.118 -20.520 -13.299 1.00 85.81 330 HIS A N 1
ATOM 2546 C CA . HIS A 1 330 ? 0.378 -21.956 -13.306 1.00 85.81 330 HIS A CA 1
ATOM 2547 C C . HIS A 1 330 ? 1.705 -22.264 -14.027 1.00 85.81 330 HIS A C 1
ATOM 2549 O O . HIS A 1 330 ? 1.798 -22.017 -15.232 1.00 85.81 330 HIS A O 1
ATOM 2555 N N . PRO A 1 331 ? 2.704 -22.878 -13.354 1.00 77.62 331 PRO A N 1
ATOM 2556 C CA . PRO A 1 331 ? 4.048 -23.082 -13.915 1.00 77.62 331 PRO A CA 1
ATOM 2557 C C . PRO A 1 331 ? 4.098 -23.924 -15.197 1.00 77.62 331 PRO A C 1
ATOM 2559 O O . PRO A 1 331 ? 5.083 -23.894 -15.929 1.00 77.62 331 PRO A O 1
ATOM 2562 N N . HIS A 1 332 ? 3.051 -24.709 -15.457 1.00 80.38 332 HIS A N 1
ATOM 2563 C CA . HIS A 1 332 ? 2.955 -25.619 -16.600 1.00 80.38 332 HIS A CA 1
ATOM 2564 C C . HIS A 1 332 ? 1.961 -25.156 -17.671 1.00 80.38 332 HIS A C 1
ATOM 2566 O O . HIS A 1 332 ? 1.740 -25.876 -18.648 1.00 80.38 332 HIS A O 1
ATOM 2572 N N . ALA A 1 333 ? 1.350 -23.980 -17.506 1.00 84.44 333 ALA A N 1
ATOM 2573 C CA . ALA A 1 333 ? 0.458 -23.437 -18.517 1.00 84.44 333 ALA A CA 1
ATOM 2574 C C . ALA A 1 333 ? 1.259 -23.058 -19.771 1.00 84.44 333 ALA A C 1
ATOM 2576 O O . ALA A 1 333 ? 2.236 -22.313 -19.710 1.00 84.44 333 ALA A O 1
ATOM 2577 N N . LYS A 1 334 ? 0.844 -23.580 -20.927 1.00 89.25 334 LYS A N 1
ATOM 2578 C CA . LYS A 1 334 ? 1.451 -23.263 -22.226 1.00 89.25 334 LYS A CA 1
ATOM 2579 C C . LYS A 1 334 ? 0.738 -22.063 -22.835 1.00 89.25 334 LYS A C 1
ATOM 2581 O O . LYS A 1 334 ? -0.101 -22.221 -23.717 1.00 89.25 334 LYS A O 1
ATOM 2586 N N . ILE A 1 335 ? 1.049 -20.884 -22.311 1.00 94.56 335 ILE A N 1
ATOM 2587 C CA . ILE A 1 335 ? 0.452 -19.615 -22.730 1.00 94.56 335 ILE A CA 1
ATOM 2588 C C . ILE A 1 335 ? 1.418 -18.917 -23.701 1.00 94.56 335 ILE A C 1
ATOM 2590 O O . ILE A 1 335 ? 2.607 -18.819 -23.386 1.00 94.56 335 ILE A O 1
ATOM 2594 N N . PRO A 1 336 ? 0.963 -18.450 -24.879 1.00 96.81 336 PRO A N 1
ATOM 2595 C CA . PRO A 1 336 ? 1.789 -17.658 -25.785 1.00 96.81 336 PRO A CA 1
ATOM 2596 C C . PRO A 1 336 ? 2.337 -16.399 -25.105 1.00 96.81 336 PRO A C 1
ATOM 2598 O O . PRO A 1 336 ? 1.600 -15.692 -24.419 1.00 96.81 336 PRO A O 1
ATOM 2601 N N . VAL A 1 337 ? 3.620 -16.105 -25.326 1.00 97.31 337 VAL A N 1
ATOM 2602 C CA . VAL A 1 337 ? 4.275 -14.895 -24.812 1.00 97.31 337 VAL A CA 1
ATOM 2603 C C . VAL A 1 337 ? 4.385 -13.871 -25.937 1.00 97.31 337 VAL A C 1
ATOM 2605 O O . VAL A 1 337 ? 4.993 -14.144 -26.971 1.00 97.31 337 VAL A O 1
ATOM 2608 N N . MET A 1 338 ? 3.809 -12.692 -25.726 1.00 97.81 338 MET A N 1
ATOM 2609 C CA . MET A 1 338 ? 3.905 -11.538 -26.613 1.00 97.81 338 MET A CA 1
ATOM 2610 C C . MET A 1 338 ? 4.840 -10.512 -25.983 1.00 97.81 338 MET A C 1
ATOM 2612 O O . MET A 1 338 ? 4.528 -9.968 -24.929 1.00 97.81 338 MET A O 1
ATOM 2616 N N . VAL A 1 339 ? 5.974 -10.239 -26.626 1.00 97.81 339 VAL A N 1
ATOM 2617 C CA . VAL A 1 339 ? 6.903 -9.187 -26.195 1.00 97.81 339 VAL A CA 1
ATOM 2618 C C . VAL A 1 339 ? 6.695 -7.968 -27.083 1.00 97.81 339 VAL A C 1
ATOM 2620 O O . VAL A 1 339 ? 6.850 -8.055 -28.301 1.00 97.81 339 VAL A O 1
ATOM 2623 N N . TYR A 1 340 ? 6.320 -6.848 -26.477 1.00 97.31 340 TYR A N 1
ATOM 2624 C CA . TYR A 1 340 ? 6.086 -5.581 -27.152 1.00 97.31 340 TYR A CA 1
ATOM 2625 C C . TYR A 1 340 ? 7.222 -4.601 -26.855 1.00 97.31 340 TYR A C 1
ATOM 2627 O O . TYR A 1 340 ? 7.502 -4.277 -25.699 1.00 97.31 340 TYR A O 1
ATOM 2635 N N . ILE A 1 341 ? 7.858 -4.125 -27.923 1.00 97.38 341 ILE A N 1
ATOM 2636 C CA . ILE A 1 341 ? 8.902 -3.101 -27.889 1.00 97.38 341 ILE A CA 1
ATOM 2637 C C . ILE A 1 341 ? 8.265 -1.816 -28.408 1.00 97.38 341 ILE A C 1
ATOM 2639 O O . ILE A 1 341 ? 7.763 -1.786 -29.534 1.00 97.38 341 ILE A O 1
ATOM 2643 N N . HIS A 1 342 ? 8.243 -0.774 -27.579 1.00 95.75 342 HIS A N 1
ATOM 2644 C CA . HIS A 1 342 ? 7.571 0.469 -27.936 1.00 95.75 342 HIS A CA 1
ATOM 2645 C C . HIS A 1 342 ? 8.264 1.186 -29.106 1.00 95.75 342 HIS A C 1
ATOM 2647 O O . HIS A 1 342 ? 9.484 1.122 -29.287 1.00 95.75 342 HIS A O 1
ATOM 2653 N N . GLY A 1 343 ? 7.458 1.903 -29.895 1.00 93.44 343 GLY A N 1
ATOM 2654 C CA . GLY A 1 343 ? 7.941 2.808 -30.937 1.00 93.44 343 GLY A CA 1
ATOM 2655 C C . GLY A 1 343 ? 8.522 4.105 -30.365 1.00 93.44 343 GLY A C 1
ATOM 2656 O O . GLY A 1 343 ? 8.931 4.151 -29.213 1.00 93.44 343 GLY A O 1
ATOM 2657 N N . GLY A 1 344 ? 8.529 5.169 -31.172 1.00 91.88 344 GLY A N 1
ATOM 2658 C CA . GLY A 1 344 ? 9.099 6.474 -30.793 1.00 91.88 344 GLY A CA 1
ATOM 2659 C C . GLY A 1 344 ? 10.457 6.770 -31.433 1.00 91.88 344 GLY A C 1
ATOM 2660 O O . GLY A 1 344 ? 11.253 7.533 -30.896 1.00 91.88 344 GLY A O 1
ATOM 2661 N N . ALA A 1 345 ? 10.723 6.160 -32.596 1.00 93.12 345 ALA A N 1
ATOM 2662 C CA . ALA A 1 345 ? 11.883 6.436 -33.449 1.00 93.12 345 ALA A CA 1
ATOM 2663 C C . ALA A 1 345 ? 13.246 6.326 -32.738 1.00 93.12 345 ALA A C 1
ATOM 2665 O O . ALA A 1 345 ? 14.182 7.027 -33.108 1.00 93.12 345 ALA A O 1
ATOM 2666 N N . PHE A 1 346 ? 13.353 5.450 -31.729 1.00 94.62 346 PHE A N 1
ATOM 2667 C CA . PHE A 1 346 ? 14.531 5.302 -30.863 1.00 94.62 346 PHE A CA 1
ATOM 2668 C C . PHE A 1 346 ? 14.851 6.529 -29.990 1.00 94.62 346 PHE A C 1
ATOM 2670 O O . PHE A 1 346 ? 15.903 6.569 -29.355 1.00 94.62 346 PHE A O 1
ATOM 2677 N N . MET A 1 347 ? 13.964 7.525 -29.945 1.00 91.94 347 MET A N 1
ATOM 2678 C CA . MET A 1 347 ? 14.158 8.788 -29.229 1.00 91.94 347 MET A CA 1
ATOM 2679 C C . MET A 1 347 ? 13.254 8.924 -28.003 1.00 91.94 347 MET A C 1
ATOM 2681 O O . MET A 1 347 ? 13.681 9.461 -26.989 1.00 91.94 347 MET A O 1
ATOM 2685 N N . SER A 1 348 ? 12.022 8.423 -28.074 1.00 91.81 348 SER A N 1
ATOM 2686 C CA . SER A 1 348 ? 11.030 8.566 -27.005 1.00 91.81 348 SER A CA 1
ATOM 2687 C C . SER A 1 348 ? 10.170 7.310 -26.834 1.00 91.81 348 SER A C 1
ATOM 2689 O O . SER A 1 348 ? 10.255 6.363 -27.616 1.00 91.81 348 SER A O 1
ATOM 2691 N N . GLY A 1 349 ? 9.346 7.300 -25.789 1.00 92.50 349 GLY A N 1
ATOM 2692 C CA . GLY A 1 349 ? 8.448 6.220 -25.401 1.00 92.50 349 GLY A CA 1
ATOM 2693 C C . GLY A 1 349 ? 8.856 5.515 -24.105 1.00 92.50 349 GLY A C 1
ATOM 2694 O O . GLY A 1 349 ? 9.934 5.732 -23.548 1.00 92.50 349 GLY A O 1
ATOM 2695 N N . SER A 1 350 ? 7.955 4.667 -23.624 1.00 94.12 350 SER A N 1
ATOM 2696 C CA . SER A 1 350 ? 8.166 3.744 -22.509 1.00 94.12 350 SER A CA 1
ATOM 2697 C C . SER A 1 350 ? 7.300 2.498 -22.711 1.00 94.12 350 SER A C 1
ATOM 2699 O O . SER A 1 350 ? 6.396 2.477 -23.546 1.00 94.12 350 SER A O 1
ATOM 2701 N N . GLY A 1 351 ? 7.567 1.439 -21.955 1.00 94.56 351 GLY A N 1
ATOM 2702 C CA . GLY A 1 351 ? 6.718 0.255 -21.852 1.00 94.56 351 GLY A CA 1
ATOM 2703 C C . GLY A 1 351 ? 5.594 0.399 -20.820 1.00 94.56 351 GLY A C 1
ATOM 2704 O O . GLY A 1 351 ? 5.040 -0.622 -20.401 1.00 94.56 351 GLY A O 1
ATOM 2705 N N . ASP A 1 352 ? 5.289 1.618 -20.373 1.00 93.06 352 ASP A N 1
ATOM 2706 C CA . ASP A 1 352 ? 4.359 1.861 -19.275 1.00 93.06 352 ASP A CA 1
ATOM 2707 C C . ASP A 1 352 ? 2.892 1.793 -19.735 1.00 93.06 352 ASP A C 1
ATOM 2709 O O . ASP A 1 352 ? 2.543 1.866 -20.918 1.00 93.06 352 ASP A O 1
ATOM 2713 N N . THR A 1 353 ? 1.998 1.610 -18.761 1.00 89.00 353 THR A N 1
ATOM 2714 C CA . THR A 1 353 ? 0.559 1.408 -19.008 1.00 89.00 353 THR A CA 1
ATOM 2715 C C . THR A 1 353 ? -0.198 2.688 -19.348 1.00 89.00 353 THR A C 1
ATOM 2717 O O . THR A 1 353 ? -1.369 2.605 -19.699 1.00 89.00 353 THR A O 1
ATOM 2720 N N . ASP A 1 354 ? 0.425 3.857 -19.208 1.00 83.56 354 ASP A N 1
ATOM 2721 C CA . ASP A 1 354 ? -0.176 5.145 -19.575 1.00 83.56 354 ASP A CA 1
ATOM 2722 C C . ASP A 1 354 ? -0.435 5.245 -21.087 1.00 83.56 354 ASP A C 1
ATOM 2724 O O . ASP A 1 354 ? -1.439 5.812 -21.514 1.00 83.56 354 ASP A O 1
ATOM 2728 N N . THR A 1 355 ? 0.438 4.623 -21.879 1.00 80.06 355 THR A N 1
ATOM 2729 C CA . THR A 1 355 ? 0.361 4.574 -23.339 1.00 80.06 355 THR A CA 1
ATOM 2730 C C . THR A 1 355 ? -0.019 3.178 -23.833 1.00 80.06 355 THR A C 1
ATOM 2732 O O . THR A 1 355 ? -0.800 3.046 -24.777 1.00 80.06 355 THR A O 1
ATOM 2735 N N . TYR A 1 356 ? 0.507 2.124 -23.198 1.00 83.75 356 TYR A N 1
ATOM 2736 C CA . TYR A 1 356 ? 0.378 0.737 -23.661 1.00 83.75 356 TYR A CA 1
ATOM 2737 C C . TYR A 1 356 ? -0.278 -0.160 -22.605 1.00 83.75 356 TYR A C 1
ATOM 2739 O O . TYR A 1 356 ? 0.307 -1.132 -22.122 1.00 83.75 356 TYR A O 1
ATOM 2747 N N . GLY A 1 357 ? -1.512 0.181 -22.234 1.00 89.94 357 GLY A N 1
ATOM 2748 C CA . GLY A 1 357 ? -2.319 -0.598 -21.295 1.00 89.94 357 GLY A CA 1
ATOM 2749 C C . GLY A 1 357 ? -2.552 -2.057 -21.750 1.00 89.94 357 GLY A C 1
ATOM 2750 O O . GLY A 1 357 ? -2.802 -2.311 -22.935 1.00 89.94 357 GLY A O 1
ATOM 2751 N N . PRO A 1 358 ? -2.465 -3.049 -20.839 1.00 94.19 358 PRO A N 1
ATOM 2752 C CA . PRO A 1 358 ? -2.573 -4.469 -21.175 1.00 94.19 358 PRO A CA 1
ATOM 2753 C C . PRO A 1 358 ? -4.022 -4.959 -21.359 1.00 94.19 358 PRO A C 1
ATOM 2755 O O . PRO A 1 358 ? -4.236 -6.109 -21.749 1.00 94.19 358 PRO A O 1
ATOM 2758 N N . GLU A 1 359 ? -5.024 -4.129 -21.055 1.00 91.06 359 GLU A N 1
ATOM 2759 C CA . GLU A 1 359 ? -6.412 -4.525 -20.781 1.00 91.06 359 GLU A CA 1
ATOM 2760 C C . GLU A 1 359 ? -7.104 -5.202 -21.968 1.00 91.06 359 GLU A C 1
ATOM 2762 O O . GLU A 1 359 ? -7.984 -6.041 -21.775 1.00 91.06 359 GLU A O 1
ATOM 2767 N N . PHE A 1 360 ? -6.724 -4.860 -23.199 1.00 92.44 360 PHE A N 1
ATOM 2768 C CA . PHE A 1 360 ? -7.287 -5.485 -24.396 1.00 92.44 360 PHE A CA 1
ATOM 2769 C C . PHE A 1 360 ? -6.621 -6.823 -24.719 1.00 92.44 360 PHE A C 1
ATOM 2771 O O . PHE A 1 360 ? -7.308 -7.792 -25.026 1.00 92.44 360 PHE A O 1
ATOM 2778 N N . LEU A 1 361 ? -5.292 -6.906 -24.623 1.00 94.31 361 LEU A N 1
ATOM 2779 C CA . LEU A 1 361 ? -4.557 -8.119 -24.988 1.00 94.31 361 LEU A CA 1
ATOM 2780 C C . LEU A 1 361 ? -4.720 -9.218 -23.938 1.00 94.31 361 LEU A C 1
ATOM 2782 O O . LEU A 1 361 ? -4.928 -10.371 -24.298 1.00 94.31 361 LEU A O 1
ATOM 2786 N N . ILE A 1 362 ? -4.720 -8.860 -22.651 1.00 94.50 362 ILE A N 1
ATOM 2787 C CA . ILE A 1 362 ? -4.881 -9.809 -21.539 1.00 94.50 362 ILE A CA 1
ATOM 2788 C C . ILE A 1 362 ? -6.293 -10.394 -21.461 1.00 94.50 362 ILE A C 1
ATOM 2790 O O . ILE A 1 362 ? -6.513 -11.399 -20.788 1.00 94.50 362 ILE A O 1
ATOM 2794 N N . GLN A 1 363 ? -7.271 -9.852 -22.195 1.00 91.00 363 GLN A N 1
ATOM 2795 C CA . GLN A 1 363 ? -8.544 -10.552 -22.377 1.00 91.00 363 GLN A CA 1
ATOM 2796 C C . GLN A 1 363 ? -8.364 -11.901 -23.078 1.00 91.00 363 GLN A C 1
ATOM 2798 O O . GLN A 1 363 ? -9.127 -12.825 -22.790 1.00 91.00 363 GLN A O 1
ATOM 2803 N N . HIS A 1 364 ? -7.331 -12.044 -23.902 1.00 90.38 364 HIS A N 1
ATOM 2804 C CA . HIS A 1 364 ? -6.920 -13.310 -24.487 1.00 90.38 364 HIS A CA 1
ATOM 2805 C C . HIS A 1 364 ? -5.973 -14.066 -23.543 1.00 90.38 364 HIS A C 1
ATOM 2807 O O . HIS A 1 364 ? -5.301 -13.466 -22.705 1.00 90.38 364 HIS A O 1
ATOM 2813 N N . ASP A 1 365 ? -5.902 -15.391 -23.679 1.00 90.44 365 ASP A N 1
ATOM 2814 C CA . ASP A 1 365 ? -4.975 -16.225 -22.908 1.00 90.44 365 ASP A CA 1
ATOM 2815 C C . ASP A 1 365 ? -3.543 -16.051 -23.438 1.00 90.44 365 ASP A C 1
ATOM 2817 O O . ASP A 1 365 ? -3.020 -16.900 -24.160 1.00 90.44 365 ASP A O 1
ATOM 2821 N N . VAL A 1 366 ? -2.927 -14.913 -23.110 1.00 95.62 366 VAL A N 1
ATOM 2822 C CA . VAL A 1 366 ? -1.555 -14.535 -23.474 1.00 95.62 366 VAL A CA 1
ATOM 2823 C C . VAL A 1 366 ? -0.798 -14.003 -22.257 1.00 95.62 366 VAL A C 1
ATOM 2825 O O . VAL A 1 366 ? -1.389 -13.477 -21.313 1.00 95.62 366 VAL A O 1
ATOM 2828 N N . ILE A 1 367 ? 0.527 -14.125 -22.292 1.00 97.12 367 ILE A N 1
ATOM 2829 C CA . ILE A 1 367 ? 1.435 -13.389 -21.411 1.00 97.12 367 ILE A CA 1
ATOM 2830 C C . ILE A 1 367 ? 1.925 -12.184 -22.206 1.00 97.12 367 ILE A C 1
ATOM 2832 O O . ILE A 1 367 ? 2.614 -12.355 -23.211 1.00 97.12 367 ILE A O 1
ATOM 2836 N N . LEU A 1 368 ? 1.580 -10.976 -21.768 1.00 98.06 368 LEU A N 1
ATOM 2837 C CA . LEU A 1 368 ? 2.087 -9.747 -22.370 1.00 98.06 368 LEU A CA 1
ATOM 2838 C C . LEU A 1 368 ? 3.310 -9.271 -21.592 1.00 98.06 368 LEU A C 1
ATOM 2840 O O . LEU A 1 368 ? 3.254 -9.126 -20.373 1.00 98.06 368 LEU A O 1
ATOM 2844 N N . VAL A 1 369 ? 4.393 -8.998 -22.308 1.00 98.31 369 VAL A N 1
ATOM 2845 C CA . VAL A 1 369 ? 5.597 -8.369 -21.776 1.00 98.31 369 VAL A CA 1
ATOM 2846 C C . VAL A 1 369 ? 5.799 -7.044 -22.494 1.00 98.31 369 VAL A C 1
ATOM 2848 O O . VAL A 1 369 ? 5.875 -7.021 -23.720 1.00 98.31 369 VAL A O 1
ATOM 2851 N N . THR A 1 370 ? 5.903 -5.950 -21.748 1.00 98.25 370 THR A N 1
ATOM 2852 C CA . THR A 1 370 ? 6.348 -4.650 -22.268 1.00 98.25 370 THR A CA 1
ATOM 2853 C C . THR A 1 370 ? 7.697 -4.310 -21.650 1.00 98.25 370 THR A C 1
ATOM 2855 O O . THR A 1 370 ? 8.043 -4.821 -20.584 1.00 98.25 370 THR A O 1
ATOM 2858 N N . MET A 1 371 ? 8.505 -3.494 -22.319 1.00 97.75 371 MET A N 1
ATOM 2859 C CA . MET A 1 371 ? 9.834 -3.152 -21.814 1.00 97.75 371 MET A CA 1
ATOM 2860 C C . MET A 1 371 ? 10.280 -1.767 -22.247 1.00 97.75 371 MET A C 1
ATOM 2862 O O . MET A 1 371 ? 9.897 -1.293 -23.314 1.00 97.75 371 MET A O 1
ATOM 2866 N N . ASN A 1 372 ? 11.137 -1.171 -21.428 1.00 97.38 372 ASN A N 1
ATOM 2867 C CA . ASN A 1 372 ? 11.931 -0.008 -21.787 1.00 97.38 372 ASN A CA 1
ATOM 2868 C C . ASN A 1 372 ? 13.238 -0.464 -22.438 1.00 97.38 372 ASN A C 1
ATOM 2870 O O . ASN A 1 372 ? 13.756 -1.529 -22.114 1.00 97.38 372 ASN A O 1
ATOM 2874 N N . TYR A 1 373 ? 13.800 0.364 -23.310 1.00 98.06 373 TYR A N 1
ATOM 2875 C CA . TYR A 1 373 ? 15.170 0.246 -23.806 1.00 98.06 373 TYR A CA 1
ATOM 2876 C C . TYR A 1 373 ? 15.797 1.641 -23.855 1.00 98.06 373 TYR A C 1
ATOM 2878 O O . TYR A 1 373 ? 15.080 2.638 -23.894 1.00 98.06 373 TYR A O 1
ATOM 2886 N N . ARG A 1 374 ? 17.134 1.740 -23.817 1.00 97.81 374 ARG A N 1
ATOM 2887 C CA . ARG A 1 374 ? 17.809 3.050 -23.846 1.00 97.81 374 ARG A CA 1
ATOM 2888 C C . ARG A 1 374 ? 17.495 3.795 -25.139 1.00 97.81 374 ARG A C 1
ATOM 2890 O O . ARG A 1 374 ? 17.541 3.207 -26.215 1.00 97.81 374 ARG A O 1
ATOM 2897 N N . LEU A 1 375 ? 17.276 5.097 -25.009 1.00 96.19 375 LEU A N 1
ATOM 2898 C CA . LEU A 1 375 ? 16.866 5.986 -26.091 1.00 96.19 375 LEU A CA 1
ATOM 2899 C C . LEU A 1 375 ? 17.955 7.010 -26.420 1.00 96.19 375 LEU A C 1
ATOM 2901 O O . LEU A 1 375 ? 18.925 7.184 -25.675 1.00 96.19 375 LEU A O 1
ATOM 2905 N N . GLU A 1 376 ? 17.786 7.675 -27.559 1.00 94.06 376 GLU A N 1
ATOM 2906 C CA . GLU A 1 376 ? 18.614 8.783 -28.036 1.00 94.06 376 GLU A CA 1
ATOM 2907 C C . GLU A 1 376 ? 20.122 8.464 -27.999 1.00 94.06 376 GLU A C 1
ATOM 2909 O O . GLU A 1 376 ? 20.564 7.351 -28.298 1.00 94.06 376 GLU A O 1
ATOM 2914 N N . VAL A 1 377 ? 20.936 9.451 -27.615 1.00 95.50 377 VAL A N 1
ATOM 2915 C CA . VAL A 1 377 ? 22.387 9.323 -27.478 1.00 95.50 377 VAL A CA 1
ATOM 2916 C C . VAL A 1 377 ? 22.777 8.243 -26.465 1.00 95.50 377 VAL A C 1
ATOM 2918 O O . VAL A 1 377 ? 23.793 7.579 -26.643 1.00 95.50 377 VAL A O 1
ATOM 2921 N N . LEU A 1 378 ? 21.972 8.007 -25.426 1.00 96.00 378 LEU A N 1
ATOM 2922 C CA . LEU A 1 378 ? 22.294 7.019 -24.394 1.00 96.00 378 LEU A CA 1
ATOM 2923 C C . LEU A 1 378 ? 22.159 5.577 -24.902 1.00 96.00 378 LEU A C 1
ATOM 2925 O O . LEU A 1 378 ? 22.875 4.695 -24.424 1.00 96.00 378 LEU A O 1
ATOM 2929 N N . GLY A 1 379 ? 21.261 5.334 -25.861 1.00 97.12 379 GLY A N 1
ATOM 2930 C CA . GLY A 1 379 ? 21.044 4.021 -26.472 1.00 97.12 379 GLY A CA 1
ATOM 2931 C C . GLY A 1 379 ? 21.795 3.793 -27.781 1.00 97.12 379 GLY A C 1
ATOM 2932 O O . GLY A 1 379 ? 22.125 2.650 -28.094 1.00 97.12 379 GLY A O 1
ATOM 2933 N N . PHE A 1 380 ? 22.075 4.852 -28.543 1.00 97.50 380 PHE A N 1
ATOM 2934 C CA . PHE A 1 380 ? 22.469 4.723 -29.951 1.00 97.50 380 PHE A CA 1
ATOM 2935 C C . PHE A 1 380 ? 23.716 5.522 -30.345 1.00 97.50 380 PHE A C 1
ATOM 2937 O O . PHE A 1 380 ? 24.048 5.582 -31.529 1.00 97.50 380 PHE A O 1
ATOM 2944 N N . LEU A 1 381 ? 24.452 6.098 -29.386 1.00 97.56 381 LEU A N 1
ATOM 2945 C CA . LEU A 1 381 ? 25.774 6.663 -29.667 1.00 97.56 381 LEU A CA 1
ATOM 2946 C C . LEU A 1 381 ? 26.696 5.592 -30.263 1.00 97.56 381 LEU A C 1
ATOM 2948 O O . LEU A 1 381 ? 26.859 4.518 -29.690 1.00 97.56 381 LEU A O 1
ATOM 2952 N N . CYS A 1 382 ? 27.334 5.919 -31.384 1.00 97.38 382 CYS A N 1
ATOM 2953 C CA . CYS A 1 382 ? 28.341 5.093 -32.034 1.00 97.38 382 CYS A CA 1
ATOM 2954 C C . CYS A 1 382 ? 29.593 5.939 -32.270 1.00 97.38 382 CYS A C 1
ATOM 2956 O O . CYS A 1 382 ? 29.521 6.978 -32.927 1.00 97.38 382 CYS A O 1
ATOM 2958 N N . LEU A 1 383 ? 30.724 5.504 -31.711 1.00 96.81 383 LEU A N 1
ATOM 2959 C CA . LEU A 1 383 ? 32.029 6.152 -31.890 1.00 96.81 383 LEU A CA 1
ATOM 2960 C C . LEU A 1 383 ? 32.995 5.302 -32.725 1.00 96.81 383 LEU A C 1
ATOM 2962 O O . LEU A 1 383 ? 34.156 5.677 -32.859 1.00 96.81 383 LEU A O 1
ATOM 2966 N N . ASP A 1 384 ? 32.525 4.170 -33.260 1.00 93.44 384 ASP A N 1
ATOM 2967 C CA . ASP A 1 384 ? 33.349 3.178 -33.964 1.00 93.44 384 ASP A CA 1
ATOM 2968 C C . ASP A 1 384 ? 34.550 2.701 -33.119 1.00 93.44 384 ASP A C 1
ATOM 2970 O O . ASP A 1 384 ? 35.658 2.486 -33.610 1.00 93.44 384 ASP A O 1
ATOM 2974 N N . THR A 1 385 ? 34.335 2.555 -31.803 1.00 95.81 385 THR A N 1
ATOM 2975 C CA . THR A 1 385 ? 35.314 1.979 -30.867 1.00 95.81 385 THR A CA 1
ATOM 2976 C C . THR A 1 385 ? 34.756 0.725 -30.191 1.00 95.81 385 THR A C 1
ATOM 2978 O O . THR A 1 385 ? 33.535 0.571 -30.095 1.00 95.81 385 THR A O 1
ATOM 2981 N N . PRO A 1 386 ? 35.617 -0.174 -29.673 1.00 92.81 386 PRO A N 1
ATOM 2982 C CA . PRO A 1 386 ? 35.168 -1.361 -28.943 1.00 92.81 386 PRO A CA 1
ATOM 2983 C C . PRO A 1 386 ? 34.293 -1.049 -27.720 1.00 92.81 386 PRO A C 1
ATOM 2985 O O . PRO A 1 386 ? 33.440 -1.852 -27.351 1.00 92.81 386 PRO A O 1
ATOM 2988 N N . GLU A 1 387 ? 34.503 0.100 -27.075 1.00 91.94 387 GLU A N 1
ATOM 2989 C CA . GLU A 1 387 ? 33.762 0.517 -25.885 1.00 91.94 387 GLU A CA 1
ATOM 2990 C C . GLU A 1 387 ? 32.376 1.080 -26.219 1.00 91.94 387 GLU A C 1
ATOM 2992 O O . GLU A 1 387 ? 31.452 0.906 -25.425 1.00 91.94 387 GLU A O 1
ATOM 2997 N N . VAL A 1 388 ? 32.229 1.748 -27.370 1.00 95.94 388 VAL A N 1
ATOM 2998 C CA . VAL A 1 388 ? 30.973 2.371 -27.822 1.00 95.94 388 VAL A CA 1
ATOM 2999 C C . VAL A 1 388 ? 30.723 2.037 -29.304 1.00 95.94 388 VAL A C 1
ATOM 3001 O O . VAL A 1 388 ? 30.811 2.913 -30.174 1.00 95.94 388 VAL A O 1
ATOM 3004 N N . PRO A 1 389 ? 30.403 0.765 -29.617 1.00 95.50 389 PRO A N 1
ATOM 3005 C CA . PRO A 1 389 ? 30.219 0.297 -30.994 1.00 95.50 389 PRO A CA 1
ATOM 3006 C C . PRO A 1 389 ? 28.864 0.695 -31.608 1.00 95.50 389 PRO A C 1
ATOM 3008 O O . PRO A 1 389 ? 28.603 0.383 -32.768 1.00 95.50 389 PRO A O 1
ATOM 3011 N N . GLY A 1 390 ? 27.984 1.358 -30.847 1.00 95.25 390 GLY A N 1
ATOM 3012 C CA . GLY A 1 390 ? 26.599 1.622 -31.237 1.00 95.25 390 GLY A CA 1
ATOM 3013 C C . GLY A 1 390 ? 25.611 0.582 -30.714 1.00 95.25 390 GLY A C 1
ATOM 3014 O O . GLY A 1 390 ? 25.992 -0.444 -30.152 1.00 95.25 390 GLY A O 1
ATOM 3015 N N . ASN A 1 391 ? 24.322 0.856 -30.928 1.00 97.12 391 ASN A N 1
ATOM 3016 C CA . ASN A 1 391 ? 23.222 -0.094 -30.722 1.00 97.12 391 ASN A CA 1
ATOM 3017 C C . ASN A 1 391 ? 23.095 -0.650 -29.294 1.00 97.12 391 ASN A C 1
ATOM 3019 O O . ASN A 1 391 ? 22.614 -1.758 -29.095 1.00 97.12 391 ASN A O 1
ATOM 3023 N N . ALA A 1 392 ? 23.489 0.123 -28.285 1.00 97.06 392 ALA A N 1
ATOM 3024 C CA . ALA A 1 392 ? 23.396 -0.278 -26.887 1.00 97.06 392 ALA A CA 1
ATOM 3025 C C . ALA A 1 392 ? 21.934 -0.464 -26.412 1.00 97.06 392 ALA A C 1
ATOM 3027 O O . ALA A 1 392 ? 21.690 -1.124 -25.398 1.00 97.06 392 ALA A O 1
ATOM 3028 N N . GLY A 1 393 ? 20.970 0.145 -27.109 1.00 95.62 393 GLY A N 1
ATOM 3029 C CA . GLY A 1 393 ? 19.533 -0.047 -26.906 1.00 95.62 393 GLY A CA 1
ATOM 3030 C C . GLY A 1 393 ? 18.917 -1.258 -27.624 1.00 95.62 393 GLY A C 1
ATOM 3031 O O . GLY A 1 393 ? 17.737 -1.503 -27.395 1.00 95.62 393 GLY A O 1
ATOM 3032 N N . MET A 1 394 ? 19.663 -1.985 -28.473 1.00 92.56 394 MET A N 1
ATOM 3033 C CA . MET A 1 394 ? 19.155 -3.129 -29.256 1.00 92.56 394 MET A CA 1
ATOM 3034 C C . MET A 1 394 ? 19.560 -4.494 -28.711 1.00 92.56 394 MET A C 1
ATOM 3036 O O . MET A 1 394 ? 20.641 -4.601 -28.087 1.00 92.56 394 MET A O 1
#

InterPro domains:
  IPR002018 Carboxylesterase, type B [PF00135] (238-394)
  IPR005135 Endonuclease/exonuclease/phosphatase [PF03372] (41-185)
  IPR029058 Alpha/Beta hydrolase fold [G3DSA:3.40.50.1820] (237-394)
  IPR029058 Alpha/Beta hydrolase fold [SSF53474] (238-394)
  IPR036691 Endonuclease/exonuclease/phosphatase superfamily [G3DSA:3.60.10.10] (37-236)
  IPR036691 Endonuclease/exonuclease/phosphatase superfamily [SSF56219] (38-236)

Radius of gyration: 25.19 Å; chains: 1; bounding box: 63×47×72 Å

Secondary structure (DSSP, 8-state):
-EEEEEE---SS---EEEEEESSHHHHHHHHHHS--SEEEEEEE-S-HHHHHHHHHHHHHHHT---SEEEEE-----TT---PPPTTEEEEE----S-TT---EEEEETTS-EEEE----TTEEEEEEEETTTEEEEEEEE-TT-S-SHHHHHHHHHHHHHTTT-SEEEEEEE----TT-TTSTTHHHHHHHHHHTT-EES--S-SBTTB--EEEEEE-SSEEEEEEE--TTSS--TTSPEEEETTEEEE-EEEE-TTS-EEEEEEEEE-S----GGGTTSPPPPPPP-SSEEE-SS--PPBPEEETTTTEEE--BS---EEEEEES---TT--PPEEEEE--STTTS--SSTTTS-STTTTTSS-EEEEE----HHHHH-B-SSSS-BS-TT-

Organism: Operophtera brumata (NCBI:txid104452)